Protein AF-0000000072893098 (afdb_homodimer)

Foldseek 3Di:
DVVVVVVVVVVVVVVVVVLVVVLVVLLVVQQQAEEEFEPQQWFLNVLLVQVVLQSRGEYEYEEADPVSQVVSQVVSCVPRVHHYHYHHDQQLDDPVSLVVVLVRCPPGHHAEYEADWADFDPAQAALVPPVPSVSVLSSRCSGQPVRLVSVCVSNLVSCLVVLHHEYEYEAAPLCPAPAHSGVSRNVSSVNSQVVLVVVCVVCVVSNYHGAYAHEYAAQIVRNVHPDADLNHHHSNQQSVQQSSCPPPDRYYNSHDVSLVVSVVRLQCCLQPVPVRNVVNVVVRVVRNVVVVVVVVVVVVVPPPPPDCPDPDDPPPPVVVVVVVVVVVVPPPPCVVVDRNGNNPPPPPPD/DVVVVVVVVVVVVVVVVVLVVVLVVLLVVQQQAEEEFEPQQWFLNVLLVQVVLQSRGEYEYEEADPVSQVVSQVVSCVPRVHHYHYHHDQQLDDPVSLVVVLVRCPPGHHAEYEADWADFDPAQAALVPPVPSVSVLSSRCSGQPVRLVSVCVSNLVSCLVVLHHEYEYEAAPLCPAPAHSGVSRNVSSVNSQVVLVVVCVVCVVSNYQGAYAHEYAAQIVRNVHPDADLNHHHSNQQSVQQSSCPPPDRYYNSHDVSRVVSVVRQQVCLQPVPVRNVVNVVVRVVRNVVVVVVVVVVVVVPPPPPDCPDDDDPPPPVVVVVVVVVVVVPDPPCVVVDRNGNPPPPPPPD

Secondary structure (DSSP, 8-state):
-HHHHHHHHHHHHHHHHHHHHHHHHHHHHGGGSEEEEES-SSHHHHHHHHHHHHTT-EEEEEES-HHHHHHHHHHHHHHH---EEEEE--TTS-THHHHHHHHHTTT--EEEEEE------SS---GGGSTTHHHHHHHHHIIIIIHHHHHHHHHHHHHHHHT-EEEEEE--GGGTS--TT-HHHHHHHHHHHHHHHHHHHHHGGGTEEEEEE-----SSTTTT--S--SSS--HHHHHHHHHTTTTT-SEE-SSHHHHHHHHHHHHHHHH-HHHHHHHHHHHHHHHHHHHHHHHHHHHHHHS-S-----------THHHHHHHHTTTTTS--GGGS-------------/-HHHHHHHHHHHHHHHHHHHHHHHHHHHHGGGSEEEEES-SSHHHHHHHHHHHHTT-EEEEEES-HHHHHHHHHHHHHHH---EEEEE--TTS-THHHHHHHHHTTT--EEEEEE------SS---GGGSTTHHHHHHHHHIIIIIHHHHHHHHHHHHHHHHT-EEEEEE--GGGTS--TT-HHHHHHHHHHHHHHHHHHHHHGGGTEEEEEE-----SSTTTT--S--SSS--HHHHHHHHHTTTTT-SEE-SSHHHHHHHHHHHHHHHH-HHHHHHHHHHHHHHHHHHHHHHHHHHHHHHS-S-----------THHHHHHHHTTTTTS--GGGS-------------

Solvent-accessible surface area (backbone atoms only — not comparable to full-atom values): 35957 Å² total; per-residue (Å²): 123,68,67,66,51,52,52,51,50,51,48,49,49,46,49,47,49,49,50,49,45,53,52,44,51,60,48,59,68,30,62,81,15,28,35,38,32,32,35,28,72,47,44,54,29,28,27,42,52,52,57,44,28,68,72,49,28,24,34,36,41,25,29,61,52,55,68,54,42,52,54,50,43,51,52,46,33,72,73,43,70,33,58,68,44,76,45,67,46,59,56,51,48,70,75,70,58,54,57,52,51,50,60,72,51,55,90,60,54,61,34,33,38,36,38,45,40,68,54,74,67,95,54,48,41,57,68,65,69,39,83,58,36,66,62,49,48,49,30,35,44,26,20,35,42,48,41,50,52,51,57,45,50,72,48,45,53,64,17,44,75,68,42,37,31,38,38,40,38,54,39,30,39,46,37,80,38,75,32,34,32,39,23,70,47,25,10,36,21,20,19,44,44,41,32,25,56,14,43,23,64,51,33,42,89,33,45,32,46,34,25,28,34,27,37,60,61,43,28,20,80,82,68,68,36,85,70,58,44,82,77,21,33,38,26,54,57,35,38,56,43,26,61,72,43,63,93,75,49,56,64,42,34,35,30,75,57,38,44,52,49,49,51,50,53,34,48,41,33,8,64,32,51,66,58,41,47,51,51,35,43,50,52,36,51,51,49,26,49,51,51,54,52,52,51,49,56,54,53,62,68,65,60,71,86,69,84,79,67,80,76,73,80,74,78,76,65,65,69,66,56,64,61,60,66,54,57,66,74,60,59,63,83,61,78,78,59,74,74,45,27,39,39,60,40,74,54,65,84,120,125,69,68,66,51,52,52,50,49,51,48,51,49,46,49,47,49,49,50,49,44,53,52,45,49,62,48,57,70,31,62,82,16,28,34,39,32,32,35,27,73,49,44,54,29,28,27,43,50,53,56,44,27,68,72,48,27,24,36,36,42,25,31,61,52,56,68,54,43,52,54,50,42,52,52,46,33,71,74,44,72,34,58,68,45,78,47,67,48,59,56,52,48,70,76,70,57,54,58,53,50,50,60,73,51,56,90,59,54,60,34,33,39,35,39,45,40,68,53,74,67,96,53,48,42,56,67,65,71,39,84,58,38,66,61,49,49,49,29,33,44,24,20,35,42,48,42,51,53,51,57,47,50,71,47,45,53,65,17,44,75,67,42,38,31,38,36,40,38,55,39,28,37,45,37,80,39,76,33,34,31,41,23,69,47,24,11,37,22,20,19,44,43,41,32,25,56,14,42,24,62,51,33,42,90,33,46,32,48,33,25,27,33,27,38,60,61,44,29,20,80,82,68,69,36,84,72,56,44,82,76,21,32,39,26,55,57,35,39,56,44,26,59,73,43,63,92,74,48,54,64,42,33,34,30,74,58,40,42,52,49,50,50,52,54,42,47,41,38,10,63,32,51,66,58,42,47,50,51,37,43,52,52,35,50,51,50,26,49,51,49,53,50,52,50,50,55,54,53,62,71,66,60,70,86,67,85,80,68,78,78,73,78,73,78,75,67,65,68,66,56,63,60,59,66,56,56,66,74,61,60,62,81,60,77,79,59,78,78,47,47,24,47,57,40,74,49,67,80,118

pLDDT: mean 81.62, std 25.8, range [18.22, 98.94]

InterPro domains:
  IPR002347 Short-chain dehydrogenase/reductase SDR [PF00106] (36-223)
  IPR002347 Short-chain dehydrogenase/reductase SDR [PR00080] (108-119)
  IPR002347 Short-chain dehydrogenase/reductase SDR [PR00080] (165-173)
  IPR002347 Short-chain dehydrogenase/reductase SDR [PR00080] (185-204)
  IPR002347 Short-chain dehydrogenase/reductase SDR [PR00081] (34-51)
  IPR002347 Short-chain dehydrogenase/reductase SDR [PR00081] (108-119)
  IPR002347 Short-chain dehydrogenase/reductase SDR [PR00081] (159-175)
  IPR002347 Short-chain dehydrogenase/reductase SDR [PR00081] (185-204)
  IPR002347 Short-chain dehydrogenase/reductase SDR [PR00081] (206-223)
  IPR036291 NAD(P)-binding domain superfamily [SSF51735] (36-233)
  IPR051019 VLCFA Elongation and Steroid Dehydrogenase [PTHR43899] (13-297)

Organism: NCBI:txid35525

Radius of gyration: 27.22 Å; Cα contacts (8 Å, |Δi|>4): 1171; chains: 2; bounding box: 97×86×79 Å

Sequence (700 aa):
MWRYKVLEVVGLLSLLVFWGMILKELWIILYTCYLVITGATDGIGRAYAEELASNGLNIVLISRSRDKLQALATTIECRYHVETHIIDVDFTQGAEIYERIARDISGLEIGILINNVGMSYKYPEYLNQIPDASGFAQRVVNCNVVSVTQMSIMVLGQMAERKKGFILNVASCSAVVPTPLMSLYSSTKAFVYKFSEDLALEYKPFGIQIQCVLPCFVATKMSGIKISNIMAPSPADFARGNMNSWGLEVSSAGYWFHKLQWIYYRRLNQISPSCMANVTYNIMMGLRKRAFDKRAQQNKVAVPTAVVNPPVAPVDRHSLARVDRDLNDMWPTLSQIPRYGITLHAQTGFMWRYKVLEVVGLLSLLVFWGMILKELWIILYTCYLVITGATDGIGRAYAEELASNGLNIVLISRSRDKLQALATTIECRYHVETHIIDVDFTQGAEIYERIARDISGLEIGILINNVGMSYKYPEYLNQIPDASGFAQRVVNCNVVSVTQMSIMVLGQMAERKKGFILNVASCSAVVPTPLMSLYSSTKAFVYKFSEDLALEYKPFGIQIQCVLPCFVATKMSGIKISNIMAPSPADFARGNMNSWGLEVSSAGYWFHKLQWIYYRRLNQISPSCMANVTYNIMMGLRKRAFDKRAQQNKVAVPTAVVNPPVAPVDRHSLARVDRDLNDMWPTLSQIPRYGITLHAQTGF

Nearest PDB structures (foldseek):
  4dry-assembly1_A  TM=8.650E-01  e=8.706E-15  Sinorhizobium meliloti 1021
  2cfc-assembly1_D  TM=8.633E-01  e=4.813E-14  Xanthobacter autotrophicus Py2
  3svt-assembly1_B  TM=8.453E-01  e=1.475E-13  Mycobacterium ulcerans Agy99
  3g1t-assembly1_A-2  TM=8.758E-01  e=5.399E-13  Salmonella enterica subsp. enterica serovar Typhi
  6jhb-assembly1_B-2  TM=7.416E-01  e=1.036E-13  Microcystis aeruginosa FACHB-905 = DIANCHI905

Structure (mmCIF, N/CA/C/O backbone):
data_AF-0000000072893098-model_v1
#
loop_
_entity.id
_entity.type
_entity.pdbx_description
1 polymer 'Estradiol 17-beta-dehydrogenase 12'
#
loop_
_atom_site.group_PDB
_atom_site.id
_atom_site.type_symbol
_atom_site.label_atom_id
_atom_site.label_alt_id
_atom_site.label_comp_id
_atom_site.label_asym_id
_atom_site.label_entity_id
_atom_site.label_seq_id
_atom_site.pdbx_PDB_ins_code
_atom_site.Cartn_x
_atom_site.Cartn_y
_atom_site.Cartn_z
_atom_site.occupancy
_atom_site.B_iso_or_equiv
_atom_site.auth_seq_id
_atom_site.auth_comp_id
_atom_site.auth_asym_id
_atom_site.auth_atom_id
_atom_site.pdbx_PDB_model_num
ATOM 1 N N . MET A 1 1 ? -9.391 47.125 -25.875 1 34.59 1 MET A N 1
ATOM 2 C CA . MET A 1 1 ? -8.125 46.656 -25.312 1 34.59 1 MET A CA 1
ATOM 3 C C . MET A 1 1 ? -8.109 46.812 -23.797 1 34.59 1 MET A C 1
ATOM 5 O O . MET A 1 1 ? -7.598 45.938 -23.094 1 34.59 1 MET A O 1
ATOM 9 N N . TRP A 1 2 ? -8.766 47.938 -23.266 1 44.28 2 TRP A N 1
ATOM 10 C CA . TRP A 1 2 ? -8.664 48.219 -21.828 1 44.28 2 TRP A CA 1
ATOM 11 C C . TRP A 1 2 ? -9.695 47.406 -21.047 1 44.28 2 TRP A C 1
ATOM 13 O O . TRP A 1 2 ? -9.484 47.125 -19.859 1 44.28 2 TRP A O 1
ATOM 23 N N . ARG A 1 3 ? -10.859 46.969 -21.547 1 52.28 3 ARG A N 1
ATOM 24 C CA . ARG A 1 3 ? -11.953 46.312 -20.828 1 52.28 3 ARG A CA 1
ATOM 25 C C . ARG A 1 3 ? -11.602 44.875 -20.469 1 52.28 3 ARG A C 1
ATOM 27 O O . ARG A 1 3 ? -12.008 44.375 -19.406 1 52.28 3 ARG A O 1
ATOM 34 N N . TYR A 1 4 ? -10.797 44.281 -21.391 1 50.5 4 TYR A N 1
ATOM 35 C CA . TYR A 1 4 ? -10.453 42.875 -21.094 1 50.5 4 TYR A CA 1
ATOM 36 C C . TYR A 1 4 ? -9.391 42.812 -20 1 50.5 4 TYR A C 1
ATOM 38 O O . TYR A 1 4 ? -9.352 41.844 -19.234 1 50.5 4 TYR A O 1
ATOM 46 N N . LYS A 1 5 ? -8.727 43.969 -19.766 1 55.22 5 LYS A N 1
ATOM 47 C CA . LYS A 1 5 ? -7.676 43.969 -18.75 1 55.22 5 LYS A CA 1
ATOM 48 C C . LYS A 1 5 ? -8.258 44.156 -17.359 1 55.22 5 LYS A C 1
ATOM 50 O O . LYS A 1 5 ? -7.805 43.5 -16.406 1 55.22 5 LYS A O 1
ATOM 55 N N . VAL A 1 6 ? -9.297 44.906 -17.312 1 54.81 6 VAL A N 1
ATOM 56 C CA . VAL A 1 6 ? -9.875 45.156 -15.992 1 54.81 6 VAL A CA 1
ATOM 57 C C . VAL A 1 6 ? -10.617 43.906 -15.508 1 54.81 6 VAL A C 1
ATOM 59 O O . VAL A 1 6 ? -10.492 43.531 -14.344 1 54.81 6 VAL A O 1
ATOM 62 N N . LEU A 1 7 ? -11.211 43.156 -16.391 1 53.69 7 LEU A N 1
ATOM 63 C CA . LEU A 1 7 ? -11.953 41.969 -15.977 1 53.69 7 LEU A CA 1
ATOM 64 C C . LEU A 1 7 ? -10.992 40.844 -15.602 1 53.69 7 LEU A C 1
ATOM 66 O O . LEU A 1 7 ? -11.258 40.094 -14.656 1 53.69 7 LEU A O 1
ATOM 70 N N . GLU A 1 8 ? -9.844 40.844 -16.219 1 54.09 8 GLU A N 1
ATOM 71 C CA . GLU A 1 8 ? -8.82 39.844 -15.867 1 54.09 8 GLU A CA 1
ATOM 72 C C . GLU A 1 8 ? -8.195 40.188 -14.508 1 54.09 8 GLU A C 1
ATOM 74 O O . GLU A 1 8 ? -7.953 39.281 -13.703 1 54.09 8 GLU A O 1
ATOM 79 N N . VAL A 1 9 ? -8.102 41.531 -14.297 1 53.91 9 VAL A N 1
ATOM 80 C CA . VAL A 1 9 ? -7.52 41.906 -13.016 1 53.91 9 VAL A CA 1
ATOM 81 C C . VAL A 1 9 ? -8.523 41.656 -11.898 1 53.91 9 VAL A C 1
ATOM 83 O O . VAL A 1 9 ? -8.164 41.156 -10.828 1 53.91 9 VAL A O 1
ATOM 86 N N . VAL A 1 10 ? -9.75 41.875 -12.141 1 55.53 10 VAL A N 1
ATOM 87 C CA . VAL A 1 10 ? -10.773 41.656 -11.133 1 55.53 10 VAL A CA 1
ATOM 88 C C . VAL A 1 10 ? -10.953 40.156 -10.922 1 55.53 10 VAL A C 1
ATOM 90 O O . VAL A 1 10 ? -11.117 39.688 -9.789 1 55.53 10 VAL A O 1
ATOM 93 N N . GLY A 1 11 ? -10.844 39.406 -11.906 1 55 11 GLY A N 1
ATOM 94 C CA . GLY A 1 11 ? -10.906 37.938 -11.781 1 55 11 GLY A CA 1
ATOM 95 C C . GLY A 1 11 ? -9.727 37.344 -11.023 1 55 11 GLY A C 1
ATOM 96 O O . GLY A 1 11 ? -9.906 36.5 -10.164 1 55 11 GLY A O 1
ATOM 97 N N . LEU A 1 12 ? -8.602 37.906 -11.312 1 56.72 12 LEU A N 1
ATOM 98 C CA . LEU A 1 12 ? -7.406 37.5 -10.602 1 56.72 12 LEU A CA 1
ATOM 99 C C . LEU A 1 12 ? -7.461 37.906 -9.141 1 56.72 12 LEU A C 1
ATOM 101 O O . LEU A 1 12 ? -7.082 37.156 -8.242 1 56.72 12 LEU A O 1
ATOM 105 N N . LEU A 1 13 ? -7.906 39.125 -8.938 1 54.66 13 LEU A N 1
ATOM 106 C CA . LEU A 1 13 ? -8.047 39.594 -7.562 1 54.66 13 LEU A CA 1
ATOM 107 C C . LEU A 1 13 ? -9.117 38.812 -6.82 1 54.66 13 LEU A C 1
ATOM 109 O O . LEU A 1 13 ? -8.938 38.469 -5.648 1 54.66 13 LEU A O 1
ATOM 113 N N . SER A 1 14 ? -10.141 38.438 -7.477 1 54.22 14 SER A N 1
ATOM 114 C CA . SER A 1 14 ? -11.172 37.656 -6.844 1 54.22 14 SER A CA 1
ATOM 115 C C . SER A 1 14 ? -10.68 36.219 -6.566 1 54.22 14 SER A C 1
ATOM 117 O O . SER A 1 14 ? -10.992 35.656 -5.523 1 54.22 14 SER A O 1
ATOM 119 N N . LEU A 1 15 ? -9.953 35.719 -7.43 1 54.91 15 LEU A N 1
ATOM 120 C CA . LEU A 1 15 ? -9.344 34.406 -7.199 1 54.91 15 LEU A CA 1
ATOM 121 C C . LEU A 1 15 ? -8.336 34.469 -6.055 1 54.91 15 LEU A C 1
ATOM 123 O O . LEU A 1 15 ? -8.266 33.562 -5.234 1 54.91 15 LEU A O 1
ATOM 127 N N . LEU A 1 16 ? -7.625 35.562 -5.988 1 54.41 16 LEU A N 1
ATOM 128 C CA . LEU A 1 16 ? -6.711 35.781 -4.875 1 54.41 16 LEU A CA 1
ATOM 129 C C . LEU A 1 16 ? -7.477 35.969 -3.568 1 54.41 16 LEU A C 1
ATOM 131 O O . LEU A 1 16 ? -7.082 35.438 -2.529 1 54.41 16 LEU A O 1
ATOM 135 N N . VAL A 1 17 ? -8.477 36.75 -3.588 1 51.09 17 VAL A N 1
ATOM 136 C CA . VAL A 1 17 ? -9.297 36.969 -2.4 1 51.09 17 VAL A CA 1
ATOM 137 C C . VAL A 1 17 ? -9.992 35.656 -2.021 1 51.09 17 VAL A C 1
ATOM 139 O O . VAL A 1 17 ? -10.039 35.281 -0.844 1 51.09 17 VAL A O 1
ATOM 142 N N . PHE A 1 18 ? -10.492 34.969 -2.951 1 52.03 18 PHE A N 1
ATOM 143 C CA . PHE A 1 18 ? -11.117 33.656 -2.715 1 52.03 18 PHE A CA 1
ATOM 144 C C . PHE A 1 18 ? -10.102 32.656 -2.18 1 52.03 18 PHE A C 1
ATOM 146 O O . PHE A 1 18 ? -10.383 31.922 -1.235 1 52.03 18 PHE A O 1
ATOM 153 N N . TRP A 1 19 ? -8.992 32.625 -2.766 1 52.5 19 TRP A N 1
ATOM 154 C CA . TRP A 1 19 ? -7.875 31.844 -2.248 1 52.5 19 TRP A CA 1
ATOM 155 C C . TRP A 1 19 ? -7.484 32.312 -0.85 1 52.5 19 TRP A C 1
ATOM 157 O O . TRP A 1 19 ? -7.227 31.5 0.036 1 52.5 19 TRP A O 1
ATOM 167 N N . GLY A 1 20 ? -7.375 33.625 -0.626 1 51.78 20 GLY A N 1
ATOM 168 C CA . GLY A 1 20 ? -7.152 34.188 0.698 1 51.78 20 GLY A CA 1
ATOM 169 C C . GLY A 1 20 ? -8.25 33.812 1.687 1 51.78 20 GLY A C 1
ATOM 170 O O . GLY A 1 20 ? -7.969 33.531 2.852 1 51.78 20 GLY A O 1
ATOM 171 N N . MET A 1 21 ? -9.398 33.75 1.226 1 48.72 21 MET A N 1
ATOM 172 C CA . MET A 1 21 ? -10.523 33.406 2.092 1 48.72 21 MET A CA 1
ATOM 173 C C . MET A 1 21 ? -10.539 31.938 2.426 1 48.72 21 MET A C 1
ATOM 175 O O . MET A 1 21 ? -10.828 31.547 3.562 1 48.72 21 MET A O 1
ATOM 179 N N . ILE A 1 22 ? -10.398 31.062 1.536 1 51.19 22 ILE A N 1
ATOM 180 C CA . ILE A 1 22 ? -10.32 29.625 1.801 1 51.19 22 ILE A CA 1
ATOM 181 C C . ILE A 1 22 ? -9.125 29.328 2.711 1 51.19 22 ILE A C 1
ATOM 183 O O . ILE A 1 22 ? -9.234 28.547 3.652 1 51.19 22 ILE A O 1
ATOM 187 N N . LEU A 1 23 ? -7.996 29.953 2.428 1 51 23 LEU A N 1
ATOM 188 C CA . LEU A 1 23 ? -6.859 29.828 3.336 1 51 23 LEU A CA 1
ATOM 189 C C . LEU A 1 23 ? -7.211 30.359 4.723 1 51 23 LEU A C 1
ATOM 191 O O . LEU A 1 23 ? -6.824 29.781 5.734 1 51 23 LEU A O 1
ATOM 195 N N . LYS A 1 24 ? -7.785 31.609 4.797 1 49.53 24 LYS A N 1
ATOM 196 C CA . LYS A 1 24 ? -8.18 32.156 6.086 1 49.53 24 LYS A CA 1
ATOM 197 C C . LYS A 1 24 ? -9.188 31.25 6.793 1 49.53 24 LYS A C 1
ATOM 199 O O . LYS A 1 24 ? -9.086 31.031 8 1 49.53 24 LYS A O 1
ATOM 204 N N . GLU A 1 25 ? -10.148 30.844 6.098 1 47.38 25 GLU A N 1
ATOM 205 C CA . GLU A 1 25 ? -11.148 29.984 6.738 1 47.38 25 GLU A CA 1
ATOM 206 C C . GLU A 1 25 ? -10.523 28.672 7.207 1 47.38 25 GLU A C 1
ATOM 208 O O . GLU A 1 25 ? -10.867 28.172 8.281 1 47.38 25 GLU A O 1
ATOM 213 N N . LEU A 1 26 ? -9.75 28.016 6.383 1 51.97 26 LEU A N 1
ATOM 214 C CA . LEU A 1 26 ? -9 26.875 6.895 1 51.97 26 LEU A CA 1
ATOM 215 C C . LEU A 1 26 ? -8.195 27.266 8.125 1 51.97 26 LEU A C 1
ATOM 217 O O . LEU A 1 26 ? -8.117 26.5 9.094 1 51.97 26 LEU A O 1
ATOM 221 N N . TRP A 1 27 ? -7.648 28.547 8.094 1 49.72 27 TRP A N 1
ATOM 222 C CA . TRP A 1 27 ? -6.844 29.062 9.195 1 49.72 27 TRP A CA 1
ATOM 223 C C . TRP A 1 27 ? -7.707 29.328 10.422 1 49.72 27 TRP A C 1
ATOM 225 O O . TRP A 1 27 ? -7.289 29.047 11.555 1 49.72 27 TRP A O 1
ATOM 235 N N . ILE A 1 28 ? -8.859 29.906 10.211 1 46.5 28 ILE A N 1
ATOM 236 C CA . ILE A 1 28 ? -9.703 30.266 11.344 1 46.5 28 ILE A CA 1
ATOM 237 C C . ILE A 1 28 ? -10.148 29 12.078 1 46.5 28 ILE A C 1
ATOM 239 O O . ILE A 1 28 ? -10.195 28.969 13.305 1 46.5 28 ILE A O 1
ATOM 243 N N . ILE A 1 29 ? -10.578 27.984 11.375 1 48.5 29 ILE A N 1
ATOM 244 C CA . ILE A 1 29 ? -11 26.734 12 1 48.5 29 ILE A CA 1
ATOM 245 C C . ILE A 1 29 ? -9.891 26.203 12.922 1 48.5 29 ILE A C 1
ATOM 247 O O . ILE A 1 29 ? -10.172 25.609 13.961 1 48.5 29 ILE A O 1
ATOM 251 N N . LEU A 1 30 ? -8.586 26.672 12.68 1 54.88 30 LEU A N 1
ATOM 252 C CA . LEU A 1 30 ? -7.391 26.062 13.25 1 54.88 30 LEU A CA 1
ATOM 253 C C . LEU A 1 30 ? -7.082 26.672 14.625 1 54.88 30 LEU A C 1
ATOM 255 O O . LEU A 1 30 ? -6.328 26.078 15.406 1 54.88 30 LEU A O 1
ATOM 259 N N . TYR A 1 31 ? -7.707 27.781 14.969 1 53.56 31 TYR A N 1
ATOM 260 C CA . TYR A 1 31 ? -7.109 28.438 16.125 1 53.56 31 TYR A CA 1
ATOM 261 C C . TYR A 1 31 ? -7.414 27.672 17.406 1 53.56 31 TYR A C 1
ATOM 263 O O . TYR A 1 31 ? -6.633 27.703 18.359 1 53.56 31 TYR A O 1
ATOM 271 N N . THR A 1 32 ? -8.469 26.984 17.375 1 66.06 32 THR A N 1
ATOM 272 C CA . THR A 1 32 ? -8.727 26.312 18.641 1 66.06 32 THR A CA 1
ATOM 273 C C . THR A 1 32 ? -8.438 24.828 18.547 1 66.06 32 THR A C 1
ATOM 275 O O . THR A 1 32 ? -8.508 24.094 19.547 1 66.06 32 THR A O 1
ATOM 278 N N . CYS A 1 33 ? -7.832 24.406 17.5 1 85 33 CYS A N 1
ATOM 279 C CA . CYS A 1 33 ? -7.598 22.984 17.297 1 85 33 CYS A CA 1
ATOM 280 C C . CYS A 1 33 ? -6.109 22.656 17.344 1 85 33 CYS A C 1
ATOM 282 O O . CYS A 1 33 ? -5.273 23.562 17.359 1 85 33 CYS A O 1
ATOM 284 N N . TYR A 1 34 ? -5.887 21.391 17.672 1 94.75 34 TYR A N 1
ATOM 285 C CA . TYR A 1 34 ? -4.512 20.906 17.75 1 94.75 34 TYR A CA 1
ATOM 286 C C . TYR A 1 34 ? -4.055 20.359 16.406 1 94.75 34 TYR A C 1
ATOM 288 O O . TYR A 1 34 ? -4.852 19.797 15.656 1 94.75 34 TYR A O 1
ATOM 296 N N . LEU A 1 35 ? -2.803 20.641 16.141 1 96.44 35 LEU A N 1
ATOM 297 C CA . LEU A 1 35 ? -2.061 19.906 15.133 1 96.44 35 LEU A CA 1
ATOM 298 C C . LEU A 1 35 ? -1.418 18.656 15.727 1 96.44 35 LEU A C 1
ATOM 300 O O . LEU A 1 35 ? -0.709 18.734 16.734 1 96.44 35 LEU A O 1
ATOM 304 N N . VAL A 1 36 ? -1.688 17.547 15.18 1 98.31 36 VAL A N 1
ATOM 305 C CA . VAL A 1 36 ? -0.951 16.328 15.492 1 98.31 36 VAL A CA 1
ATOM 306 C C . VAL A 1 36 ? -0.022 15.969 14.336 1 98.31 36 VAL A C 1
ATOM 308 O O . VAL A 1 36 ? -0.46 15.875 13.188 1 98.31 36 VAL A O 1
ATOM 311 N N . ILE A 1 37 ? 1.273 15.781 14.633 1 98.69 37 ILE A N 1
ATOM 312 C CA . ILE A 1 37 ? 2.227 15.484 13.57 1 98.69 37 ILE A CA 1
ATOM 313 C C . ILE A 1 37 ? 3.105 14.305 13.977 1 98.69 37 ILE A C 1
ATOM 315 O O . ILE A 1 37 ? 3.676 14.297 15.07 1 98.69 37 ILE A O 1
ATOM 319 N N . THR A 1 38 ? 3.168 13.281 13.141 1 98.88 38 THR A N 1
ATOM 320 C CA . THR A 1 38 ? 4.047 12.133 13.344 1 98.88 38 THR A CA 1
ATOM 321 C C . THR A 1 38 ? 5.391 12.352 12.656 1 98.88 38 THR A C 1
ATOM 323 O O . THR A 1 38 ? 5.453 12.969 11.594 1 98.88 38 THR A O 1
ATOM 326 N N . GLY A 1 39 ? 6.488 11.773 13.25 1 98.38 39 GLY A N 1
ATOM 327 C CA . GLY A 1 39 ? 7.812 12.039 12.711 1 98.38 39 GLY A CA 1
ATOM 328 C C . GLY A 1 39 ? 8.203 13.5 12.789 1 98.38 39 GLY A C 1
ATOM 329 O O . GLY A 1 39 ? 8.648 14.086 11.797 1 98.38 39 GLY A O 1
ATOM 330 N N . ALA A 1 40 ? 8.133 14.062 13.969 1 98.25 40 ALA A N 1
ATOM 331 C CA . ALA A 1 40 ? 8.102 15.516 14.109 1 98.25 40 ALA A CA 1
ATOM 332 C C . ALA A 1 40 ? 9.5 16.062 14.383 1 98.25 40 ALA A C 1
ATOM 334 O O . ALA A 1 40 ? 9.719 17.281 14.32 1 98.25 40 ALA A O 1
ATOM 335 N N . THR A 1 41 ? 10.531 15.289 14.602 1 96.38 41 THR A N 1
ATOM 336 C CA . THR A 1 41 ? 11.742 15.789 15.242 1 96.38 41 THR A CA 1
ATOM 337 C C . THR A 1 41 ? 12.789 16.156 14.188 1 96.38 41 THR A C 1
ATOM 339 O O . THR A 1 41 ? 13.805 16.781 14.516 1 96.38 41 THR A O 1
ATOM 342 N N . ASP A 1 42 ? 12.594 15.734 12.969 1 95.56 42 ASP A N 1
ATOM 343 C CA . ASP A 1 42 ? 13.57 16.062 11.93 1 95.56 42 ASP A CA 1
ATOM 344 C C . ASP A 1 42 ? 12.883 16.219 10.578 1 95.56 42 ASP A C 1
ATOM 346 O O . ASP A 1 42 ? 11.703 15.906 10.422 1 95.56 42 ASP A O 1
ATOM 350 N N . GLY A 1 43 ? 13.578 16.812 9.68 1 97.19 43 GLY A N 1
ATOM 351 C CA . GLY A 1 43 ? 13.188 16.812 8.281 1 97.19 43 GLY A CA 1
ATOM 352 C C . GLY A 1 43 ? 11.891 17.547 8.023 1 97.19 43 GLY A C 1
ATOM 353 O O . GLY A 1 43 ? 11.688 18.656 8.516 1 97.19 43 GLY A O 1
ATOM 354 N N . ILE A 1 44 ? 11.094 16.953 7.227 1 98 44 ILE A N 1
ATOM 355 C CA . ILE A 1 44 ? 9.852 17.547 6.742 1 98 44 ILE A CA 1
ATOM 356 C C . ILE A 1 44 ? 8.883 17.719 7.906 1 98 44 ILE A C 1
ATOM 358 O O . ILE A 1 44 ? 8.219 18.75 8.016 1 98 44 ILE A O 1
ATOM 362 N N . GLY A 1 45 ? 8.82 16.766 8.805 1 98.5 45 GLY A N 1
ATOM 363 C CA . GLY A 1 45 ? 7.941 16.844 9.961 1 98.5 45 GLY A CA 1
ATOM 364 C C . GLY A 1 45 ? 8.242 18.031 10.867 1 98.5 45 GLY A C 1
ATOM 365 O O . GLY A 1 45 ? 7.324 18.75 11.273 1 98.5 45 GLY A O 1
ATOM 366 N N . ARG A 1 46 ? 9.484 18.203 11.125 1 98.25 46 ARG A N 1
ATOM 367 C CA . ARG A 1 46 ? 9.898 19.328 11.953 1 98.25 46 ARG A CA 1
ATOM 368 C C . ARG A 1 46 ? 9.555 20.656 11.289 1 98.25 46 ARG A C 1
ATOM 370 O O . ARG A 1 46 ? 9.102 21.594 11.953 1 98.25 46 ARG A O 1
ATOM 377 N N . ALA A 1 47 ? 9.758 20.719 9.984 1 98.25 47 ALA A N 1
ATOM 378 C CA . ALA A 1 47 ? 9.477 21.938 9.234 1 98.25 47 ALA A CA 1
ATOM 379 C C . ALA A 1 47 ? 7.996 22.281 9.289 1 98.25 47 ALA A C 1
ATOM 381 O O . ALA A 1 47 ? 7.633 23.438 9.508 1 98.25 47 ALA A O 1
ATOM 382 N N . TYR A 1 48 ? 7.102 21.312 9.109 1 97.5 48 TYR A N 1
ATOM 383 C CA . TYR A 1 48 ? 5.668 21.547 9.219 1 97.5 48 TYR A CA 1
ATOM 384 C C . TYR A 1 48 ? 5.301 22.016 10.625 1 97.5 48 TYR A C 1
ATOM 386 O O . TYR A 1 48 ? 4.5 22.938 10.789 1 97.5 48 TYR A O 1
ATOM 394 N N . ALA A 1 49 ? 5.867 21.344 11.617 1 97.62 49 ALA A N 1
ATOM 395 C CA . ALA A 1 49 ? 5.574 21.688 13 1 97.62 49 ALA A CA 1
ATOM 396 C C . ALA A 1 49 ? 5.922 23.156 13.289 1 97.62 49 ALA A C 1
ATOM 398 O O . ALA A 1 49 ? 5.102 23.891 13.836 1 97.62 49 ALA A O 1
ATOM 399 N N . GLU A 1 50 ? 7.082 23.562 12.883 1 96.81 50 GLU A N 1
ATOM 400 C CA . GLU A 1 50 ? 7.539 24.922 13.125 1 96.81 50 GLU A CA 1
ATOM 401 C C . GLU A 1 50 ? 6.707 25.938 12.344 1 96.81 50 GLU A C 1
ATOM 403 O O . GLU A 1 50 ? 6.324 26.984 12.883 1 96.81 50 GLU A O 1
ATOM 408 N N . GLU A 1 51 ? 6.426 25.594 11.078 1 94.62 51 GLU A N 1
ATOM 409 C CA . GLU A 1 51 ? 5.645 26.516 10.242 1 94.62 51 GLU A CA 1
ATOM 410 C C . GLU A 1 51 ? 4.234 26.703 10.789 1 94.62 51 GLU A C 1
ATOM 412 O O . GLU A 1 51 ? 3.727 27.812 10.844 1 94.62 51 GLU A O 1
ATOM 417 N N . LEU A 1 52 ? 3.613 25.688 11.25 1 93.44 52 LEU A N 1
ATOM 418 C CA . LEU A 1 52 ? 2.234 25.766 11.727 1 93.44 52 LEU A CA 1
ATOM 419 C C . LEU A 1 52 ? 2.172 26.359 13.125 1 93.44 52 LEU A C 1
ATOM 421 O O . LEU A 1 52 ? 1.228 27.094 13.453 1 93.44 52 LEU A O 1
ATOM 425 N N . ALA A 1 53 ? 3.172 26.078 13.922 1 93.94 53 ALA A N 1
ATOM 426 C CA . ALA A 1 53 ? 3.266 26.75 15.219 1 93.94 53 ALA A CA 1
ATOM 427 C C . ALA A 1 53 ? 3.42 28.25 15.055 1 93.94 53 ALA A C 1
ATOM 429 O O . ALA A 1 53 ? 2.846 29.031 15.82 1 93.94 53 ALA A O 1
ATOM 430 N N . SER A 1 54 ? 4.215 28.609 14.078 1 93.12 54 SER A N 1
ATOM 431 C CA . SER A 1 54 ? 4.43 30.031 13.828 1 93.12 54 SER A CA 1
ATOM 432 C C . SER A 1 54 ? 3.133 30.719 13.43 1 93.12 54 SER A C 1
ATOM 434 O O . SER A 1 54 ? 3.014 31.938 13.555 1 93.12 54 SER A O 1
ATOM 436 N N . ASN A 1 55 ? 2.201 29.938 13.008 1 88.88 55 ASN A N 1
ATOM 437 C CA . ASN A 1 55 ? 0.883 30.453 12.664 1 88.88 55 ASN A CA 1
ATOM 438 C C . ASN A 1 55 ? -0.08 30.375 13.844 1 88.88 55 ASN A C 1
ATOM 440 O O . ASN A 1 55 ? -1.287 30.562 13.68 1 88.88 55 ASN A O 1
ATOM 444 N N . GLY A 1 56 ? 0.406 29.891 15.016 1 89.69 56 GLY A N 1
ATOM 445 C CA . GLY A 1 56 ? -0.354 30 16.25 1 89.69 56 GLY A CA 1
ATOM 446 C C . GLY A 1 56 ? -1.046 28.703 16.641 1 89.69 56 GLY A C 1
ATOM 447 O O . GLY A 1 56 ? -1.84 28.688 17.578 1 89.69 56 GLY A O 1
ATOM 448 N N . LEU A 1 57 ? -0.792 27.609 15.977 1 92.69 57 LEU 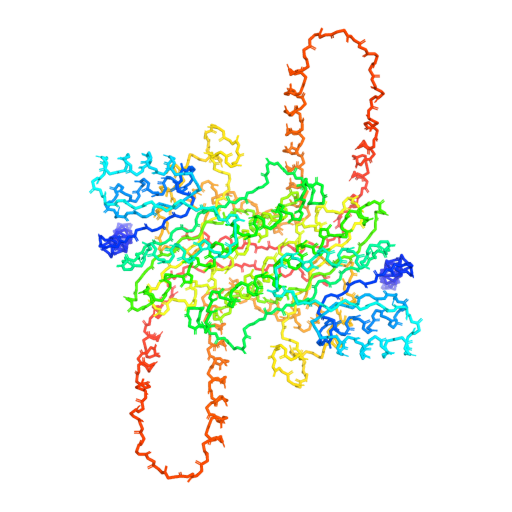A N 1
ATOM 449 C CA . LEU A 1 57 ? -1.473 26.359 16.266 1 92.69 57 LEU A CA 1
ATOM 450 C C . LEU A 1 57 ? -0.821 25.641 17.453 1 92.69 57 LEU A C 1
ATOM 452 O O . LEU A 1 57 ? 0.407 25.609 17.547 1 92.69 57 LEU A O 1
ATOM 456 N N . ASN A 1 58 ? -1.697 25.188 18.344 1 95.56 58 ASN A N 1
ATOM 457 C CA . ASN A 1 58 ? -1.217 24.234 19.344 1 95.56 58 ASN A CA 1
ATOM 458 C C . ASN A 1 58 ? -0.824 22.906 18.703 1 95.56 58 ASN A C 1
ATOM 460 O O . ASN A 1 58 ? -1.442 22.484 17.719 1 95.56 58 ASN A O 1
ATOM 464 N N . ILE A 1 59 ? 0.224 22.25 19.328 1 96.94 59 ILE A N 1
ATOM 465 C CA . ILE A 1 59 ? 0.782 21.156 18.531 1 96.94 59 ILE A CA 1
ATOM 466 C C . ILE A 1 59 ? 1.055 19.953 19.438 1 96.94 59 ILE A C 1
ATOM 468 O O . ILE A 1 59 ? 1.503 20.109 20.578 1 96.94 59 ILE A O 1
ATOM 472 N N . VAL A 1 60 ? 0.748 18.766 18.938 1 98.56 60 VAL A N 1
ATOM 473 C CA . VAL A 1 60 ? 1.181 17.484 19.5 1 98.56 60 VAL A CA 1
ATOM 474 C C . VAL A 1 60 ? 2.279 16.891 18.609 1 98.56 60 VAL A C 1
ATOM 476 O O . VAL A 1 60 ? 2.049 16.578 17.453 1 98.56 60 VAL A O 1
ATOM 479 N N . LEU A 1 61 ? 3.484 16.75 19.219 1 98.81 61 LEU A N 1
ATOM 480 C CA . LEU A 1 61 ? 4.645 16.219 18.531 1 98.81 61 LEU A CA 1
ATOM 481 C C . LEU A 1 61 ? 4.832 14.734 18.859 1 98.81 61 LEU A C 1
ATOM 483 O O . LEU A 1 61 ? 4.945 14.367 20.031 1 98.81 61 LEU A O 1
ATOM 487 N N . ILE A 1 62 ? 4.879 13.891 17.812 1 98.88 62 ILE A N 1
ATOM 488 C CA . ILE A 1 62 ? 5.047 12.453 18.047 1 98.88 62 ILE A CA 1
ATOM 489 C C . ILE A 1 62 ? 6.289 11.961 17.312 1 98.88 62 ILE A C 1
ATOM 491 O O . ILE A 1 62 ? 6.438 12.188 16.109 1 98.88 62 ILE A O 1
ATOM 495 N N . SER A 1 63 ? 7.203 11.312 17.984 1 98.44 63 SER A N 1
ATOM 496 C CA . SER A 1 63 ? 8.398 10.688 17.438 1 98.44 63 SER A CA 1
ATOM 497 C C . SER A 1 63 ? 9.023 9.711 18.438 1 98.44 63 SER A C 1
ATOM 499 O O . SER A 1 63 ? 8.492 9.516 19.531 1 98.44 63 SER A O 1
ATOM 501 N N . ARG A 1 64 ? 10.094 9.094 18.062 1 97.25 64 ARG A N 1
ATOM 502 C CA . ARG A 1 64 ? 10.648 8.023 18.875 1 97.25 64 ARG A CA 1
ATOM 503 C C . ARG A 1 64 ? 11.594 8.57 19.938 1 97.25 64 ARG A C 1
ATOM 505 O O . ARG A 1 64 ? 11.766 7.961 21 1 97.25 64 ARG A O 1
ATOM 512 N N . SER A 1 65 ? 12.25 9.742 19.75 1 97.12 65 SER A N 1
ATOM 513 C CA . SER A 1 65 ? 13.258 10.273 20.672 1 97.12 65 SER A CA 1
ATOM 514 C C . SER A 1 65 ? 12.664 11.312 21.609 1 97.12 65 SER A C 1
ATOM 516 O O . SER A 1 65 ? 12.398 12.445 21.203 1 97.12 65 SER A O 1
ATOM 518 N N . ARG A 1 66 ? 12.633 10.984 22.875 1 97.81 66 ARG A N 1
ATOM 519 C CA . ARG A 1 66 ? 12.047 11.891 23.859 1 97.81 66 ARG A CA 1
ATOM 520 C C . ARG A 1 66 ? 12.867 13.164 23.984 1 97.81 66 ARG A C 1
ATOM 522 O O . ARG A 1 66 ? 12.305 14.266 24.062 1 97.81 66 ARG A O 1
ATOM 529 N N . ASP A 1 67 ? 14.164 13.016 23.922 1 98.25 67 ASP A N 1
ATOM 530 C CA . ASP A 1 67 ? 15.047 14.172 24.094 1 98.25 67 ASP A CA 1
ATOM 531 C C . ASP A 1 67 ? 14.875 15.164 22.953 1 98.25 67 ASP A C 1
ATOM 533 O O . ASP A 1 67 ? 14.797 16.375 23.188 1 98.25 67 ASP A O 1
ATOM 537 N N . LYS A 1 68 ? 14.797 14.68 21.719 1 98 68 LYS A N 1
ATOM 538 C CA . LYS A 1 68 ? 14.602 15.547 20.562 1 98 68 LYS A CA 1
ATOM 539 C C . LYS A 1 68 ? 13.227 16.219 20.594 1 98 68 LYS A C 1
ATOM 541 O O . LYS A 1 68 ? 13.086 17.375 20.219 1 98 68 LYS A O 1
ATOM 546 N N . LEU A 1 69 ? 12.281 15.477 21.078 1 98.75 69 LEU A N 1
ATOM 547 C CA . LEU A 1 69 ? 10.922 16 21.188 1 98.75 69 LEU A CA 1
ATOM 548 C C . LEU A 1 69 ? 10.867 17.141 22.203 1 98.75 69 LEU A C 1
ATOM 550 O O . LEU A 1 69 ? 10.281 18.188 21.922 1 98.75 69 LEU A O 1
ATOM 554 N N . GLN A 1 70 ? 11.445 16.922 23.328 1 98.44 70 GLN A N 1
ATOM 555 C CA . GLN A 1 70 ? 11.453 17.938 24.391 1 98.44 70 GLN A CA 1
ATOM 556 C C . GLN A 1 70 ? 12.172 19.203 23.938 1 98.44 70 GLN A C 1
ATOM 558 O O . GLN A 1 70 ? 11.711 20.312 24.203 1 98.44 70 GLN A O 1
ATOM 563 N N . ALA A 1 71 ? 13.281 19 23.297 1 98.44 71 ALA A N 1
ATOM 564 C CA . ALA A 1 71 ? 14.039 20.141 22.781 1 98.44 71 ALA A CA 1
ATOM 565 C C . ALA A 1 71 ? 13.211 20.938 21.781 1 98.44 71 ALA A C 1
ATOM 567 O O . ALA A 1 71 ? 13.18 22.172 21.844 1 98.44 71 ALA A O 1
ATOM 568 N N . LEU A 1 72 ? 12.555 20.266 20.859 1 98.38 72 LEU A N 1
ATOM 569 C CA . LEU A 1 72 ? 11.727 20.938 19.859 1 98.38 72 LEU A CA 1
ATOM 570 C C . LEU A 1 72 ? 10.531 21.625 20.516 1 98.38 72 LEU A C 1
ATOM 572 O O . LEU A 1 72 ? 10.195 22.766 20.156 1 98.38 72 LEU A O 1
ATOM 576 N N . ALA A 1 73 ? 9.875 20.953 21.453 1 98.56 73 ALA A N 1
ATOM 577 C CA . ALA A 1 73 ? 8.734 21.531 22.156 1 98.56 73 ALA A CA 1
ATOM 578 C C . ALA A 1 73 ? 9.125 22.828 22.875 1 98.56 73 ALA A C 1
ATOM 580 O O . ALA A 1 73 ? 8.406 23.828 22.781 1 98.56 73 ALA A O 1
ATOM 581 N N . THR A 1 74 ? 10.219 22.812 23.547 1 98.38 74 THR A N 1
ATOM 582 C CA . THR A 1 74 ? 10.711 23.984 24.25 1 98.38 74 THR A CA 1
ATOM 583 C C . THR A 1 74 ? 10.961 25.141 23.281 1 98.38 74 THR A C 1
ATOM 585 O O . THR A 1 74 ? 10.57 26.266 23.547 1 98.38 74 THR A O 1
ATOM 588 N N . THR A 1 75 ? 11.609 24.781 22.188 1 98 75 THR A N 1
ATOM 589 C CA . THR A 1 75 ? 11.898 25.781 21.172 1 98 75 THR A CA 1
ATOM 590 C C . THR A 1 75 ? 10.609 26.406 20.625 1 98 75 THR A C 1
ATOM 592 O O . THR A 1 75 ? 10.5 27.625 20.5 1 98 75 THR A O 1
ATOM 595 N N . ILE A 1 76 ? 9.641 25.625 20.359 1 97.62 76 ILE A N 1
ATOM 596 C CA . ILE A 1 76 ? 8.375 26.047 19.766 1 97.62 76 ILE A CA 1
ATOM 597 C C . ILE A 1 76 ? 7.605 26.906 20.781 1 97.62 76 ILE A C 1
ATOM 599 O O . ILE A 1 76 ? 7.086 27.969 20.422 1 97.62 76 ILE A O 1
ATOM 603 N N . GLU A 1 77 ? 7.551 26.5 22 1 97.56 77 GLU A N 1
ATOM 604 C CA . GLU A 1 77 ? 6.828 27.234 23.031 1 97.56 77 GLU A CA 1
ATOM 605 C C . GLU A 1 77 ? 7.473 28.594 23.281 1 97.56 77 GLU A C 1
ATOM 607 O O . GLU A 1 77 ? 6.773 29.594 23.453 1 97.56 77 GLU A O 1
ATOM 612 N N . CYS A 1 78 ? 8.742 28.641 23.281 1 97.5 78 CYS A N 1
ATOM 613 C CA . CYS A 1 78 ? 9.469 29.875 23.547 1 97.5 78 CYS A CA 1
ATOM 614 C C . CYS A 1 78 ? 9.336 30.844 22.391 1 97.5 78 CYS A C 1
ATOM 616 O O . CYS A 1 78 ? 9.148 32.062 22.594 1 97.5 78 CYS A O 1
ATOM 618 N N . ARG A 1 79 ? 9.359 30.328 21.25 1 97.06 79 ARG A N 1
ATOM 619 C CA . ARG A 1 79 ? 9.422 31.172 20.062 1 97.06 79 ARG A CA 1
ATOM 620 C C . ARG A 1 79 ? 8.031 31.625 19.641 1 97.06 79 ARG A C 1
ATOM 622 O O . ARG A 1 79 ? 7.852 32.781 19.203 1 97.06 79 ARG A O 1
ATOM 629 N N . TYR A 1 80 ? 7.059 30.703 19.766 1 95 80 TYR A N 1
ATOM 630 C CA . TYR A 1 80 ? 5.785 31 19.125 1 95 80 TYR A CA 1
ATOM 631 C C . TYR A 1 80 ? 4.668 31.094 20.156 1 95 80 TYR A C 1
ATOM 633 O O . TYR A 1 80 ? 3.523 31.422 19.812 1 95 80 TYR A O 1
ATOM 641 N N . HIS A 1 81 ? 4.809 30.781 21.391 1 95.38 81 HIS A N 1
ATOM 642 C CA . HIS A 1 81 ? 3.881 30.938 22.516 1 95.38 81 HIS A CA 1
ATOM 643 C C . HIS A 1 81 ? 2.605 30.141 22.281 1 95.38 81 HIS A C 1
ATOM 645 O O . HIS A 1 81 ? 1.501 30.672 22.438 1 95.38 81 HIS A O 1
ATOM 651 N N . VAL A 1 82 ? 2.793 28.906 21.844 1 94.88 82 VAL A N 1
ATOM 652 C CA . VAL A 1 82 ? 1.692 27.969 21.672 1 94.88 82 VAL A CA 1
ATOM 653 C C . VAL A 1 82 ? 1.868 26.781 22.625 1 94.88 82 VAL A C 1
ATOM 655 O O . VAL A 1 82 ? 2.939 26.609 23.203 1 94.88 82 VAL A O 1
ATOM 658 N N . GLU A 1 83 ? 0.784 26.031 22.844 1 95.31 83 GLU A N 1
ATOM 659 C CA . GLU A 1 83 ? 0.835 24.828 23.672 1 95.31 83 GLU A CA 1
ATOM 660 C C . GLU A 1 83 ? 1.406 23.641 22.906 1 95.31 83 GLU A C 1
ATOM 662 O O . GLU A 1 83 ? 1.066 23.422 21.75 1 95.31 83 GLU A O 1
ATOM 667 N N . THR A 1 84 ? 2.32 22.953 23.547 1 97.44 84 THR A N 1
ATOM 668 C CA . THR A 1 84 ? 2.904 21.781 22.922 1 97.44 84 THR A CA 1
ATOM 669 C C . THR A 1 84 ? 2.721 20.547 23.797 1 97.44 84 THR A C 1
ATOM 671 O O . THR A 1 84 ? 2.791 20.641 25.031 1 97.44 84 THR A O 1
ATOM 674 N N . HIS A 1 85 ? 2.406 19.422 23.203 1 98.06 85 HIS A N 1
ATOM 675 C CA . HIS A 1 85 ? 2.398 18.094 23.812 1 98.06 85 HIS A CA 1
ATOM 676 C C . HIS A 1 85 ? 3.336 17.141 23.078 1 98.06 85 HIS A C 1
ATOM 678 O O . HIS A 1 85 ? 3.447 17.203 21.844 1 98.06 85 HIS A O 1
ATOM 684 N N . ILE A 1 86 ? 4.039 16.312 23.859 1 98.69 86 ILE A N 1
ATOM 685 C CA . ILE A 1 86 ? 4.941 15.359 23.219 1 98.69 86 ILE A CA 1
ATOM 686 C C . ILE A 1 86 ? 4.484 13.938 23.531 1 98.69 86 ILE A C 1
ATOM 688 O O . ILE A 1 86 ? 4.012 13.648 24.625 1 98.69 86 ILE A O 1
ATOM 692 N N . ILE A 1 87 ? 4.586 13.07 22.562 1 98.75 87 ILE A N 1
ATOM 693 C CA . ILE A 1 87 ? 4.348 11.641 22.688 1 98.75 87 ILE A CA 1
ATOM 694 C C . ILE A 1 87 ? 5.516 10.859 22.094 1 98.75 87 ILE A C 1
ATOM 696 O O . ILE A 1 87 ? 5.738 10.906 20.875 1 98.75 87 ILE A O 1
ATOM 700 N N . ASP A 1 88 ? 6.301 10.203 22.922 1 98.38 88 ASP A N 1
ATOM 701 C CA . ASP A 1 88 ? 7.457 9.453 22.438 1 98.38 88 ASP A CA 1
ATOM 702 C C . ASP A 1 88 ? 7.086 7.996 22.156 1 98.38 88 ASP A C 1
ATOM 704 O O . ASP A 1 88 ? 6.969 7.191 23.094 1 98.38 88 ASP A O 1
ATOM 708 N N . VAL A 1 89 ? 6.898 7.688 20.906 1 98.06 89 VAL A N 1
ATOM 709 C CA . VAL A 1 89 ? 6.59 6.324 20.484 1 98.06 89 VAL A CA 1
ATOM 710 C C . VAL A 1 89 ? 7.402 5.969 19.234 1 98.06 89 VAL A C 1
ATOM 712 O O . VAL A 1 89 ? 7.777 6.852 18.453 1 98.06 89 VAL A O 1
ATOM 715 N N . ASP A 1 90 ? 7.695 4.707 19.109 1 98.19 90 ASP A N 1
ATOM 716 C CA . ASP A 1 90 ? 8.352 4.148 17.938 1 98.19 90 ASP A CA 1
ATOM 717 C C . ASP A 1 90 ? 7.344 3.471 17 1 98.19 90 ASP A C 1
ATOM 719 O O . ASP A 1 90 ? 6.859 2.375 17.297 1 98.19 90 ASP A O 1
ATOM 723 N N . PHE A 1 91 ? 7.113 4.055 15.836 1 98.44 91 PHE A N 1
ATOM 724 C CA . PHE A 1 91 ? 6.07 3.604 14.93 1 98.44 91 PHE A CA 1
ATOM 725 C C . PHE A 1 91 ? 6.477 2.307 14.234 1 98.44 91 PHE A C 1
ATOM 727 O O . PHE A 1 91 ? 5.68 1.708 13.508 1 98.44 91 PHE A O 1
ATOM 734 N N . THR A 1 92 ? 7.727 1.885 14.422 1 97.81 92 THR A N 1
ATOM 735 C CA . THR A 1 92 ? 8.148 0.607 13.859 1 97.81 92 THR A CA 1
ATOM 736 C C . THR A 1 92 ? 7.668 -0.552 14.727 1 97.81 92 THR A C 1
ATOM 738 O O . THR A 1 92 ? 7.777 -1.716 14.336 1 97.81 92 THR A O 1
ATOM 741 N N . GLN A 1 93 ? 7.094 -0.249 15.844 1 94.81 93 GLN A N 1
ATOM 742 C CA . GLN A 1 93 ? 6.656 -1.27 16.797 1 94.81 93 GLN A CA 1
ATOM 743 C C . GLN A 1 93 ? 5.211 -1.688 16.516 1 94.81 93 GLN A C 1
ATOM 745 O O . GLN A 1 93 ? 4.633 -1.308 15.5 1 94.81 93 GLN A O 1
ATOM 750 N N . GLY A 1 94 ? 4.648 -2.498 17.438 1 89.06 94 GLY A N 1
ATOM 751 C CA . GLY A 1 94 ? 3.359 -3.131 17.203 1 89.06 94 GLY A CA 1
ATOM 752 C C . GLY A 1 94 ? 2.186 -2.248 17.594 1 89.06 94 GLY A C 1
ATOM 753 O O . GLY A 1 94 ? 2.334 -1.032 17.719 1 89.06 94 GLY A O 1
ATOM 754 N N . ALA A 1 95 ? 1.064 -2.824 17.609 1 88.75 95 ALA A N 1
ATOM 755 C CA . ALA A 1 95 ? -0.225 -2.15 17.75 1 88.75 95 ALA A CA 1
ATOM 756 C C . ALA A 1 95 ? -0.356 -1.465 19.094 1 88.75 95 ALA A C 1
ATOM 758 O O . ALA A 1 95 ? -1.18 -0.562 19.266 1 88.75 95 ALA A O 1
ATOM 759 N N . GLU A 1 96 ? 0.44 -1.782 20.062 1 93.06 96 GLU A N 1
ATOM 760 C CA . GLU A 1 96 ? 0.297 -1.294 21.422 1 93.06 96 GLU A CA 1
ATOM 761 C C . GLU A 1 96 ? 0.549 0.209 21.5 1 93.06 96 GLU A C 1
ATOM 763 O O . GLU A 1 96 ? 0.02 0.886 22.391 1 93.06 96 GLU A O 1
ATOM 768 N N . ILE A 1 97 ? 1.245 0.749 20.625 1 97.25 97 ILE A N 1
ATOM 769 C CA . ILE A 1 97 ? 1.6 2.162 20.703 1 97.25 97 ILE A CA 1
ATOM 770 C C . ILE A 1 97 ? 0.363 3.02 20.438 1 97.25 97 ILE A C 1
ATOM 772 O O . ILE A 1 97 ? 0.27 4.148 20.922 1 97.25 97 ILE A O 1
ATOM 776 N N . TYR A 1 98 ? -0.556 2.498 19.734 1 97.69 98 TYR A N 1
ATOM 777 C CA . TYR A 1 98 ? -1.695 3.307 19.328 1 97.69 98 TYR A CA 1
ATOM 778 C C . TYR A 1 98 ? -2.688 3.484 20.469 1 97.69 98 TYR A C 1
ATOM 780 O O . TYR A 1 98 ? -3.391 4.496 20.531 1 97.69 98 TYR A O 1
ATOM 788 N N . GLU A 1 99 ? -2.738 2.57 21.375 1 96 99 GLU A N 1
ATOM 789 C CA . GLU A 1 99 ? -3.531 2.764 22.578 1 96 99 GLU A CA 1
ATOM 790 C C . GLU A 1 99 ? -2.994 3.926 23.406 1 96 99 GLU A C 1
ATOM 792 O O . GLU A 1 99 ? -3.768 4.73 23.938 1 96 99 GLU A O 1
ATOM 797 N N . ARG A 1 100 ? -1.725 3.951 23.469 1 97.06 100 ARG A N 1
ATOM 798 C CA . ARG A 1 100 ? -1.083 5.039 24.203 1 97.06 100 ARG A CA 1
ATOM 799 C C . ARG A 1 100 ? -1.338 6.383 23.531 1 97.06 100 ARG A C 1
ATOM 801 O O . ARG A 1 100 ? -1.673 7.363 24.188 1 97.06 100 ARG A O 1
ATOM 808 N N . ILE A 1 101 ? -1.199 6.434 22.234 1 98.44 101 ILE A N 1
ATOM 809 C CA . ILE A 1 101 ? -1.43 7.672 21.484 1 98.44 101 ILE A CA 1
ATOM 810 C C . ILE A 1 101 ? -2.875 8.125 21.688 1 98.44 101 ILE A C 1
ATOM 812 O O . ILE A 1 101 ? -3.133 9.297 21.953 1 98.44 101 ILE A O 1
ATOM 816 N N . ALA A 1 102 ? -3.779 7.172 21.562 1 97.06 102 ALA A N 1
ATOM 817 C CA . ALA A 1 102 ? -5.199 7.477 21.719 1 97.06 102 ALA A CA 1
ATOM 818 C C . ALA A 1 102 ? -5.492 8.078 23.078 1 97.06 102 ALA A C 1
ATOM 820 O O . ALA A 1 102 ? -6.25 9.047 23.188 1 97.06 102 ALA A O 1
ATOM 821 N N . ARG A 1 103 ? -4.906 7.516 24.047 1 96.5 103 ARG A N 1
ATOM 822 C CA . ARG A 1 103 ? -5.094 8.016 25.406 1 96.5 103 ARG A CA 1
ATOM 823 C C . ARG A 1 103 ? -4.535 9.43 25.547 1 96.5 103 ARG A C 1
ATOM 825 O O . ARG A 1 103 ? -5.172 10.297 26.156 1 96.5 103 ARG A O 1
ATOM 832 N N . ASP A 1 104 ? -3.424 9.68 24.984 1 97.25 104 ASP A N 1
ATOM 833 C CA . ASP A 1 104 ? -2.719 10.945 25.156 1 97.25 104 ASP A CA 1
ATOM 834 C C . ASP A 1 104 ? -3.41 12.078 24.406 1 97.25 104 ASP A C 1
ATOM 836 O O . ASP A 1 104 ? -3.322 13.242 24.797 1 97.25 104 ASP A O 1
ATOM 840 N N . ILE A 1 105 ? -4.09 11.727 23.328 1 97.06 105 ILE A N 1
ATOM 841 C CA . ILE A 1 105 ? -4.703 12.805 22.562 1 97.06 105 ILE A CA 1
ATOM 842 C C . ILE A 1 105 ? -6.199 12.859 22.859 1 97.06 105 ILE A C 1
ATOM 844 O O . ILE A 1 105 ? -6.93 13.641 22.234 1 97.06 105 ILE A O 1
ATOM 848 N N . SER A 1 106 ? -6.574 12.008 23.797 1 93.94 106 SER A N 1
ATOM 849 C CA . SER A 1 106 ? -7.98 11.992 24.172 1 93.94 106 SER A CA 1
ATOM 850 C C . SER A 1 106 ? -8.422 13.352 24.719 1 93.94 106 SER A C 1
ATOM 852 O O . SER A 1 106 ? -7.703 13.969 25.5 1 93.94 106 SER A O 1
ATOM 854 N N . GLY A 1 107 ? -9.492 13.898 24.266 1 92.12 107 GLY A N 1
ATOM 855 C CA . GLY A 1 107 ? -10.039 15.156 24.75 1 92.12 107 GLY A CA 1
ATOM 856 C C . GLY A 1 107 ? -9.578 16.359 23.938 1 92.12 107 GLY A C 1
ATOM 857 O O . GLY A 1 107 ? -10.117 17.453 24.094 1 92.12 107 GLY A O 1
ATOM 858 N N . LEU A 1 108 ? -8.531 16.188 23.172 1 95.56 108 LEU A N 1
ATOM 859 C CA . LEU A 1 108 ? -8.07 17.281 22.328 1 95.56 108 LEU A CA 1
ATOM 860 C C . LEU A 1 108 ? -8.906 17.359 21.047 1 95.56 108 LEU A C 1
ATOM 862 O O . LEU A 1 108 ? -9.273 16.344 20.469 1 95.56 108 LEU A O 1
ATOM 866 N N . GLU A 1 109 ? -9.273 18.516 20.703 1 95.19 109 GLU A N 1
ATOM 867 C CA . GLU A 1 109 ? -9.875 18.734 19.391 1 95.19 109 GLU A CA 1
ATOM 868 C C . GLU A 1 109 ? -8.812 18.844 18.297 1 95.19 109 GLU A C 1
ATOM 870 O O . GLU A 1 109 ? -8.102 19.844 18.219 1 95.19 109 GLU A O 1
ATOM 875 N N . ILE A 1 110 ? -8.766 17.859 17.453 1 96.5 110 ILE A N 1
ATOM 876 C CA . ILE A 1 110 ? -7.719 17.797 16.438 1 96.5 110 ILE A CA 1
ATOM 877 C C . ILE A 1 110 ? -8.242 18.359 15.125 1 96.5 110 ILE A C 1
ATOM 879 O O . ILE A 1 110 ? -9.117 17.766 14.492 1 96.5 110 ILE A O 1
ATOM 883 N N . GLY A 1 111 ? -7.656 19.453 14.742 1 94.81 111 GLY A N 1
ATOM 884 C CA . GLY A 1 111 ? -8.062 20.078 13.492 1 94.81 111 GLY A CA 1
ATOM 885 C C . GLY A 1 111 ? -7.223 19.641 12.305 1 94.81 111 GLY A C 1
ATOM 886 O O . GLY A 1 111 ? -7.703 19.609 11.172 1 94.81 111 GLY A O 1
ATOM 887 N N . ILE A 1 112 ? -5.922 19.359 12.578 1 96.19 112 ILE A N 1
ATOM 888 C CA . ILE A 1 112 ? -4.996 18.984 11.516 1 96.19 112 ILE A CA 1
ATOM 889 C C . ILE A 1 112 ? -4.203 17.75 11.945 1 96.19 112 ILE A C 1
ATOM 891 O O . ILE A 1 112 ? -3.684 17.703 13.062 1 96.19 112 ILE A O 1
ATOM 895 N N . LEU A 1 113 ? -4.184 16.781 11.117 1 97.94 113 LEU A N 1
ATOM 896 C CA . LEU A 1 113 ? -3.307 15.633 11.266 1 97.94 113 LEU A CA 1
ATOM 897 C C . LEU A 1 113 ? -2.318 15.539 10.109 1 97.94 113 LEU A C 1
ATOM 899 O O . LEU A 1 113 ? -2.723 15.531 8.945 1 97.94 113 LEU A O 1
ATOM 903 N N . ILE A 1 114 ? -1.044 15.539 10.445 1 98.5 114 ILE A N 1
ATOM 904 C CA . ILE A 1 114 ? -0.016 15.328 9.43 1 98.5 114 ILE A CA 1
ATOM 905 C C . ILE A 1 114 ? 0.669 13.984 9.664 1 98.5 114 ILE A C 1
ATOM 907 O O . ILE A 1 114 ? 1.43 13.82 10.625 1 98.5 114 ILE A O 1
ATOM 911 N N . ASN A 1 115 ? 0.335 13.055 8.828 1 98.88 115 ASN A N 1
ATOM 912 C CA . ASN A 1 115 ? 1.03 11.773 8.797 1 98.88 115 ASN A CA 1
ATOM 913 C C . ASN A 1 115 ? 2.33 11.859 8 1 98.88 115 ASN A C 1
ATOM 915 O O . ASN A 1 115 ? 2.322 11.711 6.777 1 98.88 115 ASN A O 1
ATOM 919 N N . ASN A 1 116 ? 3.42 11.984 8.734 1 98.75 116 ASN A N 1
ATOM 920 C CA . ASN A 1 116 ? 4.699 12.266 8.086 1 98.75 116 ASN A CA 1
ATOM 921 C C . ASN A 1 116 ? 5.723 11.172 8.383 1 98.75 116 ASN A C 1
ATOM 923 O O . ASN A 1 116 ? 6.699 11.016 7.648 1 98.75 116 ASN A O 1
ATOM 927 N N . VAL A 1 117 ? 5.488 10.414 9.453 1 98.56 117 VAL A N 1
ATOM 928 C CA . VAL A 1 117 ? 6.496 9.438 9.844 1 98.56 117 VAL A CA 1
ATOM 929 C C . VAL A 1 117 ? 6.715 8.43 8.719 1 98.56 117 VAL A C 1
ATOM 931 O O . VAL A 1 117 ? 5.77 8.055 8.023 1 98.56 117 VAL A O 1
ATOM 934 N N . GLY A 1 118 ? 7.934 8.023 8.555 1 97.88 118 GLY A N 1
ATOM 935 C CA . GLY A 1 118 ? 8.281 7.055 7.523 1 97.88 118 GLY A CA 1
ATOM 936 C C . GLY A 1 118 ? 9.664 6.457 7.707 1 97.88 118 GLY A C 1
ATOM 937 O O . GLY A 1 118 ? 10.523 7.062 8.352 1 97.88 118 GLY A O 1
ATOM 938 N N . MET A 1 119 ? 9.82 5.32 7.172 1 97.81 119 MET A N 1
ATOM 939 C CA . MET A 1 119 ? 11.086 4.594 7.148 1 97.81 119 MET A CA 1
ATOM 940 C C . MET A 1 119 ? 11.414 4.113 5.738 1 97.81 119 MET A C 1
ATOM 942 O O . MET A 1 119 ? 10.531 3.658 5.016 1 97.81 119 MET A O 1
ATOM 946 N N . SER A 1 120 ? 12.617 4.359 5.336 1 97.44 120 SER A N 1
ATOM 947 C CA . SER A 1 120 ? 13.086 3.938 4.02 1 97.44 120 SER A CA 1
ATOM 948 C C . SER A 1 120 ? 14.297 3.014 4.133 1 97.44 120 SER A C 1
ATOM 950 O O . SER A 1 120 ? 14.617 2.531 5.219 1 97.44 120 SER A O 1
ATOM 952 N N . TYR A 1 121 ? 14.867 2.631 2.928 1 96.88 121 TYR A N 1
ATOM 953 C CA . TYR A 1 121 ? 16.125 1.886 2.836 1 96.88 121 TYR A CA 1
ATOM 954 C C . TYR A 1 121 ? 17.312 2.766 3.207 1 96.88 121 TYR A C 1
ATOM 956 O O . TYR A 1 121 ? 17.281 3.98 2.996 1 96.88 121 TYR A O 1
ATOM 964 N N . LYS A 1 122 ? 18.281 2.182 3.812 1 93.81 122 LYS A N 1
ATOM 965 C CA . LYS A 1 122 ? 19.531 2.912 4.023 1 93.81 122 LYS A CA 1
ATOM 966 C C . LYS A 1 122 ? 20.203 3.242 2.695 1 93.81 122 LYS A C 1
ATOM 968 O O . LYS A 1 122 ? 20.797 4.316 2.539 1 93.81 122 LYS A O 1
ATOM 973 N N . TYR A 1 123 ? 20.188 2.43 1.772 1 94.5 123 TYR A N 1
ATOM 974 C CA . TYR A 1 123 ? 20.625 2.521 0.386 1 94.5 123 TYR A CA 1
ATOM 975 C C . TYR A 1 123 ? 19.891 1.524 -0.492 1 94.5 123 TYR A C 1
ATOM 977 O O . TYR A 1 123 ? 19.344 0.536 0.005 1 94.5 123 TYR A O 1
ATOM 985 N N . PRO A 1 124 ? 19.766 1.806 -1.778 1 97 124 PRO A N 1
ATOM 986 C CA . PRO A 1 124 ? 19.078 0.851 -2.648 1 97 124 PRO A CA 1
ATOM 987 C C . PRO A 1 124 ? 19.688 -0.548 -2.588 1 97 124 PRO A C 1
ATOM 989 O O . PRO A 1 124 ? 20.906 -0.694 -2.613 1 97 124 PRO A O 1
ATOM 992 N N . GLU A 1 125 ? 18.875 -1.516 -2.426 1 97.81 125 GLU A N 1
ATOM 993 C CA . GLU A 1 125 ? 19.328 -2.896 -2.289 1 97.81 125 GLU A CA 1
ATOM 994 C C . GLU A 1 125 ? 18.234 -3.879 -2.703 1 97.81 125 GLU A C 1
ATOM 996 O O . GLU A 1 125 ? 17.047 -3.613 -2.508 1 97.81 125 GLU A O 1
ATOM 1001 N N . TYR A 1 126 ? 18.688 -4.996 -3.342 1 97.94 126 TYR A N 1
ATOM 1002 C CA . TYR A 1 126 ? 17.734 -6.059 -3.631 1 97.94 126 TYR A CA 1
ATOM 1003 C C . TYR A 1 126 ? 17.016 -6.504 -2.361 1 97.94 126 TYR A C 1
ATOM 1005 O O . TYR A 1 126 ? 17.641 -6.656 -1.309 1 97.94 126 TYR A O 1
ATOM 1013 N N . LEU A 1 127 ? 15.719 -6.73 -2.43 1 98.44 127 LEU A N 1
ATOM 1014 C CA . LEU A 1 127 ? 14.875 -6.965 -1.262 1 98.44 127 LEU A CA 1
ATOM 1015 C C . LEU A 1 127 ? 15.383 -8.156 -0.456 1 98.44 127 LEU A C 1
ATOM 1017 O O . LEU A 1 127 ? 15.469 -8.086 0.772 1 98.44 127 LEU A O 1
ATOM 1021 N N . ASN A 1 128 ? 15.766 -9.234 -1.145 1 95.88 128 ASN A N 1
ATOM 1022 C CA . ASN A 1 128 ? 16.188 -10.445 -0.452 1 95.88 128 ASN A CA 1
ATOM 1023 C C . ASN A 1 128 ? 17.594 -10.328 0.096 1 95.88 128 ASN A C 1
ATOM 1025 O O . ASN A 1 128 ? 18.062 -11.195 0.845 1 95.88 128 ASN A O 1
ATOM 1029 N N . GLN A 1 129 ? 18.297 -9.297 -0.224 1 96.31 129 GLN A N 1
ATOM 1030 C CA . GLN A 1 129 ? 19.672 -9.141 0.205 1 96.31 129 GLN A CA 1
ATOM 1031 C C . GLN A 1 129 ? 19.781 -8.156 1.365 1 96.31 129 GLN A C 1
ATOM 1033 O O . GLN A 1 129 ? 20.875 -7.953 1.918 1 96.31 129 GLN A O 1
ATOM 1038 N N . ILE A 1 130 ? 18.734 -7.57 1.708 1 97.19 130 ILE A N 1
ATOM 1039 C CA . ILE A 1 130 ? 18.703 -6.723 2.896 1 97.19 130 ILE A CA 1
ATOM 1040 C C . ILE A 1 130 ? 18.906 -7.578 4.145 1 97.19 130 ILE A C 1
ATOM 1042 O O . ILE A 1 130 ? 18.234 -8.602 4.324 1 97.19 130 ILE A O 1
ATOM 1046 N N . PRO A 1 131 ? 19.859 -7.145 5 1 95.12 131 PRO A N 1
ATOM 1047 C CA . PRO A 1 131 ? 20 -7.879 6.258 1 95.12 131 PRO A CA 1
ATOM 1048 C C . PRO A 1 131 ? 18.719 -7.914 7.074 1 95.12 131 PRO A C 1
ATOM 1050 O O . PRO A 1 131 ? 18.094 -6.875 7.289 1 95.12 131 PRO A O 1
ATOM 1053 N N . ASP A 1 132 ? 18.25 -9.117 7.488 1 96.19 132 ASP A N 1
ATOM 1054 C CA . ASP A 1 132 ? 17 -9.281 8.211 1 96.19 132 ASP A CA 1
ATOM 1055 C C . ASP A 1 132 ? 15.82 -8.727 7.406 1 96.19 132 ASP A C 1
ATOM 1057 O O . ASP A 1 132 ? 15.062 -7.891 7.902 1 96.19 132 ASP A O 1
ATOM 1061 N N . ALA A 1 133 ? 15.766 -9.172 6.195 1 97.06 133 ALA A N 1
ATOM 1062 C CA . ALA A 1 133 ? 14.773 -8.664 5.25 1 97.06 133 ALA A CA 1
ATOM 1063 C C . ALA A 1 133 ? 13.367 -8.75 5.832 1 97.06 133 ALA A C 1
ATOM 1065 O O . ALA A 1 133 ? 12.57 -7.816 5.684 1 97.06 133 ALA A O 1
ATOM 1066 N N . SER A 1 134 ? 13.047 -9.844 6.508 1 96.75 134 SER A N 1
ATOM 1067 C CA . SER A 1 134 ? 11.719 -10.031 7.086 1 96.75 134 SER A CA 1
ATOM 1068 C C . SER A 1 134 ? 11.445 -9 8.172 1 96.75 134 SER A C 1
ATOM 1070 O O . SER A 1 134 ? 10.383 -8.375 8.188 1 96.75 134 SER A O 1
ATOM 1072 N N . GLY A 1 135 ? 12.398 -8.867 9.117 1 96.88 135 GLY A N 1
ATOM 1073 C CA . GLY A 1 135 ? 12.258 -7.859 10.156 1 96.88 135 GLY A CA 1
ATOM 1074 C C . GLY A 1 135 ? 12.219 -6.441 9.617 1 96.88 135 GLY A C 1
ATOM 1075 O O . GLY A 1 135 ? 11.43 -5.617 10.078 1 96.88 135 GLY A O 1
ATOM 1076 N N . PHE A 1 136 ? 13.094 -6.219 8.641 1 98.19 136 PHE A N 1
ATOM 1077 C CA . PHE A 1 136 ? 13.109 -4.922 7.973 1 98.19 136 PHE A CA 1
ATOM 1078 C C . PHE A 1 136 ? 11.75 -4.617 7.355 1 98.19 136 PHE A C 1
ATOM 1080 O O . PHE A 1 136 ? 11.211 -3.52 7.527 1 98.19 136 PHE A O 1
ATOM 1087 N N . ALA A 1 137 ? 11.18 -5.574 6.711 1 98.25 137 ALA A N 1
ATOM 1088 C CA . ALA A 1 137 ? 9.891 -5.402 6.051 1 98.25 137 ALA A CA 1
ATOM 1089 C C . ALA A 1 137 ? 8.789 -5.094 7.066 1 98.25 137 ALA A C 1
ATOM 1091 O O . ALA A 1 137 ? 7.945 -4.23 6.828 1 98.25 137 ALA A O 1
ATOM 1092 N N . GLN A 1 138 ? 8.828 -5.789 8.164 1 97.38 138 GLN A N 1
ATOM 1093 C CA . GLN A 1 138 ? 7.844 -5.547 9.219 1 97.38 138 GLN A CA 1
ATOM 1094 C C . GLN A 1 138 ? 7.949 -4.121 9.75 1 97.38 138 GLN A C 1
ATOM 1096 O O . GLN A 1 138 ? 6.938 -3.443 9.938 1 97.38 138 GLN A O 1
ATOM 1101 N N . ARG A 1 139 ? 9.125 -3.66 9.961 1 98.12 139 ARG A N 1
ATOM 1102 C CA . ARG A 1 139 ? 9.344 -2.316 10.484 1 98.12 139 ARG A CA 1
ATOM 1103 C C . ARG A 1 139 ? 8.883 -1.258 9.492 1 98.12 139 ARG A C 1
ATOM 1105 O O . ARG A 1 139 ? 8.234 -0.281 9.875 1 98.12 139 ARG A O 1
ATOM 1112 N N . VAL A 1 140 ? 9.18 -1.469 8.227 1 98.69 140 VAL A N 1
ATOM 1113 C CA . VAL A 1 140 ? 8.828 -0.509 7.184 1 98.69 140 VAL A CA 1
ATOM 1114 C C . VAL A 1 140 ? 7.305 -0.45 7.035 1 98.69 140 VAL A C 1
ATOM 1116 O O . VAL A 1 140 ? 6.727 0.635 6.945 1 98.69 140 VAL A O 1
ATOM 1119 N N . VAL A 1 141 ? 6.621 -1.604 7.055 1 98.69 141 VAL A N 1
ATOM 1120 C CA . VAL A 1 141 ? 5.172 -1.647 6.902 1 98.69 141 VAL A CA 1
ATOM 1121 C C . VAL A 1 141 ? 4.508 -0.998 8.117 1 98.69 141 VAL A C 1
ATOM 1123 O O . VAL A 1 141 ? 3.555 -0.226 7.969 1 98.69 141 VAL A O 1
ATOM 1126 N N . ASN A 1 142 ? 5 -1.275 9.273 1 98.31 142 ASN A N 1
ATOM 1127 C CA . ASN A 1 142 ? 4.461 -0.647 10.477 1 98.31 142 ASN A CA 1
ATOM 1128 C C . ASN A 1 142 ? 4.605 0.871 10.43 1 98.31 142 ASN A C 1
ATOM 1130 O O . ASN A 1 142 ? 3.639 1.598 10.672 1 98.31 142 ASN A O 1
ATOM 1134 N N . CYS A 1 143 ? 5.727 1.255 10.031 1 98.69 143 CYS A N 1
ATOM 1135 C CA . CYS A 1 143 ? 6.074 2.67 10.102 1 98.69 143 CYS A CA 1
ATOM 1136 C C . CYS A 1 143 ? 5.355 3.463 9.023 1 98.69 143 CYS A C 1
ATOM 1138 O O . CYS A 1 143 ? 4.941 4.602 9.25 1 98.69 143 CYS A O 1
ATOM 1140 N N . ASN A 1 144 ? 5.188 2.842 7.863 1 98.88 144 ASN A N 1
ATOM 1141 C CA . ASN A 1 144 ? 4.711 3.615 6.723 1 98.88 144 ASN A CA 1
ATOM 1142 C C . ASN A 1 144 ? 3.227 3.369 6.457 1 98.88 144 ASN A C 1
ATOM 1144 O O . ASN A 1 144 ? 2.533 4.242 5.934 1 98.88 144 ASN A O 1
ATOM 1148 N N . VAL A 1 145 ? 2.729 2.186 6.754 1 98.88 145 VAL A N 1
ATOM 1149 C CA . VAL A 1 145 ? 1.377 1.807 6.355 1 98.88 145 VAL A CA 1
ATOM 1150 C C . VAL A 1 145 ? 0.455 1.821 7.574 1 98.88 145 VAL A C 1
ATOM 1152 O O . VAL A 1 145 ? -0.557 2.527 7.582 1 98.88 145 VAL A O 1
ATOM 1155 N N . VAL A 1 146 ? 0.882 1.105 8.586 1 98.69 146 VAL A N 1
ATOM 1156 C CA . VAL A 1 146 ? 0.03 0.985 9.766 1 98.69 146 VAL A CA 1
ATOM 1157 C C . VAL A 1 146 ? -0.13 2.352 10.43 1 98.69 146 VAL A C 1
ATOM 1159 O O . VAL A 1 146 ? -1.228 2.713 10.859 1 98.69 146 VAL A O 1
ATOM 1162 N N . SER A 1 147 ? 0.901 3.111 10.445 1 98.81 147 SER A N 1
ATOM 1163 C CA . SER A 1 147 ? 0.897 4.406 11.117 1 98.81 147 SER A CA 1
ATOM 1164 C C . SER A 1 147 ? -0.152 5.336 10.516 1 98.81 147 SER A C 1
ATOM 1166 O O . SER A 1 147 ? -1.022 5.84 11.234 1 98.81 147 SER A O 1
ATOM 1168 N N . VAL A 1 148 ? -0.123 5.523 9.203 1 98.88 148 VAL A N 1
ATOM 1169 C CA . VAL A 1 148 ? -1.043 6.449 8.555 1 98.88 148 VAL A CA 1
ATOM 1170 C C . VAL A 1 148 ? -2.479 5.961 8.727 1 98.88 148 VAL A C 1
ATOM 1172 O O . VAL A 1 148 ? -3.396 6.766 8.914 1 98.88 148 VAL A O 1
ATOM 1175 N N . THR A 1 149 ? -2.689 4.664 8.695 1 98.81 149 THR A N 1
ATOM 1176 C CA . THR A 1 149 ? -4.016 4.07 8.812 1 98.81 149 THR A CA 1
ATOM 1177 C C . THR A 1 149 ? -4.59 4.293 10.211 1 98.81 149 THR A C 1
ATOM 1179 O O . THR A 1 149 ? -5.691 4.836 10.352 1 98.81 149 THR A O 1
ATOM 1182 N N . GLN A 1 150 ? -3.82 3.941 11.203 1 98.69 150 GLN A N 1
ATOM 1183 C CA . GLN A 1 150 ? -4.289 4.008 12.586 1 98.69 150 GLN A CA 1
ATOM 1184 C C . GLN A 1 150 ? -4.473 5.453 13.039 1 98.69 150 GLN A C 1
ATOM 1186 O O . GLN A 1 150 ? -5.457 5.781 13.703 1 98.69 150 GLN A O 1
ATOM 1191 N N . MET A 1 151 ? -3.543 6.32 12.648 1 98.81 151 MET A N 1
ATOM 1192 C CA . MET A 1 151 ? -3.641 7.727 13.031 1 98.81 151 MET A CA 1
ATOM 1193 C C . MET A 1 151 ? -4.867 8.375 12.406 1 98.81 151 MET A C 1
ATOM 1195 O O . MET A 1 151 ? -5.551 9.172 13.055 1 98.81 151 MET A O 1
ATOM 1199 N N . SER A 1 152 ? -5.121 8.039 11.172 1 98.81 152 SER A N 1
ATOM 1200 C CA . SER A 1 152 ? -6.289 8.594 10.492 1 98.81 152 SER A CA 1
ATOM 1201 C C . SER A 1 152 ? -7.582 8.117 11.148 1 98.81 152 SER A C 1
ATOM 1203 O O . SER A 1 152 ? -8.484 8.922 11.398 1 98.81 152 SER A O 1
ATOM 1205 N N . ILE A 1 153 ? -7.656 6.828 11.461 1 98.5 153 ILE A N 1
ATOM 1206 C CA . ILE A 1 153 ? -8.844 6.262 12.094 1 98.5 153 ILE A CA 1
ATOM 1207 C C . ILE A 1 153 ? -9.125 6.988 13.406 1 98.5 153 ILE A C 1
ATOM 1209 O O . ILE A 1 153 ? -10.281 7.258 13.742 1 98.5 153 ILE A O 1
ATOM 1213 N N . MET A 1 154 ? -8.117 7.395 14.078 1 97.56 154 MET A N 1
ATOM 1214 C CA . MET A 1 154 ? -8.211 7.973 15.414 1 97.56 154 MET A CA 1
ATOM 1215 C C . MET A 1 154 ? -8.875 9.344 15.367 1 97.56 154 MET A C 1
ATOM 1217 O O . MET A 1 154 ? -9.508 9.766 16.328 1 97.56 154 MET A O 1
ATOM 1221 N N . VAL A 1 155 ? -8.781 10.016 14.203 1 97.69 155 VAL A N 1
ATOM 1222 C CA . VAL A 1 155 ? -9.211 11.414 14.227 1 97.69 155 VAL A CA 1
ATOM 1223 C C . VAL A 1 155 ? -10.445 11.594 13.359 1 97.69 155 VAL A C 1
ATOM 1225 O O . VAL A 1 155 ? -11.156 12.594 13.469 1 97.69 155 VAL A O 1
ATOM 1228 N N . LEU A 1 156 ? -10.758 10.664 12.492 1 98.25 156 LEU A N 1
ATOM 1229 C CA . LEU A 1 156 ? -11.82 10.812 11.508 1 98.25 156 LEU A CA 1
ATOM 1230 C C . LEU A 1 156 ? -13.172 10.984 12.188 1 98.25 156 LEU A C 1
ATOM 1232 O O . LEU A 1 156 ? -14 11.781 11.734 1 98.25 156 LEU A O 1
ATOM 1236 N N . GLY A 1 157 ? -13.414 10.234 13.258 1 96.81 157 GLY A N 1
ATOM 1237 C CA . GLY A 1 157 ? -14.695 10.305 13.945 1 96.81 157 GLY A CA 1
ATOM 1238 C C . GLY A 1 157 ? -15.016 11.695 14.461 1 96.81 157 GLY A C 1
ATOM 1239 O O . GLY A 1 157 ? -16.078 12.25 14.156 1 96.81 157 GLY A O 1
ATOM 1240 N N . GLN A 1 158 ? -14.109 12.258 15.195 1 96.31 158 GLN A N 1
ATOM 1241 C CA . GLN A 1 158 ? -14.352 13.578 15.773 1 96.31 158 GLN A CA 1
ATOM 1242 C C . GLN A 1 158 ? -14.375 14.656 14.695 1 96.31 158 GLN A C 1
ATOM 1244 O O . GLN A 1 158 ? -15.117 15.633 14.805 1 96.31 158 GLN A O 1
ATOM 1249 N N . MET A 1 159 ? -13.562 14.492 13.656 1 95.94 159 MET A N 1
ATOM 1250 C CA . MET A 1 159 ? -13.578 15.445 12.547 1 95.94 159 MET A CA 1
ATOM 1251 C C . MET A 1 159 ? -14.914 15.398 11.82 1 95.94 159 MET A C 1
ATOM 1253 O O . MET A 1 159 ? -15.453 16.438 11.445 1 95.94 159 MET A O 1
ATOM 1257 N N . ALA A 1 160 ? -15.391 14.211 11.656 1 96.62 160 ALA A N 1
ATOM 1258 C CA . ALA A 1 160 ? -16.672 14.047 10.961 1 96.62 160 ALA A CA 1
ATOM 1259 C C . ALA A 1 160 ? -17.812 14.664 11.75 1 96.62 160 ALA A C 1
ATOM 1261 O O . ALA A 1 160 ? -18.703 15.289 11.18 1 96.62 160 ALA A O 1
ATOM 1262 N N . GLU A 1 161 ? -17.812 14.484 13 1 95.31 161 GLU A N 1
ATOM 1263 C CA . GLU A 1 161 ? -18.828 15.055 13.867 1 95.31 161 GLU A CA 1
ATOM 1264 C C . GLU A 1 161 ? -18.828 16.578 13.781 1 95.31 161 GLU A C 1
ATOM 1266 O O . GLU A 1 161 ? -19.891 17.203 13.75 1 95.31 161 GLU A O 1
ATOM 1271 N N . ARG A 1 162 ? -17.703 17.172 13.68 1 92.94 162 ARG A N 1
ATOM 1272 C CA . ARG A 1 162 ? -17.562 18.625 13.625 1 92.94 162 ARG A CA 1
ATOM 1273 C C . ARG A 1 162 ? -17.703 19.125 12.195 1 92.94 162 ARG A C 1
ATOM 1275 O O . ARG A 1 162 ? -17.766 20.344 11.961 1 92.94 162 ARG A O 1
ATOM 1282 N N . LYS A 1 163 ? -17.625 18.234 11.211 1 93.25 163 LYS A N 1
ATOM 1283 C CA . LYS A 1 163 ? -17.703 18.531 9.781 1 93.25 163 LYS A CA 1
ATOM 1284 C C . LYS A 1 163 ? -16.562 19.438 9.344 1 93.25 163 LYS A C 1
ATOM 1286 O O . LYS A 1 163 ? -16.766 20.359 8.547 1 93.25 163 LYS A O 1
ATOM 1291 N N . LYS A 1 164 ? -15.5 19.234 9.984 1 92 164 LYS A N 1
ATOM 1292 C CA . LYS A 1 164 ? -14.289 19.984 9.664 1 92 164 LYS A CA 1
ATOM 1293 C C . LYS A 1 164 ? -13.039 19.219 10.055 1 92 164 LYS A C 1
ATOM 1295 O O . LYS A 1 164 ? -13.008 18.562 11.102 1 92 164 LYS A O 1
ATOM 1300 N N . GLY A 1 165 ? -12.016 19.297 9.273 1 93.88 165 GLY A N 1
ATOM 1301 C CA . GLY A 1 165 ? -10.742 18.641 9.531 1 93.88 165 GLY A CA 1
ATOM 1302 C C . GLY A 1 165 ? -9.852 18.562 8.305 1 93.88 165 GLY A C 1
ATOM 1303 O O . GLY A 1 165 ? -10.344 18.578 7.172 1 93.88 165 GLY A O 1
ATOM 1304 N N . PHE A 1 166 ? -8.555 18.594 8.594 1 95.75 166 PHE A N 1
ATOM 1305 C CA . PHE A 1 166 ? -7.566 18.484 7.531 1 95.75 166 PHE A CA 1
ATOM 1306 C C . PHE A 1 166 ? -6.547 17.406 7.84 1 95.75 166 PHE A C 1
ATOM 1308 O O . PHE A 1 166 ? -5.965 17.375 8.922 1 95.75 166 PHE A O 1
ATOM 1315 N N . ILE A 1 167 ? -6.371 16.469 6.93 1 97.25 167 ILE A N 1
ATOM 1316 C CA . ILE A 1 167 ? -5.363 15.422 7.055 1 97.25 167 ILE A CA 1
ATOM 1317 C C . ILE A 1 167 ? -4.387 15.5 5.883 1 97.25 167 ILE A C 1
ATOM 1319 O O . ILE A 1 167 ? -4.801 15.508 4.723 1 97.25 167 ILE A O 1
ATOM 1323 N N . LEU A 1 168 ? -3.129 15.641 6.203 1 98.19 168 LEU A N 1
ATOM 1324 C CA . LEU A 1 168 ? -2.076 15.578 5.195 1 98.19 168 LEU A CA 1
ATOM 1325 C C . LEU A 1 168 ? -1.26 14.297 5.344 1 98.19 168 LEU A C 1
ATOM 1327 O O . LEU A 1 168 ? -0.696 14.039 6.406 1 98.19 168 LEU A O 1
ATOM 1331 N N . ASN A 1 169 ? -1.263 13.5 4.336 1 98.88 169 ASN A N 1
ATOM 1332 C CA . ASN A 1 169 ? -0.429 12.305 4.281 1 98.88 169 ASN A CA 1
ATOM 1333 C C . ASN A 1 169 ? 0.802 12.523 3.406 1 98.88 169 ASN A C 1
ATOM 1335 O O . ASN A 1 169 ? 0.682 12.938 2.252 1 98.88 169 ASN A O 1
ATOM 1339 N N . VAL A 1 170 ? 1.957 12.25 3.977 1 98.81 170 VAL A N 1
ATOM 1340 C CA . VAL A 1 170 ? 3.201 12.438 3.236 1 98.81 170 VAL A CA 1
ATOM 1341 C C . VAL A 1 170 ? 3.607 11.133 2.566 1 98.81 170 VAL A C 1
ATOM 1343 O O . VAL A 1 170 ? 4.008 10.18 3.24 1 98.81 170 VAL A O 1
ATOM 1346 N N . ALA A 1 171 ? 3.482 11.102 1.308 1 98.69 171 ALA A N 1
ATOM 1347 C CA . ALA A 1 171 ? 3.928 9.969 0.5 1 98.69 171 ALA A CA 1
ATOM 1348 C C . ALA A 1 171 ? 5.301 10.234 -0.11 1 98.69 171 ALA A C 1
ATOM 1350 O O . ALA A 1 171 ? 6.242 10.602 0.598 1 98.69 171 ALA A O 1
ATOM 1351 N N . SER A 1 172 ? 5.484 9.883 -1.347 1 98.31 172 SER A N 1
ATOM 1352 C CA . SER A 1 172 ? 6.734 10.055 -2.08 1 98.31 172 SER A CA 1
ATOM 1353 C C . SER A 1 172 ? 6.508 9.969 -3.586 1 98.31 172 SER A C 1
ATOM 1355 O O . SER A 1 172 ? 5.551 9.336 -4.039 1 98.31 172 SER A O 1
ATOM 1357 N N . CYS A 1 173 ? 7.402 10.633 -4.293 1 96.75 173 CYS A N 1
ATOM 1358 C CA . CYS A 1 173 ? 7.344 10.5 -5.742 1 96.75 173 CYS A CA 1
ATOM 1359 C C . CYS A 1 173 ? 7.547 9.055 -6.172 1 96.75 173 CYS A C 1
ATOM 1361 O O . CYS A 1 173 ? 7.062 8.641 -7.223 1 96.75 173 CYS A O 1
ATOM 1363 N N . SER A 1 174 ? 8.188 8.281 -5.336 1 96.94 174 SER A N 1
ATOM 1364 C CA . SER A 1 174 ? 8.445 6.875 -5.641 1 96.94 174 SER A CA 1
ATOM 1365 C C . SER A 1 174 ? 7.145 6.082 -5.727 1 96.94 174 SER A C 1
ATOM 1367 O O . SER A 1 174 ? 7.129 4.961 -6.234 1 96.94 174 SER A O 1
ATOM 1369 N N . ALA A 1 175 ? 6.059 6.637 -5.215 1 98 175 ALA A N 1
ATOM 1370 C CA . ALA A 1 175 ? 4.758 5.973 -5.281 1 98 175 ALA A CA 1
ATOM 1371 C C . ALA A 1 175 ? 4.273 5.855 -6.723 1 98 175 ALA A C 1
ATOM 1373 O O . ALA A 1 175 ? 3.475 4.973 -7.043 1 98 175 ALA A O 1
ATOM 1374 N N . VAL A 1 176 ? 4.816 6.758 -7.551 1 94.81 176 VAL A N 1
ATOM 1375 C CA . VAL A 1 176 ? 4.211 6.84 -8.875 1 94.81 176 VAL A CA 1
ATOM 1376 C C . VAL A 1 176 ? 5.293 6.711 -9.945 1 94.81 176 VAL A C 1
ATOM 1378 O O . VAL A 1 176 ? 5.02 6.871 -11.141 1 94.81 176 VAL A O 1
ATOM 1381 N N . VAL A 1 177 ? 6.5 6.477 -9.578 1 94.31 177 VAL A N 1
ATOM 1382 C CA . VAL A 1 177 ? 7.617 6.258 -10.484 1 94.31 177 VAL A CA 1
ATOM 1383 C C . VAL A 1 177 ? 8.227 4.879 -10.242 1 94.31 177 VAL A C 1
ATOM 1385 O O . VAL A 1 177 ? 8.344 4.445 -9.094 1 94.31 177 VAL A O 1
ATOM 1388 N N . PRO A 1 178 ? 8.625 4.191 -11.375 1 95.56 178 PRO A N 1
ATOM 1389 C CA . PRO A 1 178 ? 9.312 2.922 -11.133 1 95.56 178 PRO A CA 1
ATOM 1390 C C . PRO A 1 178 ? 10.516 3.072 -10.195 1 95.56 178 PRO A C 1
ATOM 1392 O O . PRO A 1 178 ? 11.344 3.963 -10.391 1 95.56 178 PRO A O 1
ATOM 1395 N N . THR A 1 179 ? 10.531 2.213 -9.148 1 97 179 THR A N 1
ATOM 1396 C CA . THR A 1 179 ? 11.562 2.359 -8.125 1 97 179 THR A CA 1
ATOM 1397 C C . THR A 1 179 ? 12.125 0.999 -7.727 1 97 179 THR A C 1
ATOM 1399 O O . THR A 1 179 ? 11.961 0.569 -6.582 1 97 179 THR A O 1
ATOM 1402 N N . PRO A 1 180 ? 12.883 0.35 -8.656 1 97.75 180 PRO A N 1
ATOM 1403 C CA . PRO A 1 180 ? 13.562 -0.885 -8.266 1 97.75 180 PRO A CA 1
ATOM 1404 C C . PRO A 1 180 ? 14.609 -0.662 -7.172 1 97.75 180 PRO A C 1
ATOM 1406 O O . PRO A 1 180 ? 15.109 0.452 -7.012 1 97.75 180 PRO A O 1
ATOM 1409 N N . LEU A 1 181 ? 14.898 -1.709 -6.359 1 98.19 181 LEU A N 1
ATOM 1410 C CA . LEU A 1 181 ? 15.898 -1.723 -5.301 1 98.19 181 LEU A CA 1
ATOM 1411 C C . LEU A 1 181 ? 15.414 -0.941 -4.082 1 98.19 181 LEU A C 1
ATOM 1413 O O . LEU A 1 181 ? 16.109 -0.858 -3.072 1 98.19 181 LEU A O 1
ATOM 1417 N N . MET A 1 182 ? 14.258 -0.365 -4.16 1 98.38 182 MET A N 1
ATOM 1418 C CA . MET A 1 182 ? 13.516 0.212 -3.049 1 98.38 182 MET A CA 1
ATOM 1419 C C . MET A 1 182 ? 12.031 -0.139 -3.146 1 98.38 182 MET A C 1
ATOM 1421 O O . MET A 1 182 ? 11.172 0.697 -2.867 1 98.38 182 MET A O 1
ATOM 1425 N N . SER A 1 183 ? 11.781 -1.32 -3.617 1 98.69 183 SER A N 1
ATOM 1426 C CA . SER A 1 183 ? 10.445 -1.755 -3.998 1 98.69 183 SER A CA 1
ATOM 1427 C C . SER A 1 183 ? 9.5 -1.734 -2.803 1 98.69 183 SER A C 1
ATOM 1429 O O . SER A 1 183 ? 8.336 -1.335 -2.93 1 98.69 183 SER A O 1
ATOM 1431 N N . LEU A 1 184 ? 10 -2.186 -1.619 1 98.88 184 LEU A N 1
ATOM 1432 C CA . LEU A 1 184 ? 9.148 -2.207 -0.438 1 98.88 184 LEU A CA 1
ATOM 1433 C C . LEU A 1 184 ? 8.75 -0.792 -0.03 1 98.88 184 LEU A C 1
ATOM 1435 O O . LEU A 1 184 ? 7.566 -0.518 0.202 1 98.88 184 LEU A O 1
ATOM 1439 N N . TYR A 1 185 ? 9.711 0.13 0 1 98.81 185 TYR A N 1
ATOM 1440 C CA . TYR A 1 185 ? 9.445 1.515 0.374 1 98.81 185 TYR A CA 1
ATOM 1441 C C . TYR A 1 185 ? 8.453 2.158 -0.583 1 98.81 185 TYR A C 1
ATOM 1443 O O . TYR A 1 185 ? 7.441 2.721 -0.151 1 98.81 185 TYR A O 1
ATOM 1451 N N . SER A 1 186 ? 8.727 2.084 -1.873 1 98.75 186 SER A N 1
ATOM 1452 C CA . SER A 1 186 ? 7.867 2.715 -2.871 1 98.75 186 SER A CA 1
ATOM 1453 C C . SER A 1 186 ? 6.453 2.154 -2.818 1 98.75 186 SER A C 1
ATOM 1455 O O . SER A 1 186 ? 5.48 2.881 -3.039 1 98.75 186 SER A O 1
ATOM 1457 N N . SER A 1 187 ? 6.34 0.885 -2.51 1 98.94 187 SER A N 1
ATOM 1458 C CA . SER A 1 187 ? 5.02 0.265 -2.41 1 98.94 187 SER A CA 1
ATOM 1459 C C . SER A 1 187 ? 4.242 0.812 -1.22 1 98.94 187 SER A C 1
ATOM 1461 O O . SER A 1 187 ? 3.029 1.021 -1.308 1 98.94 187 SER A O 1
ATOM 1463 N N . THR A 1 188 ? 4.891 1.027 -0.094 1 98.94 188 THR A N 1
ATOM 1464 C CA . THR A 1 188 ? 4.211 1.622 1.053 1 98.94 188 THR A CA 1
ATOM 1465 C C . THR A 1 188 ? 3.732 3.033 0.727 1 98.94 188 THR A C 1
ATOM 1467 O O . THR A 1 188 ? 2.664 3.451 1.178 1 98.94 188 THR A O 1
ATOM 1470 N N . LYS A 1 189 ? 4.527 3.73 -0.021 1 98.88 189 LYS A N 1
ATOM 1471 C CA . LYS A 1 189 ? 4.145 5.098 -0.362 1 98.88 189 LYS A CA 1
ATOM 1472 C C . LYS A 1 189 ? 3.031 5.109 -1.405 1 98.88 189 LYS A C 1
ATOM 1474 O O . LYS A 1 189 ? 2.189 6.012 -1.412 1 98.88 189 LYS A O 1
ATOM 1479 N N . ALA A 1 190 ? 2.971 4.074 -2.223 1 98.94 190 ALA A N 1
ATOM 1480 C CA . ALA A 1 190 ? 1.815 3.906 -3.102 1 98.94 190 ALA A CA 1
ATOM 1481 C C . ALA A 1 190 ? 0.543 3.662 -2.297 1 98.94 190 ALA A C 1
ATOM 1483 O O . ALA A 1 190 ? -0.532 4.145 -2.662 1 98.94 190 ALA A O 1
ATOM 1484 N N . PHE A 1 191 ? 0.674 2.91 -1.257 1 98.94 191 PHE A N 1
ATOM 1485 C CA . PHE A 1 191 ? -0.436 2.732 -0.328 1 98.94 191 PHE A CA 1
ATOM 1486 C C . PHE A 1 191 ? -0.914 4.074 0.21 1 98.94 191 PHE A C 1
ATOM 1488 O O . PHE A 1 191 ? -2.109 4.371 0.184 1 98.94 191 PHE A O 1
ATOM 1495 N N . VAL A 1 192 ? 0.007 4.859 0.677 1 98.94 192 VAL A N 1
ATOM 1496 C CA . VAL A 1 192 ? -0.307 6.148 1.287 1 98.94 192 VAL A CA 1
ATOM 1497 C C . VAL A 1 192 ? -1.012 7.043 0.271 1 98.94 192 VAL A C 1
ATOM 1499 O O . VAL A 1 192 ? -1.994 7.715 0.6 1 98.94 192 VAL A O 1
ATOM 1502 N N . TYR A 1 193 ? -0.505 7 -0.899 1 98.81 193 TYR A N 1
ATOM 1503 C CA . TYR A 1 193 ? -1.076 7.805 -1.974 1 98.81 193 TYR A CA 1
ATOM 1504 C C . TYR A 1 193 ? -2.52 7.402 -2.25 1 98.81 193 TYR A C 1
ATOM 1506 O O . TYR A 1 193 ? -3.422 8.242 -2.221 1 98.81 193 TYR A O 1
ATOM 1514 N N . LYS A 1 194 ? -2.752 6.125 -2.443 1 98.81 194 LYS A N 1
ATOM 1515 C CA . LYS A 1 194 ? -4.082 5.605 -2.74 1 98.81 194 LYS A CA 1
ATOM 1516 C C . LYS A 1 194 ? -5.039 5.836 -1.574 1 98.81 194 LYS A C 1
ATOM 1518 O O . LYS A 1 194 ? -6.191 6.227 -1.775 1 98.81 194 LYS A O 1
ATOM 1523 N N . PHE A 1 195 ? -4.551 5.621 -0.39 1 98.94 195 PHE A N 1
ATOM 1524 C CA . PHE A 1 195 ? -5.312 5.812 0.839 1 98.94 195 PHE A CA 1
ATOM 1525 C C . PHE A 1 195 ? -5.809 7.246 0.953 1 98.94 195 PHE A C 1
ATOM 1527 O O . PHE A 1 195 ? -6.969 7.484 1.286 1 98.94 195 PHE A O 1
ATOM 1534 N N . SER A 1 196 ? -4.949 8.172 0.577 1 98.81 196 SER A N 1
ATOM 1535 C CA . SER A 1 196 ? -5.277 9.594 0.64 1 98.81 196 SER A CA 1
ATOM 1536 C C . SER A 1 196 ? -6.352 9.953 -0.378 1 98.81 196 SER A C 1
ATOM 1538 O O . SER A 1 196 ? -7.332 10.617 -0.04 1 98.81 196 SER A O 1
ATOM 1540 N N . GLU A 1 197 ? -6.176 9.453 -1.548 1 97.75 197 GLU A N 1
ATOM 1541 C CA . GLU A 1 197 ? -7.109 9.781 -2.623 1 97.75 197 GLU A CA 1
ATOM 1542 C C . GLU A 1 197 ? -8.5 9.234 -2.332 1 97.75 197 GLU A C 1
ATOM 1544 O O . GLU A 1 197 ? -9.5 9.938 -2.486 1 97.75 197 GLU A O 1
ATOM 1549 N N . ASP A 1 198 ? -8.562 8.016 -1.921 1 98.38 198 ASP A N 1
ATOM 1550 C CA . ASP A 1 198 ? -9.852 7.375 -1.69 1 98.38 198 ASP A CA 1
ATOM 1551 C C . ASP A 1 198 ? -10.531 7.945 -0.448 1 98.38 198 ASP A C 1
ATOM 1553 O O . ASP A 1 198 ? -11.75 8.141 -0.436 1 98.38 198 ASP A O 1
ATOM 1557 N N . LEU A 1 199 ? -9.781 8.234 0.565 1 98.62 199 LEU A N 1
ATOM 1558 C CA . LEU A 1 199 ? -10.352 8.82 1.774 1 98.62 199 LEU A CA 1
ATOM 1559 C C . LEU A 1 199 ? -10.875 10.227 1.505 1 98.62 199 LEU A C 1
ATOM 1561 O O . LEU A 1 199 ? -11.875 10.641 2.094 1 98.62 199 LEU A O 1
ATOM 1565 N N . ALA A 1 200 ? -10.117 10.977 0.679 1 97.38 200 ALA A N 1
ATOM 1566 C CA . ALA A 1 200 ? -10.555 12.328 0.337 1 97.38 200 ALA A CA 1
ATOM 1567 C C . ALA A 1 200 ? -11.953 12.305 -0.279 1 97.38 200 ALA A C 1
ATOM 1569 O O . ALA A 1 200 ? -12.805 13.125 0.067 1 97.38 200 ALA A O 1
ATOM 1570 N N . LEU A 1 201 ? -12.156 11.367 -1.153 1 96.56 201 LEU A N 1
ATOM 1571 C CA . LEU A 1 201 ? -13.461 11.203 -1.777 1 96.56 201 LEU A CA 1
ATOM 1572 C C . LEU A 1 201 ? -14.492 10.711 -0.764 1 96.56 201 LEU A C 1
ATOM 1574 O O . LEU A 1 201 ? -15.625 11.195 -0.735 1 96.56 201 LEU A O 1
ATOM 1578 N N . GLU A 1 202 ? -14.117 9.812 0.083 1 97.75 202 GLU A N 1
ATOM 1579 C CA . GLU A 1 202 ? -14.969 9.133 1.053 1 97.75 202 GLU A CA 1
ATOM 1580 C C . GLU A 1 202 ? -15.508 10.109 2.096 1 97.75 202 GLU A C 1
ATOM 1582 O O . GLU A 1 202 ? -16.672 10.023 2.492 1 97.75 202 GLU A O 1
ATOM 1587 N N . TYR 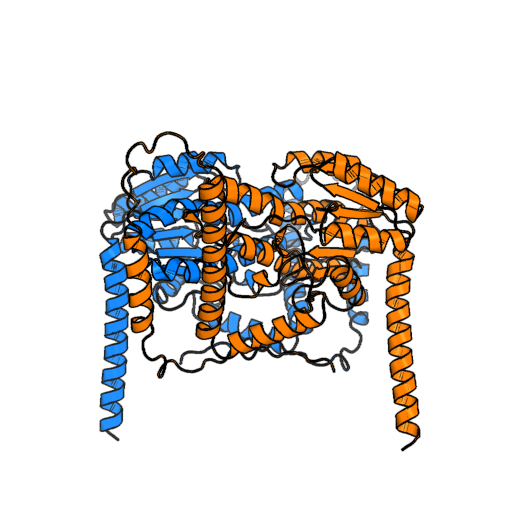A 1 203 ? -14.727 11.094 2.465 1 97.44 203 TYR A N 1
ATOM 1588 C CA . TYR A 1 203 ? -15.102 11.945 3.594 1 97.44 203 TYR A CA 1
ATOM 1589 C C . TYR A 1 203 ? -15.406 13.359 3.133 1 97.44 203 TYR A C 1
ATOM 1591 O O . TYR A 1 203 ? -15.641 14.25 3.955 1 97.44 203 TYR A O 1
ATOM 1599 N N . LYS A 1 204 ? -15.414 13.539 1.869 1 93.94 204 LYS A N 1
ATOM 1600 C CA . LYS A 1 204 ? -15.773 14.844 1.317 1 93.94 204 LYS A CA 1
ATOM 1601 C C . LYS A 1 204 ? -17.125 15.32 1.854 1 93.94 204 LYS A C 1
ATOM 1603 O O . LYS A 1 204 ? -17.266 16.469 2.26 1 93.94 204 LYS A O 1
ATOM 1608 N N . PRO A 1 205 ? -18.109 14.453 1.979 1 94 205 PRO A N 1
ATOM 1609 C CA . PRO A 1 205 ? -19.422 14.883 2.461 1 94 205 PRO A CA 1
ATOM 1610 C C . PRO A 1 205 ? -19.406 15.344 3.918 1 94 205 PRO A C 1
ATOM 1612 O O . PRO A 1 205 ? -20.328 16 4.379 1 94 205 PRO A O 1
ATOM 1615 N N . PHE A 1 206 ? -18.406 15.008 4.629 1 95.94 206 PHE A N 1
ATOM 1616 C CA . PHE A 1 206 ? -18.328 15.336 6.047 1 95.94 206 PHE A CA 1
ATOM 1617 C C . PHE A 1 206 ? -17.5 16.594 6.266 1 95.94 206 PHE A C 1
ATOM 1619 O O . PHE A 1 206 ? -17.141 16.922 7.398 1 95.94 206 PHE A O 1
ATOM 1626 N N . GLY A 1 207 ? -17.047 17.203 5.137 1 93.06 207 GLY A N 1
ATOM 1627 C CA . GLY A 1 207 ? -16.297 18.453 5.25 1 93.06 207 GLY A CA 1
ATOM 1628 C C . GLY A 1 207 ? -14.844 18.234 5.641 1 93.06 207 GLY A C 1
ATOM 1629 O O . GLY A 1 207 ? -14.164 19.188 6.051 1 93.06 207 GLY A O 1
ATOM 1630 N N . ILE A 1 208 ? -14.359 17.031 5.621 1 95.06 208 ILE A N 1
ATOM 1631 C CA . ILE A 1 208 ? -12.969 16.719 5.945 1 95.06 208 ILE A CA 1
ATOM 1632 C C . ILE A 1 208 ? -12.117 16.797 4.68 1 95.06 208 ILE A C 1
ATOM 1634 O O . ILE A 1 208 ? -12.461 16.203 3.656 1 95.06 208 ILE A O 1
ATOM 1638 N N . GLN A 1 209 ? -11.031 17.547 4.695 1 95.06 209 GLN A N 1
ATOM 1639 C CA . GLN A 1 209 ? -10.086 17.609 3.586 1 95.06 209 GLN A CA 1
ATOM 1640 C C . GLN A 1 209 ? -8.906 16.672 3.818 1 95.06 209 GLN A C 1
ATOM 1642 O O . GLN A 1 209 ? -8.219 16.766 4.84 1 95.06 209 GLN A O 1
ATOM 1647 N N . ILE A 1 210 ? -8.719 15.766 2.945 1 97.25 210 ILE A N 1
ATOM 1648 C CA . ILE A 1 210 ? -7.594 14.836 3 1 97.25 210 ILE A CA 1
ATOM 1649 C C . ILE A 1 210 ? -6.719 15.016 1.761 1 97.25 210 ILE A C 1
ATOM 1651 O O . ILE A 1 210 ? -7.211 14.938 0.632 1 97.25 210 ILE A O 1
ATOM 1655 N N . GLN A 1 211 ? -5.449 15.32 2.008 1 97.44 211 GLN A N 1
ATOM 1656 C CA . GLN A 1 211 ? -4.527 15.586 0.908 1 97.44 211 GLN A CA 1
ATOM 1657 C C . GLN A 1 211 ? -3.27 14.734 1.03 1 97.44 211 GLN A C 1
ATOM 1659 O O . GLN A 1 211 ? -2.957 14.227 2.111 1 97.44 211 GLN A O 1
ATOM 1664 N N . CYS A 1 212 ? -2.645 14.547 -0.098 1 98.31 212 CYS A N 1
ATOM 1665 C CA . CYS A 1 212 ? -1.406 13.781 -0.192 1 98.31 212 CYS A CA 1
ATOM 1666 C C . CYS A 1 212 ? -0.305 14.609 -0.848 1 98.31 212 CYS A C 1
ATOM 1668 O O . CYS A 1 212 ? -0.537 15.266 -1.865 1 98.31 212 CYS A O 1
ATOM 1670 N N . VAL A 1 213 ? 0.822 14.641 -0.223 1 98.19 213 VAL A N 1
ATOM 1671 C CA . VAL A 1 213 ? 1.981 15.258 -0.863 1 98.19 213 VAL A CA 1
ATOM 1672 C C . VAL A 1 213 ? 3.006 14.18 -1.215 1 98.19 213 VAL A C 1
ATOM 1674 O O . VAL A 1 213 ? 3.225 13.242 -0.44 1 98.19 213 VAL A O 1
ATOM 1677 N N . LEU A 1 214 ? 3.531 14.25 -2.422 1 98.12 214 LEU A N 1
ATOM 1678 C CA . LEU A 1 214 ? 4.484 13.273 -2.936 1 98.12 214 LEU A CA 1
ATOM 1679 C C . LEU A 1 214 ? 5.809 13.945 -3.291 1 98.12 214 LEU A C 1
ATOM 1681 O O . LEU A 1 214 ? 6.117 14.133 -4.469 1 98.12 214 LEU A O 1
ATOM 1685 N N . PRO A 1 215 ? 6.586 14.203 -2.289 1 97.75 215 PRO A N 1
ATOM 1686 C CA . PRO A 1 215 ? 7.875 14.828 -2.586 1 97.75 215 PRO A CA 1
ATOM 1687 C C . PRO A 1 215 ? 8.82 13.906 -3.344 1 97.75 215 PRO A C 1
ATOM 1689 O O . PRO A 1 215 ? 8.727 12.68 -3.223 1 97.75 215 PRO A O 1
ATOM 1692 N N . CYS A 1 216 ? 9.656 14.547 -4.148 1 96.25 216 CYS A N 1
ATOM 1693 C CA . CYS A 1 216 ? 10.867 13.852 -4.566 1 96.25 216 CYS A CA 1
ATOM 1694 C C . CYS A 1 216 ? 11.969 14 -3.52 1 96.25 216 CYS A C 1
ATOM 1696 O O . CYS A 1 216 ? 11.719 13.859 -2.322 1 96.25 216 CYS A O 1
ATOM 1698 N N . PHE A 1 217 ? 13.148 14.234 -3.893 1 95.06 217 PHE A N 1
ATOM 1699 C CA . PHE A 1 217 ? 14.211 14.336 -2.906 1 95.06 217 PHE A CA 1
ATOM 1700 C C . PHE A 1 217 ? 14.109 15.648 -2.129 1 95.06 217 PHE A C 1
ATOM 1702 O O . PHE A 1 217 ? 13.859 16.703 -2.713 1 95.06 217 PHE A O 1
ATOM 1709 N N . VAL A 1 218 ? 14.133 15.562 -0.863 1 97.44 218 VAL A N 1
ATOM 1710 C CA . VAL A 1 218 ? 14.266 16.703 0.049 1 97.44 218 VAL A CA 1
ATOM 1711 C C . VAL A 1 218 ? 15.516 16.531 0.903 1 97.44 218 VAL A C 1
ATOM 1713 O O . VAL A 1 218 ? 15.875 15.414 1.286 1 97.44 218 VAL A O 1
ATOM 1716 N N . ALA A 1 219 ? 16.203 17.641 1.17 1 97.5 219 ALA A N 1
ATOM 1717 C CA . ALA A 1 219 ? 17.453 17.562 1.924 1 97.5 219 ALA A CA 1
ATOM 1718 C C . ALA A 1 219 ? 17.188 17.219 3.389 1 97.5 219 ALA A C 1
ATOM 1720 O O . ALA A 1 219 ? 17.016 18.125 4.219 1 97.5 219 ALA A O 1
ATOM 1721 N N . THR A 1 220 ? 17.125 15.992 3.664 1 96.56 220 THR A N 1
ATOM 1722 C CA . THR A 1 220 ? 16.891 15.469 5.004 1 96.56 220 THR A CA 1
ATOM 1723 C C . THR A 1 220 ? 17.859 14.344 5.328 1 96.56 220 THR A C 1
ATOM 1725 O O . THR A 1 220 ? 18.594 13.875 4.453 1 96.56 220 THR A O 1
ATOM 1728 N N . LYS A 1 221 ? 17.859 13.984 6.617 1 92.81 221 LYS A N 1
ATOM 1729 C CA . LYS A 1 221 ? 18.672 12.852 7.035 1 92.81 221 LYS A CA 1
ATOM 1730 C C . LYS A 1 221 ? 18.266 11.578 6.297 1 92.81 221 LYS A C 1
ATOM 1732 O O . LYS A 1 221 ? 19.125 10.766 5.926 1 92.81 221 LYS A O 1
ATOM 1737 N N . MET A 1 222 ? 17.031 11.383 5.996 1 91.69 222 MET A N 1
ATOM 1738 C CA . MET A 1 222 ? 16.5 10.195 5.328 1 91.69 222 MET A CA 1
ATOM 1739 C C . MET A 1 222 ? 17.062 10.078 3.912 1 91.69 222 MET A C 1
ATOM 1741 O O . MET A 1 222 ? 17.406 8.984 3.469 1 91.69 222 MET A O 1
ATOM 1745 N N . SER A 1 223 ? 17.125 11.18 3.23 1 92.31 223 SER A N 1
ATOM 1746 C CA . SER A 1 223 ? 17.578 11.148 1.848 1 92.31 223 SER A CA 1
ATOM 1747 C C . SER A 1 223 ? 19.109 11.078 1.778 1 92.31 223 SER A C 1
ATOM 1749 O O . SER A 1 223 ? 19.672 10.781 0.726 1 92.31 223 SER A O 1
ATOM 1751 N N . GLY A 1 224 ? 19.812 11.453 2.859 1 89.75 224 GLY A N 1
ATOM 1752 C CA . GLY A 1 224 ? 21.266 11.5 2.887 1 89.75 224 GLY A CA 1
ATOM 1753 C C . GLY A 1 224 ? 21.844 12.734 2.211 1 89.75 224 GLY A C 1
ATOM 1754 O O . GLY A 1 224 ? 23.062 12.867 2.068 1 89.75 224 GLY A O 1
ATOM 1755 N N . ILE A 1 225 ? 20.938 13.625 1.808 1 90.88 225 ILE A N 1
ATOM 1756 C CA . ILE A 1 225 ? 21.375 14.859 1.153 1 90.88 225 ILE A CA 1
ATOM 1757 C C . ILE A 1 225 ? 21.594 15.945 2.197 1 90.88 225 ILE A C 1
ATOM 1759 O O . ILE A 1 225 ? 20.641 16.359 2.883 1 90.88 225 ILE A O 1
ATOM 1763 N N . LYS A 1 226 ? 22.766 16.5 2.234 1 92 226 LYS A N 1
ATOM 1764 C CA . LYS A 1 226 ? 23.125 17.438 3.301 1 92 226 LYS A CA 1
ATOM 1765 C C . LYS A 1 226 ? 22.922 18.875 2.867 1 92 226 LYS A C 1
ATOM 1767 O O . LYS A 1 226 ? 22.531 19.719 3.68 1 92 226 LYS A O 1
ATOM 1772 N N . ILE A 1 227 ? 23.172 19.078 1.592 1 95 227 ILE A N 1
ATOM 1773 C CA . ILE A 1 227 ? 23.078 20.438 1.089 1 95 227 ILE A CA 1
ATOM 1774 C C . ILE A 1 227 ? 21.891 20.578 0.144 1 95 227 ILE A C 1
ATOM 1776 O O . ILE A 1 227 ? 21.781 19.828 -0.834 1 95 227 ILE A O 1
ATOM 1780 N N . SER A 1 228 ? 21.031 21.516 0.482 1 96.44 228 SER A N 1
ATOM 1781 C CA . SER A 1 228 ? 19.828 21.703 -0.332 1 96.44 228 SER A CA 1
ATOM 1782 C C . SER A 1 228 ? 20.172 22.328 -1.683 1 96.44 228 SER A C 1
ATOM 1784 O O . SER A 1 228 ? 21.188 23.031 -1.81 1 96.44 228 SER A O 1
ATOM 1786 N N . ASN A 1 229 ? 19.438 22.047 -2.664 1 94.69 229 ASN A N 1
ATOM 1787 C CA . ASN A 1 229 ? 19.484 22.609 -4.008 1 94.69 229 ASN A CA 1
ATOM 1788 C C . ASN A 1 229 ? 18.094 22.656 -4.648 1 94.69 229 ASN A C 1
ATOM 1790 O O . ASN A 1 229 ? 17.094 22.391 -3.984 1 94.69 229 ASN A O 1
ATOM 1794 N N . ILE A 1 230 ? 18 23.047 -5.82 1 94.25 230 ILE A N 1
ATOM 1795 C CA . ILE A 1 230 ? 16.719 23.25 -6.484 1 94.25 230 ILE A CA 1
ATOM 1796 C C . ILE A 1 230 ? 16 21.906 -6.637 1 94.25 230 ILE A C 1
ATOM 1798 O O . ILE A 1 230 ? 14.773 21.828 -6.566 1 94.25 230 ILE A O 1
ATOM 1802 N N . MET A 1 231 ? 16.734 20.828 -6.777 1 93.38 231 MET A N 1
ATOM 1803 C CA . MET A 1 231 ? 16.156 19.5 -6.961 1 93.38 231 MET A CA 1
ATOM 1804 C C . MET A 1 231 ? 15.812 18.859 -5.621 1 93.38 231 MET A C 1
ATOM 1806 O O . MET A 1 231 ? 14.93 18 -5.543 1 93.38 231 MET A O 1
ATOM 1810 N N . ALA A 1 232 ? 16.547 19.328 -4.582 1 96.94 232 ALA A N 1
ATOM 1811 C CA . ALA A 1 232 ? 16.344 18.844 -3.217 1 96.94 232 ALA A CA 1
ATOM 1812 C C . ALA A 1 232 ? 16.234 20.016 -2.238 1 96.94 232 ALA A C 1
ATOM 1814 O O . ALA A 1 232 ? 17.203 20.328 -1.535 1 96.94 232 ALA A O 1
ATOM 1815 N N . PRO A 1 233 ? 15.07 20.594 -2.146 1 97.88 233 PRO A N 1
ATOM 1816 C CA . PRO A 1 233 ? 14.906 21.766 -1.277 1 97.88 233 PRO A CA 1
ATOM 1817 C C . PRO A 1 233 ? 15.102 21.438 0.199 1 97.88 233 PRO A C 1
ATOM 1819 O O . PRO A 1 233 ? 15.094 20.266 0.579 1 97.88 233 PRO A O 1
ATOM 1822 N N . SER A 1 234 ? 15.359 22.516 0.919 1 97.88 234 SER A N 1
ATOM 1823 C CA . SER A 1 234 ? 15.359 22.328 2.367 1 97.88 234 SER A CA 1
ATOM 1824 C C . SER A 1 234 ? 13.977 21.922 2.871 1 97.88 234 SER A C 1
ATOM 1826 O O . SER A 1 234 ? 12.961 22.234 2.234 1 97.88 234 SER A O 1
ATOM 1828 N N . PRO A 1 235 ? 13.945 21.234 3.994 1 98.12 235 PRO A N 1
ATOM 1829 C CA . PRO A 1 235 ? 12.641 20.875 4.551 1 98.12 235 PRO A CA 1
ATOM 1830 C C . PRO A 1 235 ? 11.742 22.094 4.762 1 98.12 235 PRO A C 1
ATOM 1832 O O . PRO A 1 235 ? 10.539 22.031 4.484 1 98.12 235 PRO A O 1
ATOM 1835 N N . ALA A 1 236 ? 12.297 23.219 5.188 1 97.06 236 ALA A N 1
ATOM 1836 C CA . ALA A 1 236 ? 11.523 24.438 5.43 1 97.06 236 ALA A CA 1
ATOM 1837 C C . ALA A 1 236 ? 10.922 24.969 4.133 1 97.06 236 ALA A C 1
ATOM 1839 O O . ALA A 1 236 ? 9.734 25.297 4.082 1 97.06 236 ALA A O 1
ATOM 1840 N N . ASP A 1 237 ? 11.75 24.984 3.09 1 96.75 237 ASP A N 1
ATOM 1841 C CA . ASP A 1 237 ? 11.273 25.453 1.794 1 96.75 237 ASP A CA 1
ATOM 1842 C C . ASP A 1 237 ? 10.195 24.531 1.231 1 96.75 237 ASP A C 1
ATOM 1844 O O . ASP A 1 237 ? 9.219 25 0.646 1 96.75 237 ASP A O 1
ATOM 1848 N N . PHE A 1 238 ? 10.383 23.312 1.442 1 97.81 238 PHE A N 1
ATOM 1849 C CA . PHE A 1 238 ? 9.414 22.328 0.958 1 97.81 238 PHE A CA 1
ATOM 1850 C C . PHE A 1 238 ? 8.078 22.5 1.675 1 97.81 238 PHE A C 1
ATOM 1852 O O . PHE A 1 238 ? 7.027 22.562 1.034 1 97.81 238 PHE A O 1
ATOM 1859 N N . ALA A 1 239 ? 8.125 22.578 3.002 1 96.56 239 ALA A N 1
ATOM 1860 C CA . ALA A 1 239 ? 6.91 22.688 3.799 1 96.56 239 ALA A CA 1
ATOM 1861 C C . ALA A 1 239 ? 6.141 23.969 3.432 1 96.56 239 ALA A C 1
ATOM 1863 O O . ALA A 1 239 ? 4.926 23.922 3.221 1 96.56 239 ALA A O 1
ATOM 1864 N N . ARG A 1 240 ? 6.832 25.078 3.287 1 93 240 ARG A N 1
ATOM 1865 C CA . ARG A 1 240 ? 6.195 26.344 2.928 1 93 240 ARG A CA 1
ATOM 1866 C C . ARG A 1 240 ? 5.574 26.266 1.536 1 93 240 ARG A C 1
ATOM 1868 O O . ARG A 1 240 ? 4.453 26.734 1.325 1 93 240 ARG A O 1
ATOM 1875 N N . GLY A 1 241 ? 6.395 25.656 0.646 1 91.56 241 GLY A N 1
ATOM 1876 C CA . GLY A 1 241 ? 5.879 25.484 -0.702 1 91.56 241 GLY A CA 1
ATOM 1877 C C . GLY A 1 241 ? 4.617 24.641 -0.754 1 91.56 241 GLY A C 1
ATOM 1878 O O . GLY A 1 241 ? 3.658 24.984 -1.443 1 91.56 241 GLY A O 1
ATOM 1879 N N . ASN A 1 242 ? 4.625 23.578 -0.038 1 94.31 242 ASN A N 1
ATOM 1880 C CA . ASN A 1 242 ? 3.477 22.688 -0.026 1 94.31 242 ASN A CA 1
ATOM 1881 C C . ASN A 1 242 ? 2.26 23.344 0.618 1 94.31 242 ASN A C 1
ATOM 1883 O O . ASN A 1 242 ? 1.131 23.156 0.158 1 94.31 242 ASN A O 1
ATOM 1887 N N . MET A 1 243 ? 2.43 24.078 1.688 1 91.56 243 MET A N 1
ATOM 1888 C CA . MET A 1 243 ? 1.326 24.688 2.422 1 91.56 243 MET A CA 1
ATOM 1889 C C . MET A 1 243 ? 0.576 25.672 1.545 1 91.56 243 MET A C 1
ATOM 1891 O O . MET A 1 243 ? -0.623 25.891 1.73 1 91.56 243 MET A O 1
ATOM 1895 N N . ASN A 1 244 ? 1.282 26.188 0.498 1 85.31 244 ASN A N 1
ATOM 1896 C CA . ASN A 1 244 ? 0.643 27.094 -0.438 1 85.31 244 ASN A CA 1
ATOM 1897 C C . ASN A 1 244 ? -0.395 26.391 -1.302 1 85.31 244 ASN A C 1
ATOM 1899 O O . ASN A 1 244 ? -1.261 27.031 -1.896 1 85.31 244 ASN A O 1
ATOM 1903 N N . SER A 1 245 ? -0.287 25.047 -1.304 1 84.81 245 SER A N 1
ATOM 1904 C CA . SER A 1 245 ? -1.188 24.281 -2.166 1 84.81 245 SER A CA 1
ATOM 1905 C C . SER A 1 245 ? -2.291 23.609 -1.355 1 84.81 245 SER A C 1
ATOM 1907 O O . SER A 1 245 ? -3.143 22.922 -1.914 1 84.81 245 SER A O 1
ATOM 1909 N N . TRP A 1 246 ? -2.291 23.828 -0.077 1 88.56 246 TRP A N 1
ATOM 1910 C CA . TRP A 1 246 ? -3.289 23.188 0.77 1 88.56 246 TRP A CA 1
ATOM 1911 C C . TRP A 1 246 ? -4.695 23.609 0.376 1 88.56 246 TRP A C 1
ATOM 1913 O O . TRP A 1 246 ? -4.941 24.797 0.124 1 88.56 246 TRP A O 1
ATOM 1923 N N . GLY A 1 247 ? -5.609 22.672 0.238 1 84.69 247 GLY A N 1
ATOM 1924 C CA . GLY A 1 247 ? -6.992 22.984 -0.085 1 84.69 247 GLY A CA 1
ATOM 1925 C C . GLY A 1 247 ? -7.25 23.062 -1.577 1 84.69 247 GLY A C 1
ATOM 1926 O O . GLY A 1 247 ? -8.406 23.109 -2.012 1 84.69 247 GLY A O 1
ATOM 1927 N N . LEU A 1 248 ? -6.184 23.047 -2.367 1 82.94 248 LEU A N 1
ATOM 1928 C CA . LEU A 1 248 ? -6.34 23.266 -3.801 1 82.94 248 LEU A CA 1
ATOM 1929 C C . LEU A 1 248 ? -6.32 21.938 -4.555 1 82.94 248 LEU A C 1
ATOM 1931 O O . LEU A 1 248 ? -7.062 21.75 -5.523 1 82.94 248 LEU A O 1
ATOM 1935 N N . GLU A 1 249 ? -5.492 21.047 -4.078 1 87.56 249 GLU A N 1
ATOM 1936 C CA . GLU A 1 249 ? -5.336 19.766 -4.754 1 87.56 249 GLU A CA 1
ATOM 1937 C C . GLU A 1 249 ? -5.332 18.609 -3.752 1 87.56 249 GLU A C 1
ATOM 1939 O O . GLU A 1 249 ? -4.77 18.734 -2.662 1 87.56 249 GLU A O 1
ATOM 1944 N N . VAL A 1 250 ? -5.914 17.516 -4.199 1 91.19 250 VAL A N 1
ATOM 1945 C CA . VAL A 1 250 ? -5.941 16.344 -3.334 1 91.19 250 VAL A CA 1
ATOM 1946 C C . VAL A 1 250 ? -4.539 15.75 -3.229 1 91.19 250 VAL A C 1
ATOM 1948 O O . VAL A 1 250 ? -4.109 15.344 -2.145 1 91.19 250 VAL A O 1
ATOM 1951 N N . SER A 1 251 ? -3.842 15.719 -4.371 1 94.62 251 SER A N 1
ATOM 1952 C CA . SER A 1 251 ? -2.467 15.234 -4.398 1 94.62 251 SER A CA 1
ATOM 1953 C C . SER A 1 251 ? -1.547 16.219 -5.109 1 94.62 251 SER A C 1
ATOM 1955 O O . SER A 1 251 ? -1.915 16.797 -6.137 1 94.62 251 SER A O 1
ATOM 1957 N N . SER A 1 252 ? -0.34 16.438 -4.5 1 93.5 252 SER A N 1
ATOM 1958 C CA . SER A 1 252 ? 0.594 17.406 -5.082 1 93.5 252 SER A CA 1
ATOM 1959 C C . SER A 1 252 ? 2.039 16.984 -4.848 1 93.5 252 SER A C 1
ATOM 1961 O O . SER A 1 252 ? 2.316 16.172 -3.959 1 93.5 252 SER A O 1
ATOM 1963 N N . ALA A 1 253 ? 2.916 17.594 -5.633 1 94.5 253 ALA A N 1
ATOM 1964 C CA . ALA A 1 253 ? 4.344 17.359 -5.438 1 94.5 253 ALA A CA 1
ATOM 1965 C C . ALA A 1 253 ? 4.891 18.219 -4.301 1 94.5 253 ALA A C 1
ATOM 1967 O O . ALA A 1 253 ? 6.004 17.984 -3.824 1 94.5 253 ALA A O 1
ATOM 1968 N N . GLY A 1 254 ? 4.168 19.172 -3.865 1 92.12 254 GLY A N 1
ATOM 1969 C CA . GLY A 1 254 ? 4.5 20 -2.715 1 92.12 254 GLY A CA 1
ATOM 1970 C C . GLY A 1 254 ? 5.43 21.156 -3.055 1 92.12 254 GLY A C 1
ATOM 1971 O O . GLY A 1 254 ? 5.336 22.234 -2.467 1 92.12 254 GLY A O 1
ATOM 1972 N N . TYR A 1 255 ? 6.32 20.984 -3.967 1 94.81 255 TYR A N 1
ATOM 1973 C CA . TYR A 1 255 ? 7.363 21.938 -4.367 1 94.81 255 TYR A CA 1
ATOM 1974 C C . TYR A 1 255 ? 7.391 22.109 -5.879 1 94.81 255 TYR A C 1
ATOM 1976 O O . TYR A 1 255 ? 7.227 21.141 -6.625 1 94.81 255 TYR A O 1
ATOM 1984 N N . TRP A 1 256 ? 7.594 23.344 -6.32 1 93.5 256 TRP A N 1
ATOM 1985 C CA . TRP A 1 256 ? 7.387 23.672 -7.727 1 93.5 256 TRP A CA 1
ATOM 1986 C C . TRP A 1 256 ? 8.305 22.844 -8.617 1 93.5 256 TRP A C 1
ATOM 1988 O O . TRP 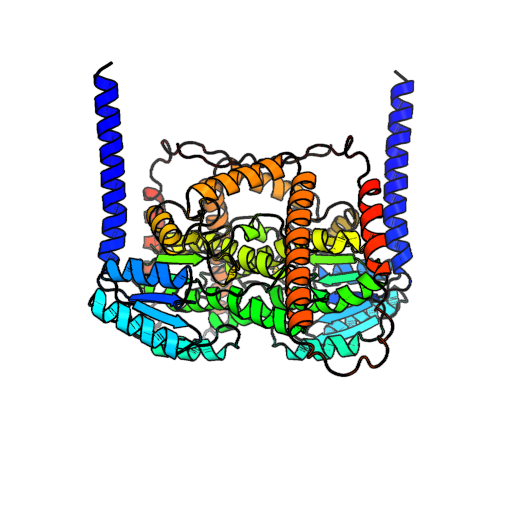A 1 256 ? 7.902 22.391 -9.688 1 93.5 256 TRP A O 1
ATOM 1998 N N . PHE A 1 257 ? 9.578 22.719 -8.227 1 94.94 257 PHE A N 1
ATOM 1999 C CA . PHE A 1 257 ? 10.5 21.969 -9.086 1 94.94 257 PHE A CA 1
ATOM 2000 C C . PHE A 1 257 ? 10.148 20.5 -9.086 1 94.94 257 PHE A C 1
ATOM 2002 O O . PHE A 1 257 ? 10.383 19.797 -10.086 1 94.94 257 PHE A O 1
ATOM 2009 N N . HIS A 1 258 ? 9.625 19.969 -7.93 1 96 258 HIS A N 1
ATOM 2010 C CA . HIS A 1 258 ? 9.156 18.578 -7.887 1 96 258 HIS A CA 1
ATOM 2011 C C . HIS A 1 258 ? 7.992 18.359 -8.844 1 96 258 HIS A C 1
ATOM 2013 O O . HIS A 1 258 ? 7.84 17.281 -9.406 1 96 258 HIS A O 1
ATOM 2019 N N . LYS A 1 259 ? 7.215 19.422 -9.039 1 93.88 259 LYS A N 1
ATOM 2020 C CA . LYS A 1 259 ? 6.133 19.344 -10.016 1 93.88 259 LYS A CA 1
ATOM 2021 C C . LYS A 1 259 ? 6.688 19.141 -11.43 1 93.88 259 LYS A C 1
ATOM 2023 O O . LYS A 1 259 ? 6.152 18.344 -12.195 1 93.88 259 LYS A O 1
ATOM 2028 N N . LEU A 1 260 ? 7.758 19.844 -11.711 1 94.88 260 LEU A N 1
ATOM 2029 C CA . LEU A 1 260 ? 8.406 19.688 -13.008 1 94.88 260 LEU A CA 1
ATOM 2030 C C . LEU A 1 260 ? 8.969 18.281 -13.164 1 94.88 260 LEU A C 1
ATOM 2032 O O . LEU A 1 260 ? 8.891 17.688 -14.242 1 94.88 260 LEU A O 1
ATOM 2036 N N . GLN A 1 261 ? 9.562 17.781 -12.117 1 93.25 261 GLN A N 1
ATOM 2037 C CA . GLN A 1 261 ? 10.094 16.422 -12.148 1 93.25 261 GLN A CA 1
ATOM 2038 C C . GLN A 1 261 ? 8.984 15.406 -12.391 1 93.25 261 GLN A C 1
ATOM 2040 O O . GLN A 1 261 ? 9.164 14.453 -13.148 1 93.25 261 GLN A O 1
ATOM 2045 N N . TRP A 1 262 ? 7.895 15.633 -11.75 1 93.12 262 TRP A N 1
ATOM 2046 C CA . TRP A 1 262 ? 6.738 14.758 -11.945 1 93.12 262 TRP A CA 1
ATOM 2047 C C . TRP A 1 262 ? 6.324 14.719 -13.406 1 93.12 262 TRP A C 1
ATOM 2049 O O . TRP A 1 262 ? 6.066 13.648 -13.961 1 93.12 262 TRP A O 1
ATOM 2059 N N . ILE A 1 263 ? 6.273 15.93 -13.984 1 91.75 263 ILE A N 1
ATOM 2060 C CA . ILE A 1 263 ? 5.887 16.047 -15.383 1 91.75 263 ILE A CA 1
ATOM 2061 C C . ILE A 1 263 ? 6.887 15.297 -16.266 1 91.75 263 ILE A C 1
ATOM 2063 O O . ILE A 1 263 ? 6.492 14.547 -17.156 1 91.75 263 ILE A O 1
ATOM 2067 N N . TYR A 1 264 ? 8.125 15.453 -15.945 1 90.62 264 TYR A N 1
ATOM 2068 C CA . TYR A 1 264 ? 9.188 14.789 -16.703 1 90.62 264 TYR A CA 1
ATOM 2069 C C . TYR A 1 264 ? 9.047 13.273 -16.625 1 90.62 264 TYR A C 1
ATOM 2071 O O . TYR A 1 264 ? 9.062 12.594 -17.656 1 90.62 264 TYR A O 1
ATOM 2079 N N . TYR A 1 265 ? 8.883 12.727 -15.43 1 89.12 265 TYR A N 1
ATOM 2080 C CA . TYR A 1 265 ? 8.781 11.281 -15.234 1 89.12 265 TYR A CA 1
ATOM 2081 C C . TYR A 1 265 ? 7.523 10.734 -15.883 1 89.12 265 TYR A C 1
ATOM 2083 O O . TYR A 1 265 ? 7.555 9.664 -16.5 1 89.12 265 TYR A O 1
ATOM 2091 N N . ARG A 1 266 ? 6.535 11.484 -15.742 1 87.44 266 ARG A N 1
ATOM 2092 C CA . ARG A 1 266 ? 5.27 11.055 -16.328 1 87.44 266 ARG A CA 1
ATOM 2093 C C . ARG A 1 266 ? 5.352 11.008 -17.844 1 87.44 266 ARG A C 1
ATOM 2095 O O . ARG A 1 266 ? 4.918 10.031 -18.469 1 87.44 266 ARG A O 1
ATOM 2102 N N . ARG A 1 267 ? 5.906 11.977 -18.453 1 89.5 267 ARG A N 1
ATOM 2103 C CA . ARG A 1 267 ? 6.031 12.055 -19.906 1 89.5 267 ARG A CA 1
ATOM 2104 C C . ARG A 1 267 ? 6.969 10.969 -20.422 1 89.5 267 ARG A C 1
ATOM 2106 O O . ARG A 1 267 ? 6.684 10.328 -21.438 1 89.5 267 ARG A O 1
ATOM 2113 N N . LEU A 1 268 ? 8.008 10.812 -19.734 1 90.31 268 LEU A N 1
ATOM 2114 C CA . LEU A 1 268 ? 8.953 9.781 -20.141 1 90.31 268 LEU A CA 1
ATOM 2115 C C . LEU A 1 268 ? 8.312 8.398 -20.078 1 90.31 268 LEU A C 1
ATOM 2117 O O . LEU A 1 268 ? 8.523 7.57 -20.969 1 90.31 268 LEU A O 1
ATOM 2121 N N . ASN A 1 269 ? 7.57 8.141 -19.062 1 87.75 269 ASN A N 1
ATOM 2122 C CA . ASN A 1 269 ? 6.895 6.852 -18.906 1 87.75 269 ASN A CA 1
ATOM 2123 C C . ASN A 1 269 ? 5.84 6.645 -19.984 1 87.75 269 ASN A C 1
ATOM 2125 O O . ASN A 1 269 ? 5.617 5.516 -20.438 1 87.75 269 ASN A O 1
ATOM 2129 N N . GLN A 1 270 ? 5.211 7.742 -20.391 1 85.88 270 GLN A N 1
ATOM 2130 C CA . GLN A 1 270 ? 4.199 7.676 -21.438 1 85.88 270 GLN A CA 1
ATOM 2131 C C . GLN A 1 270 ? 4.836 7.367 -22.797 1 85.88 270 GLN A C 1
ATOM 2133 O O . GLN A 1 270 ? 4.277 6.605 -23.578 1 85.88 270 GLN A O 1
ATOM 2138 N N . ILE A 1 271 ? 5.977 7.902 -23 1 90.06 271 ILE A N 1
ATOM 2139 C CA . ILE A 1 271 ? 6.66 7.766 -24.281 1 90.06 271 ILE A CA 1
ATOM 2140 C C . ILE A 1 271 ? 7.336 6.398 -24.359 1 90.06 271 ILE A C 1
ATOM 2142 O O . ILE A 1 271 ? 7.211 5.695 -25.359 1 90.06 271 ILE A O 1
ATOM 2146 N N . SER A 1 272 ? 7.992 6.035 -23.328 1 92.88 272 SER A N 1
ATOM 2147 C CA . SER A 1 272 ? 8.719 4.77 -23.328 1 92.88 272 SER A CA 1
ATOM 2148 C C . SER A 1 272 ? 8.859 4.211 -21.906 1 92.88 272 SER A C 1
ATOM 2150 O O . SER A 1 272 ? 9.844 4.488 -21.219 1 92.88 272 SER A O 1
ATOM 2152 N N . PRO A 1 273 ? 7.926 3.375 -21.562 1 87.88 273 PRO A N 1
ATOM 2153 C CA . PRO A 1 273 ? 8.031 2.744 -20.234 1 87.88 273 PRO A CA 1
ATOM 2154 C C . PRO A 1 273 ? 9.359 2.018 -20.031 1 87.88 273 PRO A C 1
ATOM 2156 O O . PRO A 1 273 ? 9.898 2.006 -18.922 1 87.88 273 PRO A O 1
ATOM 2159 N N . SER A 1 274 ? 9.883 1.474 -21.078 1 89 274 SER A N 1
ATOM 2160 C CA . SER A 1 274 ? 11.156 0.764 -20.984 1 89 274 SER A CA 1
ATOM 2161 C C . SER A 1 274 ? 12.305 1.725 -20.688 1 89 274 SER A C 1
ATOM 2163 O O . SER A 1 274 ? 13.195 1.405 -19.906 1 89 274 SER A O 1
ATOM 2165 N N . CYS A 1 275 ? 12.281 2.867 -21.328 1 90.81 275 CYS A N 1
ATOM 2166 C CA . CYS A 1 275 ? 13.305 3.871 -21.062 1 90.81 275 CYS A CA 1
ATOM 2167 C C . CYS A 1 275 ? 13.234 4.355 -19.609 1 90.81 275 CYS A C 1
ATOM 2169 O O . CYS A 1 275 ? 14.266 4.496 -18.953 1 90.81 275 CYS A O 1
ATOM 2171 N N . MET A 1 276 ? 12.023 4.551 -19.203 1 91.69 276 MET A N 1
ATOM 2172 C CA . MET A 1 276 ? 11.836 4.988 -17.812 1 91.69 276 MET A CA 1
ATOM 2173 C C . MET A 1 276 ? 12.375 3.945 -16.844 1 91.69 276 MET A C 1
ATOM 2175 O O . MET A 1 276 ? 13.062 4.285 -15.883 1 91.69 276 MET A O 1
ATOM 2179 N N . ALA A 1 277 ? 12.062 2.744 -17.125 1 90.44 277 ALA A N 1
ATOM 2180 C CA . ALA A 1 277 ? 12.523 1.649 -16.281 1 90.44 277 ALA A CA 1
ATOM 2181 C C . ALA A 1 277 ? 14.055 1.595 -16.25 1 90.44 277 ALA A C 1
ATOM 2183 O O . ALA A 1 277 ? 14.648 1.434 -15.188 1 90.44 277 ALA A O 1
ATOM 2184 N N . ASN A 1 278 ? 14.688 1.737 -17.344 1 90.75 278 ASN A N 1
ATOM 2185 C CA . ASN A 1 278 ? 16.141 1.695 -17.438 1 90.75 278 ASN A CA 1
ATOM 2186 C C . ASN A 1 278 ? 16.781 2.867 -16.703 1 90.75 278 ASN A C 1
ATOM 2188 O O . ASN A 1 278 ? 17.781 2.695 -16 1 90.75 278 ASN A O 1
ATOM 2192 N N . VAL A 1 279 ? 16.188 3.945 -16.906 1 90.56 279 VAL A N 1
ATOM 2193 C CA . VAL A 1 279 ? 16.703 5.148 -16.266 1 90.56 279 VAL A CA 1
ATOM 2194 C C . VAL A 1 279 ? 16.656 4.996 -14.75 1 90.56 279 VAL A C 1
ATOM 2196 O O . VAL A 1 279 ? 17.656 5.238 -14.062 1 90.56 279 VAL A O 1
ATOM 2199 N N . THR A 1 280 ? 15.539 4.625 -14.242 1 93.06 280 THR A N 1
ATOM 2200 C CA . THR A 1 280 ? 15.383 4.504 -12.797 1 93.06 280 THR A CA 1
ATOM 2201 C C . THR A 1 280 ? 16.266 3.387 -12.25 1 93.06 280 THR A C 1
ATOM 2203 O O . THR A 1 280 ? 16.875 3.531 -11.188 1 93.06 280 THR A O 1
ATOM 2206 N N . TYR A 1 281 ? 16.344 2.324 -12.953 1 93.88 281 TYR A N 1
ATOM 2207 C CA . TYR A 1 281 ? 17.203 1.222 -12.539 1 93.88 281 TYR A CA 1
ATOM 2208 C C . TYR A 1 281 ? 18.656 1.671 -12.445 1 93.88 281 TYR A C 1
ATOM 2210 O O . TYR A 1 281 ? 19.344 1.376 -11.461 1 93.88 281 TYR A O 1
ATOM 2218 N N . ASN A 1 282 ? 19.125 2.422 -13.414 1 92.75 282 ASN A N 1
ATOM 2219 C CA . ASN A 1 282 ? 20.5 2.883 -13.438 1 92.75 282 ASN A CA 1
ATOM 2220 C C . ASN A 1 282 ? 20.781 3.885 -12.32 1 92.75 282 ASN A C 1
ATOM 2222 O O . ASN A 1 282 ? 21.859 3.867 -11.719 1 92.75 282 ASN A O 1
ATOM 2226 N N . ILE A 1 283 ? 19.812 4.699 -12.109 1 90.81 283 ILE A N 1
ATOM 2227 C CA . ILE A 1 283 ? 19.953 5.664 -11.023 1 90.81 283 ILE A CA 1
ATOM 2228 C C . ILE A 1 283 ? 20.094 4.926 -9.695 1 90.81 283 ILE A C 1
ATOM 2230 O O . ILE A 1 283 ? 20.984 5.223 -8.898 1 90.81 283 ILE A O 1
ATOM 2234 N N . MET A 1 284 ? 19.266 3.961 -9.477 1 95.12 284 MET A N 1
ATOM 2235 C CA . MET A 1 284 ? 19.266 3.217 -8.219 1 95.12 284 MET A CA 1
ATOM 2236 C C . MET A 1 284 ? 20.547 2.408 -8.078 1 95.12 284 MET A C 1
ATOM 2238 O O . MET A 1 284 ? 21.125 2.332 -6.984 1 95.12 284 MET A O 1
ATOM 2242 N N . MET A 1 285 ? 21.016 1.87 -9.18 1 94.56 285 MET A N 1
ATOM 2243 C CA . MET A 1 285 ? 22.266 1.107 -9.164 1 94.56 285 MET A CA 1
ATOM 2244 C C . MET A 1 285 ? 23.453 2.012 -8.852 1 94.56 285 MET A C 1
ATOM 2246 O O . MET A 1 285 ? 24.375 1.604 -8.148 1 94.56 285 MET A O 1
ATOM 2250 N N . GLY A 1 286 ? 23.406 3.18 -9.398 1 93.38 286 GLY A N 1
ATOM 2251 C CA . GLY A 1 286 ? 24.438 4.152 -9.086 1 93.38 286 GLY A CA 1
ATOM 2252 C C . GLY A 1 286 ? 24.484 4.523 -7.613 1 93.38 286 GLY A C 1
ATOM 2253 O O . GLY A 1 286 ? 25.562 4.609 -7.02 1 93.38 286 GLY A O 1
ATOM 2254 N N . LEU A 1 287 ? 23.328 4.73 -7.051 1 92 287 LEU A N 1
ATOM 2255 C CA . LEU A 1 287 ? 23.25 5.055 -5.633 1 92 287 LEU A CA 1
ATOM 2256 C C . LEU A 1 287 ? 23.719 3.887 -4.777 1 92 287 LEU A C 1
ATOM 2258 O O . LEU A 1 287 ? 24.375 4.09 -3.754 1 92 287 LEU A O 1
ATOM 2262 N N . ARG A 1 288 ? 23.344 2.738 -5.176 1 94.25 288 ARG A N 1
ATOM 2263 C CA . ARG A 1 288 ? 23.797 1.528 -4.488 1 94.25 288 ARG A CA 1
ATOM 2264 C C . ARG A 1 288 ? 25.312 1.423 -4.492 1 94.25 288 ARG A C 1
ATOM 2266 O O . ARG A 1 288 ? 25.922 1.171 -3.455 1 94.25 288 ARG A O 1
ATOM 2273 N N . LYS A 1 289 ? 25.906 1.664 -5.633 1 94.12 289 LYS A N 1
ATOM 2274 C CA . LYS A 1 289 ? 27.359 1.609 -5.773 1 94.12 289 LYS A CA 1
ATOM 2275 C C . LYS A 1 289 ? 28.031 2.648 -4.887 1 94.12 289 LYS A C 1
ATOM 2277 O O . LYS A 1 289 ? 29.047 2.357 -4.242 1 94.12 289 LYS A O 1
ATOM 2282 N N . ARG A 1 290 ? 27.516 3.795 -4.891 1 90.94 290 ARG A N 1
ATOM 2283 C CA . ARG A 1 290 ? 28.062 4.859 -4.062 1 90.94 290 ARG A CA 1
ATOM 2284 C C . ARG A 1 290 ? 28.047 4.477 -2.586 1 90.94 290 ARG A C 1
ATOM 2286 O O . ARG A 1 290 ? 29 4.766 -1.852 1 90.94 290 ARG A O 1
ATOM 2293 N N . ALA A 1 291 ? 27 3.881 -2.199 1 90.38 291 ALA A N 1
ATOM 2294 C CA . ALA A 1 291 ? 26.891 3.453 -0.808 1 90.38 291 ALA A CA 1
ATOM 2295 C C . ALA A 1 291 ? 27.938 2.4 -0.462 1 90.38 291 ALA A C 1
ATOM 2297 O O . ALA A 1 291 ? 28.516 2.424 0.629 1 90.38 291 ALA A O 1
ATOM 2298 N N . PHE A 1 292 ? 28.172 1.514 -1.338 1 91.06 292 PHE A N 1
ATOM 2299 C CA . PHE A 1 292 ? 29.172 0.475 -1.118 1 91.06 292 PHE A CA 1
ATOM 2300 C C . PHE A 1 292 ? 30.562 1.072 -1.076 1 91.06 292 PHE A C 1
ATOM 2302 O O . PHE A 1 292 ? 31.406 0.659 -0.266 1 91.06 292 PHE A O 1
ATOM 2309 N N . ASP A 1 293 ? 30.766 2.018 -1.97 1 90.56 293 ASP A N 1
ATOM 2310 C CA . ASP A 1 293 ? 32.062 2.686 -1.993 1 90.56 293 ASP A CA 1
ATOM 2311 C C . ASP A 1 293 ? 32.312 3.434 -0.687 1 90.56 293 ASP A C 1
ATOM 2313 O O . ASP A 1 293 ? 33.438 3.4 -0.154 1 90.56 293 ASP A O 1
ATOM 2317 N N . LYS A 1 294 ? 31.359 4.062 -0.203 1 87.88 294 LYS A N 1
ATOM 2318 C CA . LYS A 1 294 ? 31.484 4.793 1.056 1 87.88 294 LYS A CA 1
ATOM 2319 C C . LYS A 1 294 ? 31.766 3.846 2.217 1 87.88 294 LYS A C 1
ATOM 2321 O O . LYS A 1 294 ? 32.594 4.148 3.088 1 87.88 294 LYS A O 1
ATOM 2326 N N . ARG A 1 295 ? 31.141 2.795 2.264 1 86.44 295 ARG A N 1
ATOM 2327 C CA . ARG A 1 295 ? 31.344 1.806 3.316 1 86.44 295 ARG A CA 1
ATOM 2328 C C . ARG A 1 295 ? 32.75 1.216 3.25 1 86.44 295 ARG A C 1
ATOM 2330 O O . ARG A 1 295 ? 33.375 0.965 4.285 1 86.44 295 ARG A O 1
ATOM 2337 N N . ALA A 1 296 ? 33.188 1.002 2.061 1 87.25 296 ALA A N 1
ATOM 2338 C CA . ALA A 1 296 ? 34.531 0.464 1.871 1 87.25 296 ALA A CA 1
ATOM 2339 C C . ALA A 1 296 ? 35.594 1.444 2.369 1 87.25 296 ALA A C 1
ATOM 2341 O O . ALA A 1 296 ? 36.562 1.038 2.973 1 87.25 296 ALA A O 1
ATOM 2342 N N . GLN A 1 297 ? 35.375 2.637 2.086 1 87 297 GLN A N 1
ATOM 2343 C CA . GLN A 1 297 ? 36.281 3.674 2.531 1 87 297 GLN A CA 1
ATOM 2344 C C . GLN A 1 297 ? 36.312 3.785 4.055 1 87 297 GLN A C 1
ATOM 2346 O O . GLN A 1 297 ? 37.344 3.986 4.66 1 87 297 GLN A O 1
ATOM 2351 N N . GLN A 1 298 ? 35.156 3.586 4.672 1 80.94 298 GLN A N 1
ATOM 2352 C CA . GLN A 1 298 ? 35.062 3.654 6.125 1 80.94 298 GLN A CA 1
ATOM 2353 C C . GLN A 1 298 ? 35.719 2.455 6.785 1 80.94 298 GLN A C 1
ATOM 2355 O O . GLN A 1 298 ? 36.312 2.58 7.855 1 80.94 298 GLN A O 1
ATOM 2360 N N . ASN A 1 299 ? 35.594 1.322 6.16 1 74.5 299 ASN A N 1
ATOM 2361 C CA . ASN A 1 299 ? 36.219 0.113 6.672 1 74.5 299 ASN A CA 1
ATOM 2362 C C . ASN A 1 299 ? 37.75 0.167 6.512 1 74.5 299 ASN A C 1
ATOM 2364 O O . ASN A 1 299 ? 38.5 -0.4 7.32 1 74.5 299 ASN A O 1
ATOM 2368 N N . LYS A 1 300 ? 38.344 0.671 5.512 1 69.12 300 LYS A N 1
ATOM 2369 C CA . LYS A 1 300 ? 39.781 0.832 5.332 1 69.12 300 LYS A CA 1
ATOM 2370 C C . LYS A 1 300 ? 40.375 1.776 6.383 1 69.12 300 LYS A C 1
ATOM 2372 O O . LYS A 1 300 ? 41.469 1.543 6.895 1 69.12 300 LYS A O 1
ATOM 2377 N N . VAL A 1 301 ? 39.625 2.748 6.781 1 63.25 301 VAL A N 1
ATOM 2378 C CA . VAL A 1 301 ? 40.125 3.725 7.75 1 63.25 301 VAL A CA 1
ATOM 2379 C C . VAL A 1 301 ? 40.062 3.139 9.156 1 63.25 301 VAL A C 1
ATOM 2381 O O . VAL A 1 301 ? 40.812 3.525 10.039 1 63.25 301 VAL A O 1
ATOM 2384 N N . ALA A 1 302 ? 39.25 2.199 9.57 1 56.81 302 ALA A N 1
ATOM 2385 C CA . ALA A 1 302 ? 39.156 1.576 10.891 1 56.81 302 ALA A CA 1
ATOM 2386 C C . ALA A 1 302 ? 40.219 0.499 11.062 1 56.81 302 ALA A C 1
ATOM 2388 O O . ALA A 1 302 ? 40.406 -0.044 12.156 1 56.81 302 ALA A O 1
ATOM 2389 N N . VAL A 1 303 ? 40.844 -0.285 10.141 1 47.16 303 VAL A N 1
ATOM 2390 C CA . VAL A 1 303 ? 41.906 -1.286 10.32 1 47.16 303 VAL A CA 1
ATOM 2391 C C . VAL A 1 303 ? 43.188 -0.613 10.805 1 47.16 303 VAL A C 1
ATOM 2393 O O . VAL A 1 303 ? 43.75 0.247 10.117 1 47.16 303 VAL A O 1
ATOM 2396 N N . PRO A 1 304 ? 43.438 -0.609 12.172 1 42.41 304 PRO A N 1
ATOM 2397 C CA . PRO A 1 304 ? 44.75 -0.182 12.648 1 42.41 304 PRO A CA 1
ATOM 2398 C C . PRO A 1 304 ? 45.906 -0.821 11.867 1 42.41 304 PRO A C 1
ATOM 2400 O O . PRO A 1 304 ? 45.75 -1.898 11.289 1 42.41 304 PRO A O 1
ATOM 2403 N N . THR A 1 305 ? 47.125 -0.156 11.695 1 39.19 305 THR A N 1
ATOM 2404 C CA . THR A 1 305 ? 48.406 -0.601 11.125 1 39.19 305 THR A CA 1
ATOM 2405 C C . THR A 1 305 ? 48.875 -1.9 11.781 1 39.19 305 THR A C 1
ATOM 2407 O O . THR A 1 305 ? 50.062 -2.09 12.031 1 39.19 305 THR A O 1
ATOM 2410 N N . ALA A 1 306 ? 48.219 -2.65 12.68 1 35.25 306 ALA A N 1
ATOM 2411 C CA . ALA A 1 306 ? 49 -3.791 13.133 1 35.25 306 ALA A CA 1
ATOM 2412 C C . ALA A 1 306 ? 49.562 -4.582 11.961 1 35.25 306 ALA A C 1
ATOM 2414 O O . ALA A 1 306 ? 49.062 -4.465 10.836 1 35.25 306 ALA A O 1
ATOM 2415 N N . VAL A 1 307 ? 50.406 -5.715 12.344 1 32.62 307 VAL A N 1
ATOM 2416 C CA . VAL A 1 307 ? 51.188 -6.754 11.703 1 32.62 307 VAL A CA 1
ATOM 2417 C C . VAL A 1 307 ? 50.344 -7.516 10.695 1 32.62 307 VAL A C 1
ATOM 2419 O O . VAL A 1 307 ? 49.25 -7.953 11.008 1 32.62 307 VAL A O 1
ATOM 2422 N N . VAL A 1 308 ? 50.625 -7.473 9.336 1 30.56 308 VAL A N 1
ATOM 2423 C CA . VAL A 1 308 ? 50.125 -7.984 8.062 1 30.56 308 VAL A CA 1
ATOM 2424 C C . VAL A 1 308 ? 49.875 -9.484 8.18 1 30.56 308 VAL A C 1
ATOM 2426 O O . VAL A 1 308 ? 50.781 -10.289 8.242 1 30.56 308 VAL A O 1
ATOM 2429 N N . ASN A 1 309 ? 49.156 -10.055 9.266 1 30.47 309 ASN A N 1
ATOM 2430 C CA . ASN A 1 309 ? 49.062 -11.445 8.852 1 30.47 309 ASN A CA 1
ATOM 2431 C C . ASN A 1 309 ? 48.469 -11.57 7.449 1 30.47 309 ASN A C 1
ATOM 2433 O O . ASN A 1 309 ? 47.688 -10.711 7.023 1 30.47 309 ASN A O 1
ATOM 2437 N N . PRO A 1 310 ? 48.969 -12.648 6.594 1 29.94 310 PRO A N 1
ATOM 2438 C CA . PRO A 1 310 ? 48.781 -12.727 5.145 1 29.94 310 PRO A CA 1
ATOM 2439 C C . PRO A 1 310 ? 47.281 -12.633 4.754 1 29.94 310 PRO A C 1
ATOM 2441 O O . PRO A 1 310 ? 46.406 -12.992 5.539 1 29.94 310 PRO A O 1
ATOM 2444 N N . PRO A 1 311 ? 47 -11.797 3.75 1 27.27 311 PRO A N 1
ATOM 2445 C CA . PRO A 1 311 ? 45.688 -11.359 3.236 1 27.27 311 PRO A CA 1
ATOM 2446 C C . PRO A 1 311 ? 44.75 -12.523 2.943 1 27.27 311 PRO A C 1
ATOM 2448 O O . PRO A 1 311 ? 45.188 -13.523 2.355 1 27.27 311 PRO A O 1
ATOM 2451 N N . VAL A 1 312 ? 43.969 -12.922 3.996 1 26.64 312 VAL A N 1
ATOM 2452 C CA . VAL A 1 312 ? 42.969 -13.914 3.584 1 26.64 312 VAL A CA 1
ATOM 2453 C C . VAL A 1 312 ? 42.5 -13.602 2.168 1 26.64 312 VAL A C 1
ATOM 2455 O O . VAL A 1 312 ? 42.5 -12.445 1.743 1 26.64 312 VAL A O 1
ATOM 2458 N N . ALA A 1 313 ? 42.375 -14.672 1.311 1 23.5 313 ALA A N 1
ATOM 2459 C CA . ALA A 1 313 ? 42.125 -14.688 -0.124 1 23.5 313 ALA A CA 1
ATOM 2460 C C . ALA A 1 313 ? 40.906 -13.812 -0.461 1 23.5 313 ALA A C 1
ATOM 2462 O O . ALA A 1 313 ? 39.906 -13.805 0.272 1 23.5 313 ALA A O 1
ATOM 2463 N N . PRO A 1 314 ? 41.031 -12.773 -1.31 1 25.45 314 PRO A N 1
ATOM 2464 C CA . PRO A 1 314 ? 40.062 -11.789 -1.793 1 25.45 314 PRO A CA 1
ATOM 2465 C C . PRO A 1 314 ? 38.75 -12.438 -2.252 1 25.45 314 PRO A C 1
ATOM 2467 O O . PRO A 1 314 ? 38.781 -13.539 -2.801 1 25.45 314 PRO A O 1
ATOM 2470 N N . VAL A 1 315 ? 37.75 -12.344 -1.423 1 25.5 315 VAL A N 1
ATOM 2471 C CA . VAL A 1 315 ? 36.406 -12.719 -1.865 1 25.5 315 VAL A CA 1
ATOM 2472 C C . VAL A 1 315 ? 36.219 -12.375 -3.344 1 25.5 315 VAL A C 1
ATOM 2474 O O . VAL A 1 315 ? 36.688 -11.328 -3.801 1 25.5 315 VAL A O 1
ATOM 2477 N N 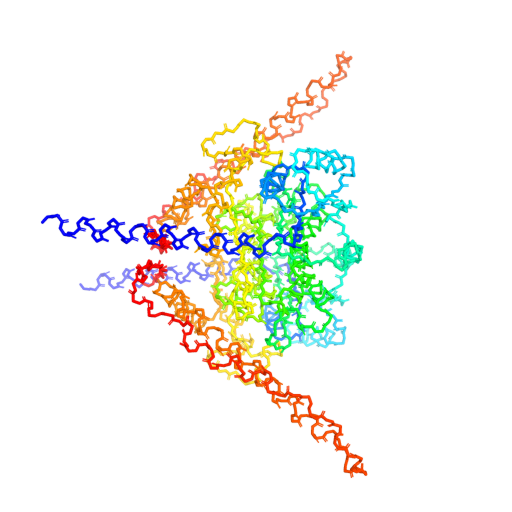. ASP A 1 316 ? 36.062 -13.375 -4.242 1 23.72 316 ASP A N 1
ATOM 2478 C CA . ASP A 1 316 ? 36 -13.438 -5.699 1 23.72 316 ASP A CA 1
ATOM 2479 C C . ASP A 1 316 ? 35.031 -12.383 -6.246 1 23.72 316 ASP A C 1
ATOM 2481 O O . ASP A 1 316 ? 33.844 -12.406 -5.953 1 23.72 316 ASP A O 1
ATOM 2485 N N . ARG A 1 317 ? 35.469 -11.211 -6.473 1 27.5 317 ARG A N 1
ATOM 2486 C CA . ARG A 1 317 ? 34.906 -10.094 -7.227 1 27.5 317 ARG A CA 1
ATOM 2487 C C . ARG A 1 317 ? 34.312 -10.578 -8.555 1 27.5 317 ARG A C 1
ATOM 2489 O O . ARG A 1 317 ? 33.844 -9.773 -9.352 1 27.5 317 ARG A O 1
ATOM 2496 N N . HIS A 1 318 ? 34.812 -11.711 -9.031 1 26.33 318 HIS A N 1
ATOM 2497 C CA . HIS A 1 318 ? 34.469 -12.039 -10.414 1 26.33 318 HIS A CA 1
ATOM 2498 C C . HIS A 1 318 ? 32.969 -12.195 -10.578 1 26.33 318 HIS A C 1
ATOM 2500 O O . HIS A 1 318 ? 32.469 -12.281 -11.703 1 26.33 318 HIS A O 1
ATOM 2506 N N . SER A 1 319 ? 32.281 -12.453 -9.477 1 26.11 319 SER A N 1
ATOM 2507 C CA . SER A 1 319 ? 30.938 -12.859 -9.836 1 26.11 319 SER A CA 1
ATOM 2508 C C . SER A 1 319 ? 30.094 -11.664 -10.273 1 26.11 319 SER A C 1
ATOM 2510 O O . SER A 1 319 ? 29.062 -11.828 -10.914 1 26.11 319 SER A O 1
ATOM 2512 N N . LEU A 1 320 ? 30.484 -10.445 -9.844 1 26.67 320 LEU A N 1
ATOM 2513 C CA . LEU A 1 320 ? 29.594 -9.344 -10.188 1 26.67 320 LEU A CA 1
ATOM 2514 C C . LEU A 1 320 ? 29.812 -8.891 -11.625 1 26.67 320 LEU A C 1
ATOM 2516 O O . LEU A 1 320 ? 29.047 -8.07 -12.148 1 26.67 320 LEU A O 1
ATOM 2520 N N . ALA A 1 321 ? 30.984 -9.078 -12.25 1 28.61 321 ALA A N 1
ATOM 2521 C CA . ALA A 1 321 ? 31.281 -8.578 -13.586 1 28.61 321 ALA A CA 1
ATOM 2522 C C . ALA A 1 321 ? 30.391 -9.258 -14.633 1 28.61 321 ALA A C 1
ATOM 2524 O O . ALA A 1 321 ? 30.188 -8.719 -15.719 1 28.61 321 ALA A O 1
ATOM 2525 N N . ARG A 1 322 ? 30.125 -10.523 -14.477 1 30.23 322 ARG A N 1
ATOM 2526 C CA . ARG A 1 322 ? 29.391 -11.195 -15.539 1 30.23 322 ARG A CA 1
ATOM 2527 C C . ARG A 1 322 ? 28 -10.578 -15.719 1 30.23 322 ARG A C 1
ATOM 2529 O O . ARG A 1 322 ? 27.406 -10.68 -16.797 1 30.23 322 ARG A O 1
ATOM 2536 N N . VAL A 1 323 ? 27.516 -9.867 -14.68 1 28.2 323 VAL A N 1
ATOM 2537 C CA . VAL A 1 323 ? 26.141 -9.383 -14.859 1 28.2 323 VAL A CA 1
ATOM 2538 C C . VAL A 1 323 ? 26.156 -8.109 -15.711 1 28.2 323 VAL A C 1
ATOM 2540 O O . VAL A 1 323 ? 25.172 -7.809 -16.391 1 28.2 323 VAL A O 1
ATOM 2543 N N . ASP A 1 324 ? 27.297 -7.391 -15.883 1 28.55 324 ASP A N 1
ATOM 2544 C CA . ASP A 1 324 ? 27.281 -6.137 -16.625 1 28.55 324 ASP A CA 1
ATOM 2545 C C . ASP A 1 324 ? 27.203 -6.391 -18.125 1 28.55 324 ASP A C 1
ATOM 2547 O O . ASP A 1 324 ? 26.594 -5.613 -18.859 1 28.55 324 ASP A O 1
ATOM 2551 N N . ARG A 1 325 ? 28.125 -7.301 -18.688 1 29.55 325 ARG A N 1
ATOM 2552 C CA . ARG A 1 325 ? 28.156 -7.453 -20.141 1 29.55 325 ARG A CA 1
ATOM 2553 C C . ARG A 1 325 ? 26.812 -7.922 -20.688 1 29.55 325 ARG A C 1
ATOM 2555 O O . ARG A 1 325 ? 26.438 -7.586 -21.812 1 29.55 325 ARG A O 1
ATOM 2562 N N . ASP A 1 326 ? 26.125 -8.734 -19.953 1 28.92 326 ASP A N 1
ATOM 2563 C CA . ASP A 1 326 ? 24.922 -9.352 -20.5 1 28.92 326 ASP A CA 1
ATOM 2564 C C . ASP A 1 326 ? 23.766 -8.359 -20.562 1 28.92 326 ASP A C 1
ATOM 2566 O O . ASP A 1 326 ? 22.703 -8.656 -21.125 1 28.92 326 ASP A O 1
ATOM 2570 N N . LEU A 1 327 ? 23.875 -7.262 -19.922 1 27.31 327 LEU A N 1
ATOM 2571 C CA . LEU A 1 327 ? 22.781 -6.312 -20.031 1 27.31 327 LEU A CA 1
ATOM 2572 C C . LEU A 1 327 ? 22.719 -5.695 -21.422 1 27.31 327 LEU A C 1
ATOM 2574 O O . LEU A 1 327 ? 21.688 -5.18 -21.844 1 27.31 327 LEU A O 1
ATOM 2578 N N . ASN A 1 328 ? 23.891 -5.531 -22.094 1 28.64 328 ASN A N 1
ATOM 2579 C CA . ASN A 1 328 ? 23.812 -4.887 -23.391 1 28.64 328 ASN A CA 1
ATOM 2580 C C . ASN A 1 328 ? 22.984 -5.715 -24.375 1 28.64 328 ASN A C 1
ATOM 2582 O O . ASN A 1 328 ? 22.328 -5.16 -25.266 1 28.64 328 ASN A O 1
ATOM 2586 N N . ASP A 1 329 ? 23.375 -6.957 -24.547 1 29.31 329 ASP A N 1
ATOM 2587 C CA . ASP A 1 329 ? 22.766 -7.777 -25.578 1 29.31 329 ASP A CA 1
ATOM 2588 C C . ASP A 1 329 ? 21.281 -8.039 -25.281 1 29.31 329 ASP A C 1
ATOM 2590 O O . ASP A 1 329 ? 20.609 -8.75 -26.016 1 29.31 329 ASP A O 1
ATOM 2594 N N . MET A 1 330 ? 21.016 -7.863 -24.031 1 26.38 330 MET A N 1
ATOM 2595 C CA . MET A 1 330 ? 19.719 -8.367 -23.625 1 26.38 330 MET A CA 1
ATOM 2596 C C . MET A 1 330 ? 18.594 -7.566 -24.266 1 26.38 330 MET A C 1
ATOM 2598 O O . MET A 1 330 ? 17.422 -7.918 -24.141 1 26.38 330 MET A O 1
ATOM 2602 N N . TRP A 1 331 ? 18.844 -6.207 -24.5 1 26.34 331 TRP A N 1
ATOM 2603 C CA . TRP A 1 331 ? 17.672 -5.484 -24.984 1 26.34 331 TRP A CA 1
ATOM 2604 C C . TRP A 1 331 ? 17.438 -5.746 -26.469 1 26.34 331 TRP A C 1
ATOM 2606 O O . TRP A 1 331 ? 18.266 -5.383 -27.297 1 26.34 331 TRP A O 1
ATOM 2616 N N . PRO A 1 332 ? 17 -6.801 -26.828 1 25.2 332 PRO A N 1
ATOM 2617 C CA . PRO A 1 332 ? 16.672 -6.824 -28.266 1 25.2 332 PRO A CA 1
ATOM 2618 C C . PRO A 1 332 ? 16.016 -5.527 -28.734 1 25.2 332 PRO A C 1
ATOM 2620 O O . PRO A 1 332 ? 15.508 -4.754 -27.922 1 25.2 332 PRO A O 1
ATOM 2623 N N . THR A 1 333 ? 16.438 -5.133 -30.016 1 23.08 333 THR A N 1
ATOM 2624 C CA . THR A 1 333 ? 15.922 -3.982 -30.75 1 23.08 333 THR A CA 1
ATOM 2625 C C . THR A 1 333 ? 14.406 -3.861 -30.578 1 23.08 333 THR A C 1
ATOM 2627 O O . THR A 1 333 ? 13.664 -4.781 -30.922 1 23.08 333 THR A O 1
ATOM 2630 N N . LEU A 1 334 ? 14.094 -3.205 -29.578 1 23.45 334 LEU A N 1
ATOM 2631 C CA . LEU A 1 334 ? 12.742 -2.783 -29.219 1 23.45 334 LEU A CA 1
ATOM 2632 C C . LEU A 1 334 ? 12.023 -2.184 -30.422 1 23.45 334 LEU A C 1
ATOM 2634 O O . LEU A 1 334 ? 10.992 -1.529 -30.266 1 23.45 334 LEU A O 1
ATOM 2638 N N . SER A 1 335 ? 12.68 -2.25 -31.656 1 22.66 335 SER A N 1
ATOM 2639 C CA . SER A 1 335 ? 11.922 -1.564 -32.688 1 22.66 335 SER A CA 1
ATOM 2640 C C . SER A 1 335 ? 10.461 -2.002 -32.688 1 22.66 335 SER A C 1
ATOM 2642 O O . SER A 1 335 ? 9.586 -1.268 -33.156 1 22.66 335 SER A O 1
ATOM 2644 N N . GLN A 1 336 ? 10.25 -3.316 -32.562 1 20.67 336 GLN A N 1
ATOM 2645 C CA . GLN A 1 336 ? 8.93 -3.713 -33.031 1 20.67 336 GLN A CA 1
ATOM 2646 C C . GLN A 1 336 ? 7.879 -3.535 -31.938 1 20.67 336 GLN A C 1
ATOM 2648 O O . GLN A 1 336 ? 6.746 -4.004 -32.062 1 20.67 336 GLN A O 1
ATOM 2653 N N . ILE A 1 337 ? 8.375 -3.244 -30.641 1 20.88 337 ILE A N 1
ATOM 2654 C CA . ILE A 1 337 ? 7.305 -3.316 -29.656 1 20.88 337 ILE A CA 1
ATOM 2655 C C . ILE A 1 337 ? 6.469 -2.039 -29.719 1 20.88 337 ILE A C 1
ATOM 2657 O O . ILE A 1 337 ? 7.012 -0.933 -29.656 1 20.88 337 ILE A O 1
ATOM 2661 N N . PRO A 1 338 ? 5.242 -2.201 -30.062 1 21.03 338 PRO A N 1
ATOM 2662 C CA . PRO A 1 338 ? 4.359 -1.058 -30.297 1 21.03 338 PRO A CA 1
ATOM 2663 C C . PRO A 1 338 ? 4.176 -0.189 -29.047 1 21.03 338 PRO A C 1
ATOM 2665 O O . PRO A 1 338 ? 4.293 -0.683 -27.922 1 21.03 338 PRO A O 1
ATOM 2668 N N . ARG A 1 339 ? 4.422 1.122 -29.125 1 21.22 339 ARG A N 1
ATOM 2669 C CA . ARG A 1 339 ? 4.504 2.322 -28.297 1 21.22 339 ARG A CA 1
ATOM 2670 C C . ARG A 1 339 ? 3.234 2.508 -27.469 1 21.22 339 ARG A C 1
ATOM 2672 O O . ARG A 1 339 ? 2.197 2.912 -28 1 21.22 339 ARG A O 1
ATOM 2679 N N . TYR A 1 340 ? 2.848 1.521 -26.625 1 21.48 340 TYR A N 1
ATOM 2680 C CA . TYR A 1 340 ? 1.614 1.817 -25.906 1 21.48 340 TYR A CA 1
ATOM 2681 C C . TYR A 1 340 ? 1.848 2.879 -24.844 1 21.48 340 TYR A C 1
ATOM 2683 O O . TYR A 1 340 ? 2.611 2.662 -23.906 1 21.48 340 TYR A O 1
ATOM 2691 N N . GLY A 1 341 ? 2.225 4.07 -25.125 1 19.88 341 GLY A N 1
ATOM 2692 C CA . GLY A 1 341 ? 2.549 5.254 -24.344 1 19.88 341 GLY A CA 1
ATOM 2693 C C . GLY A 1 341 ? 1.466 5.629 -23.344 1 19.88 341 GLY A C 1
ATOM 2694 O O . GLY A 1 341 ? 0.281 5.645 -23.688 1 19.88 341 GLY A O 1
ATOM 2695 N N . ILE A 1 342 ? 1.587 5.438 -22.062 1 20.56 342 ILE A N 1
ATOM 2696 C CA . ILE A 1 342 ? 0.865 5.863 -20.875 1 20.56 342 ILE A CA 1
ATOM 2697 C C . ILE A 1 342 ? 0.856 7.387 -20.781 1 20.56 342 ILE A C 1
ATOM 2699 O O . ILE A 1 342 ? 1.915 8.016 -20.734 1 20.56 342 ILE A O 1
ATOM 2703 N N . THR A 1 343 ? -0.007 8.016 -21.469 1 21.27 343 THR A N 1
ATOM 2704 C CA . THR A 1 343 ? -0.04 9.477 -21.453 1 21.27 343 THR A CA 1
ATOM 2705 C C . THR A 1 343 ? -0.539 9.992 -20.109 1 21.27 343 THR A C 1
ATOM 2707 O O . THR A 1 343 ? -1.655 9.672 -19.688 1 21.27 343 THR A O 1
ATOM 2710 N N . LEU A 1 344 ? 0.211 10.156 -19.125 1 21.39 344 LEU A N 1
ATOM 2711 C CA . LEU A 1 344 ? 0.013 10.867 -17.859 1 21.39 344 LEU A CA 1
ATOM 2712 C C . LEU A 1 344 ? -0.41 12.312 -18.125 1 21.39 344 LEU A C 1
ATOM 2714 O O . LEU A 1 344 ? 0.296 13.055 -18.797 1 21.39 344 LEU A O 1
ATOM 2718 N N . HIS A 1 345 ? -1.678 12.578 -18.25 1 21.64 345 HIS A N 1
ATOM 2719 C CA . HIS A 1 345 ? -2.141 13.938 -18.484 1 21.64 345 HIS A CA 1
ATOM 2720 C C . HIS A 1 345 ? -1.923 14.812 -17.266 1 21.64 345 HIS A C 1
ATOM 2722 O O . HIS A 1 345 ? -2.367 14.477 -16.156 1 21.64 345 HIS A O 1
ATOM 2728 N N . ALA A 1 346 ? -0.803 15.414 -17.125 1 19.92 346 ALA A N 1
ATOM 2729 C CA . ALA A 1 346 ? -0.506 16.578 -16.281 1 19.92 346 ALA A CA 1
ATOM 2730 C C . ALA A 1 346 ? -1.542 17.672 -16.484 1 19.92 346 ALA A C 1
ATOM 2732 O O . ALA A 1 346 ? -1.719 18.172 -17.609 1 19.92 346 ALA A O 1
ATOM 2733 N N . GLN A 1 347 ? -2.68 17.641 -15.766 1 19.67 347 GLN A N 1
ATOM 2734 C CA . GLN A 1 347 ? -3.588 18.781 -15.805 1 19.67 347 GLN A CA 1
ATOM 2735 C C . GLN A 1 347 ? -2.902 20.047 -15.305 1 19.67 347 GLN A C 1
ATOM 2737 O O . GLN A 1 347 ? -2.498 20.125 -14.141 1 19.67 347 GLN A O 1
ATOM 2742 N N . THR A 1 348 ? -2.031 20.625 -16.109 1 20.52 348 THR A N 1
ATOM 2743 C CA . THR A 1 348 ? -1.577 22 -15.898 1 20.52 348 THR A CA 1
ATOM 2744 C C . THR A 1 348 ? -2.762 22.953 -15.852 1 20.52 348 THR A C 1
ATOM 2746 O O . THR A 1 348 ? -3.611 22.953 -16.75 1 20.52 348 THR A O 1
ATOM 2749 N N . GLY A 1 349 ? -3.352 23.328 -14.75 1 18.41 349 GLY A N 1
ATOM 2750 C CA . GLY A 1 349 ? -4.285 24.422 -14.539 1 18.41 349 GLY A CA 1
ATOM 2751 C C . GLY A 1 349 ? -3.795 25.734 -15.094 1 18.41 349 GLY A C 1
ATOM 2752 O O . GLY A 1 349 ? -4.523 26.734 -15.086 1 18.41 349 GLY A O 1
ATOM 2753 N N . PHE A 1 350 ? -2.59 26.031 -15.453 1 18.48 350 PHE A N 1
ATOM 2754 C CA . PHE A 1 350 ? -2.551 27.344 -16.078 1 18.48 350 PHE A CA 1
ATOM 2755 C C . PHE A 1 350 ? -3.068 27.281 -17.516 1 18.48 350 PHE A C 1
ATOM 2757 O O . PHE A 1 350 ? -2.859 26.281 -18.203 1 18.48 350 PHE A O 1
ATOM 2764 N N . MET B 1 1 ? -0.324 -9.789 -54.281 1 34.59 1 MET B N 1
ATOM 2765 C CA . MET B 1 1 ? -1.391 -9.953 -53.281 1 34.59 1 MET B CA 1
ATOM 2766 C C . MET B 1 1 ? -1.159 -11.195 -52.438 1 34.59 1 MET B C 1
ATOM 2768 O O . MET B 1 1 ? -1.421 -11.188 -51.25 1 34.59 1 MET B O 1
ATOM 2772 N N . TRP B 1 2 ? -0.566 -12.305 -53.062 1 44.44 2 TRP B N 1
ATOM 2773 C CA . TRP B 1 2 ? -0.441 -13.586 -52.375 1 44.44 2 TRP B CA 1
ATOM 2774 C C . TRP B 1 2 ? 0.807 -13.609 -51.5 1 44.44 2 TRP B C 1
ATOM 2776 O O . TRP B 1 2 ? 0.858 -14.336 -50.5 1 44.44 2 TRP B O 1
ATOM 2786 N N . ARG B 1 3 ? 1.899 -12.852 -51.719 1 53.22 3 ARG B N 1
ATOM 2787 C CA . ARG B 1 3 ? 3.18 -12.93 -51.031 1 53.22 3 ARG B CA 1
ATOM 2788 C C . ARG B 1 3 ? 3.088 -12.305 -49.625 1 53.22 3 ARG B C 1
ATOM 2790 O O . ARG B 1 3 ? 3.73 -12.773 -48.688 1 53.22 3 ARG B O 1
ATOM 2797 N N . TYR B 1 4 ? 2.217 -11.234 -49.594 1 51.22 4 TYR B N 1
ATOM 2798 C CA . TYR B 1 4 ? 2.127 -10.602 -48.281 1 51.22 4 TYR B CA 1
ATOM 2799 C C . TYR B 1 4 ? 1.29 -11.438 -47.312 1 51.22 4 TYR B C 1
ATOM 2801 O O . TYR B 1 4 ? 1.513 -11.414 -46.094 1 51.22 4 TYR B O 1
ATOM 2809 N N . LYS B 1 5 ? 0.52 -12.398 -47.906 1 55.41 5 LYS B N 1
ATOM 2810 C CA . LYS B 1 5 ? -0.329 -13.227 -47.031 1 55.41 5 LYS B CA 1
ATOM 2811 C C . LYS B 1 5 ? 0.461 -14.375 -46.438 1 55.41 5 LYS B C 1
ATOM 2813 O O . LYS B 1 5 ? 0.268 -14.719 -45.25 1 55.41 5 LYS B O 1
ATOM 2818 N N . VAL B 1 6 ? 1.4 -14.844 -47.188 1 55.03 6 VAL B N 1
ATOM 2819 C CA . VAL B 1 6 ? 2.162 -15.977 -46.688 1 55.03 6 VAL B CA 1
ATOM 2820 C C . VAL B 1 6 ? 3.131 -15.508 -45.594 1 55.03 6 VAL B C 1
ATOM 2822 O O . VAL B 1 6 ? 3.27 -16.156 -44.562 1 55.03 6 VAL B O 1
ATOM 2825 N N . LEU B 1 7 ? 3.648 -14.312 -45.688 1 54.5 7 LEU B N 1
ATOM 2826 C CA . LEU B 1 7 ? 4.594 -13.828 -44.688 1 54.5 7 LEU B CA 1
ATOM 2827 C C . LEU B 1 7 ? 3.877 -13.43 -43.406 1 54.5 7 LEU B C 1
ATOM 2829 O O . LEU B 1 7 ? 4.398 -13.648 -42.312 1 54.5 7 LEU B O 1
ATOM 2833 N N . GLU B 1 8 ? 2.627 -13.031 -43.562 1 54.53 8 GLU B N 1
ATOM 2834 C CA . GLU B 1 8 ? 1.822 -12.719 -42.375 1 54.53 8 GLU B CA 1
ATOM 2835 C C . GLU B 1 8 ? 1.405 -13.984 -41.625 1 54.53 8 GLU B C 1
ATOM 2837 O O . GLU B 1 8 ? 1.431 -14.023 -40.406 1 54.53 8 GLU B O 1
ATOM 2842 N N . VAL B 1 9 ? 1.173 -15.023 -42.469 1 54 9 VAL B N 1
ATOM 2843 C CA . VAL B 1 9 ? 0.778 -16.281 -41.844 1 54 9 VAL B CA 1
ATOM 2844 C C . VAL B 1 9 ? 1.99 -16.922 -41.188 1 54 9 VAL B C 1
ATOM 2846 O O . VAL B 1 9 ? 1.892 -17.438 -40.062 1 54 9 VAL B O 1
ATOM 2849 N N . VAL B 1 10 ? 3.111 -16.812 -41.75 1 56 10 VAL B N 1
ATOM 2850 C CA . VAL B 1 10 ? 4.32 -17.375 -41.188 1 56 10 VAL B CA 1
ATOM 2851 C C . VAL B 1 10 ? 4.738 -16.562 -39.969 1 56 10 VAL B C 1
ATOM 2853 O O . VAL B 1 10 ? 5.168 -17.125 -38.938 1 56 10 VAL B O 1
ATOM 2856 N N . GLY B 1 11 ? 4.543 -15.328 -39.969 1 55 11 GLY B N 1
ATOM 2857 C CA . GLY B 1 11 ? 4.82 -14.484 -38.812 1 55 11 GLY B CA 1
ATOM 2858 C C . GLY B 1 11 ? 3.883 -14.734 -37.656 1 55 11 GLY B C 1
ATOM 2859 O O . GLY B 1 11 ? 4.324 -14.828 -36.5 1 55 11 GLY B O 1
ATOM 2860 N N . LEU B 1 12 ? 2.65 -14.93 -38 1 56.91 12 LEU B N 1
ATOM 2861 C CA . LEU B 1 12 ? 1.669 -15.25 -36.969 1 56.91 12 LEU B CA 1
ATOM 2862 C C . LEU B 1 12 ? 1.917 -16.641 -36.406 1 56.91 12 LEU B C 1
ATOM 2864 O O . LEU B 1 12 ? 1.812 -16.859 -35.188 1 56.91 12 LEU B O 1
ATOM 2868 N N . LEU B 1 13 ? 2.236 -17.562 -37.281 1 54.84 13 LEU B N 1
ATOM 2869 C CA . LEU B 1 13 ? 2.549 -18.906 -36.812 1 54.84 13 LEU B CA 1
ATOM 2870 C C . LEU B 1 13 ? 3.834 -18.922 -35.969 1 54.84 13 LEU B C 1
ATOM 2872 O O . LEU B 1 13 ? 3.92 -19.594 -34.969 1 54.84 13 LEU B O 1
ATOM 2876 N N . SER B 1 14 ? 4.766 -18.141 -36.344 1 54.34 14 SER B N 1
ATOM 2877 C CA . SER B 1 14 ? 6 -18.047 -35.562 1 54.34 14 SER B CA 1
ATOM 2878 C C . SER B 1 14 ? 5.766 -17.375 -34.219 1 54.34 14 SER B C 1
ATOM 2880 O O . SER B 1 14 ? 6.336 -17.781 -33.219 1 54.34 14 SER B O 1
ATOM 2882 N N . LEU B 1 15 ? 4.973 -16.422 -34.219 1 54.69 15 LEU B N 1
ATOM 2883 C CA . LEU B 1 15 ? 4.605 -15.789 -32.969 1 54.69 15 LEU B CA 1
ATOM 2884 C C . LEU B 1 15 ? 3.816 -16.75 -32.094 1 54.69 15 LEU B C 1
ATOM 2886 O O . LEU B 1 15 ? 4.02 -16.781 -30.859 1 54.69 15 LEU B O 1
ATOM 2890 N N . LEU B 1 16 ? 2.984 -17.516 -32.688 1 54.34 16 LEU B N 1
ATOM 2891 C CA . LEU B 1 16 ? 2.264 -18.547 -31.953 1 54.34 16 LEU B CA 1
ATOM 2892 C C . LEU B 1 16 ? 3.221 -19.641 -31.453 1 54.34 16 LEU B C 1
ATOM 2894 O O . LEU B 1 16 ? 3.102 -20.094 -30.312 1 54.34 16 LEU B O 1
ATOM 2898 N N . VAL B 1 17 ? 4.078 -20.094 -32.281 1 51.09 17 VAL B N 1
ATOM 2899 C CA . VAL B 1 17 ? 5.066 -21.094 -31.891 1 51.09 17 VAL B CA 1
ATOM 2900 C C . VAL B 1 17 ? 6 -20.516 -30.828 1 51.09 17 VAL B C 1
ATOM 2902 O O . VAL B 1 17 ? 6.32 -21.172 -29.844 1 51.09 17 VAL B O 1
ATOM 2905 N N . PHE B 1 18 ? 6.414 -19.328 -31 1 51.53 18 PHE B N 1
ATOM 2906 C CA . PHE B 1 18 ? 7.258 -18.641 -30.031 1 51.53 18 PHE B CA 1
ATOM 2907 C C . PHE B 1 18 ? 6.516 -18.453 -28.719 1 51.53 18 PHE B C 1
ATOM 2909 O O . PHE B 1 18 ? 7.074 -18.688 -27.641 1 51.53 18 PHE B O 1
ATOM 2916 N N . TRP B 1 19 ? 5.328 -18.031 -28.797 1 52.38 19 TRP B N 1
ATOM 2917 C CA . TRP B 1 19 ? 4.457 -17.969 -27.625 1 52.38 19 TRP B CA 1
ATOM 2918 C C . TRP B 1 19 ? 4.242 -19.344 -27.016 1 52.38 19 TRP B C 1
ATOM 2920 O O . TRP B 1 19 ? 4.27 -19.516 -25.797 1 52.38 19 TRP B O 1
ATOM 2930 N N . GLY B 1 20 ? 3.998 -20.359 -27.828 1 51.25 20 GLY B N 1
ATOM 2931 C CA . GLY B 1 20 ? 3.936 -21.734 -27.375 1 51.25 20 GLY B CA 1
ATOM 2932 C C . GLY B 1 20 ? 5.23 -22.219 -26.75 1 51.25 20 GLY B C 1
ATOM 2933 O O . GLY B 1 20 ? 5.207 -22.938 -25.75 1 51.25 20 GLY B O 1
ATOM 2934 N N . MET B 1 21 ? 6.273 -21.781 -27.25 1 48.53 21 MET B N 1
ATOM 2935 C CA . MET B 1 21 ? 7.578 -22.188 -26.734 1 48.53 21 MET B CA 1
ATOM 2936 C C . MET B 1 21 ? 7.883 -21.484 -25.422 1 48.53 21 MET B C 1
ATOM 2938 O O . MET B 1 21 ? 8.43 -22.094 -24.5 1 48.53 21 MET B O 1
ATOM 2942 N N . ILE B 1 22 ? 7.719 -20.25 -25.281 1 50.44 22 ILE B N 1
ATOM 2943 C CA . ILE B 1 22 ? 7.906 -19.531 -24.031 1 50.44 22 ILE B CA 1
ATOM 2944 C C . ILE B 1 22 ? 6.969 -20.094 -22.969 1 50.44 22 ILE B C 1
ATOM 2946 O O . ILE B 1 22 ? 7.375 -20.312 -21.828 1 50.44 22 ILE B O 1
ATOM 2950 N N . LEU B 1 23 ? 5.723 -20.328 -23.328 1 50.75 23 LEU B N 1
ATOM 2951 C CA . LEU B 1 23 ? 4.805 -21 -22.406 1 50.75 23 LEU B CA 1
ATOM 2952 C C . LEU B 1 23 ? 5.316 -22.375 -22.047 1 50.75 23 LEU B C 1
ATOM 2954 O O . LEU B 1 23 ? 5.227 -22.797 -20.875 1 50.75 23 LEU B O 1
ATOM 2958 N N . LYS B 1 24 ? 5.695 -23.203 -23.062 1 49.25 24 LYS B N 1
ATOM 2959 C CA . LYS B 1 24 ? 6.227 -24.531 -22.781 1 49.25 24 LYS B CA 1
ATOM 2960 C C . LYS B 1 24 ? 7.48 -24.453 -21.906 1 49.25 24 LYS B C 1
ATOM 2962 O O . LYS B 1 24 ? 7.648 -25.234 -20.969 1 49.25 24 LYS B O 1
ATOM 2967 N N . GLU B 1 25 ? 8.344 -23.609 -22.281 1 46.53 25 GLU B N 1
ATOM 2968 C CA . GLU B 1 25 ? 9.57 -23.516 -21.5 1 46.53 25 GLU B CA 1
ATOM 2969 C C . GLU B 1 25 ? 9.281 -23.047 -20.062 1 46.53 25 GLU B C 1
ATOM 2971 O O . GLU B 1 25 ? 9.898 -23.516 -19.109 1 46.53 25 GLU B O 1
ATOM 2976 N N . LEU B 1 26 ? 8.508 -22.016 -19.859 1 51.44 26 LEU B N 1
ATOM 2977 C CA . LEU B 1 26 ? 8.062 -21.688 -18.516 1 51.44 26 LEU B CA 1
ATOM 2978 C C . LEU B 1 26 ? 7.453 -22.906 -17.844 1 51.44 26 LEU B C 1
ATOM 2980 O O . LEU B 1 26 ? 7.691 -23.156 -16.656 1 51.44 26 LEU B O 1
ATOM 2984 N N . TRP B 1 27 ? 6.715 -23.734 -18.656 1 49.34 27 TRP B N 1
ATOM 2985 C CA . TRP B 1 27 ? 6.074 -24.953 -18.188 1 49.34 27 TRP B CA 1
ATOM 2986 C C . TRP B 1 27 ? 7.113 -26 -17.828 1 49.34 27 TRP B C 1
ATOM 2988 O O . TRP B 1 27 ? 6.973 -26.719 -16.828 1 49.34 27 TRP B O 1
ATOM 2998 N N . ILE B 1 28 ? 8.102 -26.188 -18.688 1 46.16 28 ILE B N 1
ATOM 2999 C CA . ILE B 1 28 ? 9.078 -27.25 -18.469 1 46.16 28 ILE B CA 1
ATOM 3000 C C . ILE B 1 28 ? 9.859 -26.969 -17.188 1 46.16 28 ILE B C 1
ATOM 3002 O O . ILE B 1 28 ? 10.156 -27.891 -16.422 1 46.16 28 ILE B O 1
ATOM 3006 N N . ILE B 1 29 ? 10.305 -25.797 -16.953 1 48.12 29 ILE B N 1
ATOM 3007 C CA . ILE B 1 29 ? 11.039 -25.453 -15.742 1 48.12 29 ILE B CA 1
ATOM 3008 C C . ILE B 1 29 ? 10.25 -25.891 -14.516 1 48.12 29 ILE B C 1
ATOM 3010 O O . ILE B 1 29 ? 10.828 -26.297 -13.508 1 48.12 29 ILE B O 1
ATOM 3014 N N . LEU B 1 30 ? 8.852 -26.062 -14.664 1 54.5 30 LEU B N 1
ATOM 3015 C CA . LEU B 1 30 ? 7.922 -26.188 -13.547 1 54.5 30 LEU B CA 1
ATOM 3016 C C . LEU B 1 30 ? 7.809 -27.641 -13.102 1 54.5 30 LEU B C 1
ATOM 3018 O O . LEU B 1 30 ? 7.227 -27.938 -12.055 1 54.5 30 LEU B O 1
ATOM 3022 N N . TYR B 1 31 ? 8.375 -28.562 -13.852 1 53.44 31 TYR B N 1
ATOM 3023 C CA . TYR B 1 31 ? 7.957 -29.922 -13.516 1 53.44 31 TYR B CA 1
ATOM 3024 C C . TYR B 1 31 ? 8.594 -30.375 -12.211 1 53.44 31 TYR B C 1
ATOM 3026 O O . TYR B 1 31 ? 8.039 -31.234 -11.508 1 53.44 31 TYR B O 1
ATOM 3034 N N . THR B 1 32 ? 9.672 -29.797 -11.938 1 65.69 32 THR B N 1
ATOM 3035 C CA . THR B 1 32 ? 10.25 -30.328 -10.703 1 65.69 32 THR B CA 1
ATOM 3036 C C . THR B 1 32 ? 10.094 -29.328 -9.562 1 65.69 32 THR B C 1
ATOM 3038 O O . THR B 1 32 ? 10.438 -29.625 -8.414 1 65.69 32 THR B O 1
ATOM 3041 N N . CYS B 1 33 ? 9.336 -28.344 -9.75 1 84.69 33 CYS B N 1
ATOM 3042 C CA . CYS B 1 33 ? 9.211 -27.297 -8.742 1 84.69 33 CYS B CA 1
ATOM 3043 C C . CYS B 1 33 ? 7.805 -27.281 -8.148 1 84.69 33 CYS B C 1
ATOM 3045 O O . CYS B 1 33 ? 6.906 -27.969 -8.641 1 84.69 33 CYS B O 1
ATOM 3047 N N . TYR B 1 34 ? 7.781 -26.734 -6.934 1 94.62 34 TYR B N 1
ATOM 3048 C CA . TYR B 1 34 ? 6.512 -26.625 -6.227 1 94.62 34 TYR B CA 1
ATOM 3049 C C . TYR B 1 34 ? 5.836 -25.297 -6.535 1 94.62 34 TYR B C 1
ATOM 3051 O O . TYR B 1 34 ? 6.508 -24.281 -6.73 1 94.62 34 TYR B O 1
ATOM 3059 N N . LEU B 1 35 ? 4.539 -25.406 -6.633 1 96.38 35 LEU B N 1
ATOM 3060 C CA . LEU B 1 35 ? 3.674 -24.234 -6.531 1 96.38 35 LEU B CA 1
ATOM 3061 C C . LEU B 1 35 ? 3.301 -23.953 -5.082 1 96.38 35 LEU B C 1
ATOM 3063 O O . LEU B 1 35 ? 2.816 -24.844 -4.379 1 96.38 35 LEU B O 1
ATOM 3067 N N . VAL B 1 36 ? 3.561 -22.797 -4.625 1 98.31 36 VAL B N 1
ATOM 3068 C CA . VAL B 1 36 ? 3.033 -22.328 -3.348 1 98.31 36 VAL B CA 1
ATOM 3069 C C . VAL B 1 36 ? 1.919 -21.312 -3.586 1 98.31 36 VAL B C 1
ATOM 3071 O O . VAL B 1 36 ? 2.107 -20.344 -4.312 1 98.31 36 VAL B O 1
ATOM 3074 N N . ILE B 1 37 ? 0.736 -21.562 -2.988 1 98.69 37 ILE B N 1
ATOM 3075 C CA . ILE B 1 37 ? -0.387 -20.656 -3.209 1 98.69 37 ILE B CA 1
ATOM 3076 C C . ILE B 1 37 ? -1.035 -20.297 -1.871 1 98.69 37 ILE B C 1
ATOM 3078 O O . ILE B 1 37 ? -1.354 -21.188 -1.075 1 98.69 37 ILE B O 1
ATOM 3082 N N . THR B 1 38 ? -1.177 -19.016 -1.586 1 98.88 38 THR B N 1
ATOM 3083 C CA . THR B 1 38 ? -1.869 -18.531 -0.396 1 98.88 38 THR B CA 1
ATOM 3084 C C . THR B 1 38 ? -3.342 -18.266 -0.695 1 98.88 38 THR B C 1
ATOM 3086 O O . THR B 1 38 ? -3.693 -17.859 -1.802 1 98.88 38 THR B O 1
ATOM 3089 N N . GLY B 1 39 ? -4.223 -18.469 0.332 1 98.38 39 GLY B N 1
ATOM 3090 C CA . GLY B 1 39 ? -5.648 -18.359 0.079 1 98.38 39 GLY B CA 1
ATOM 3091 C C . GLY B 1 39 ? -6.16 -19.391 -0.909 1 98.38 39 GLY B C 1
ATOM 3092 O O . GLY B 1 39 ? -6.859 -19.047 -1.865 1 98.38 39 GLY B O 1
ATOM 3093 N N . ALA B 1 40 ? -5.902 -20.641 -0.633 1 98.19 40 ALA B N 1
ATOM 3094 C CA . ALA B 1 40 ? -5.996 -21.672 -1.659 1 98.19 40 ALA B CA 1
ATOM 3095 C C . ALA B 1 40 ? -7.352 -22.375 -1.61 1 98.19 40 ALA B C 1
ATOM 3097 O O . ALA B 1 40 ? -7.699 -23.125 -2.523 1 98.19 40 ALA B O 1
ATOM 3098 N N . THR B 1 41 ? -8.219 -22.141 -0.658 1 96.19 41 THR B N 1
ATOM 3099 C CA . THR B 1 41 ? -9.32 -23.062 -0.39 1 96.19 41 THR B CA 1
ATOM 3100 C C . THR B 1 41 ? -10.594 -22.609 -1.092 1 96.19 41 THR B C 1
ATOM 3102 O O . THR B 1 41 ? -11.578 -23.344 -1.144 1 96.19 41 THR B O 1
ATOM 3105 N N . ASP B 1 42 ? -10.609 -21.391 -1.556 1 95.38 42 ASP B N 1
ATOM 3106 C CA . ASP B 1 42 ? -11.805 -20.906 -2.234 1 95.38 42 ASP B CA 1
ATOM 3107 C C . ASP B 1 42 ? -11.453 -19.906 -3.332 1 95.38 42 ASP B C 1
ATOM 3109 O O . ASP B 1 42 ? -10.297 -19.469 -3.436 1 95.38 42 ASP B O 1
ATOM 3113 N N . GLY B 1 43 ? -12.383 -19.672 -4.184 1 97.12 43 GLY B N 1
ATOM 3114 C CA . GLY B 1 43 ? -12.297 -18.562 -5.121 1 97.12 43 GLY B CA 1
ATOM 3115 C C . GLY B 1 43 ? -11.156 -18.703 -6.117 1 97.12 43 GLY B C 1
ATOM 3116 O O . GLY B 1 43 ? -10.969 -19.781 -6.703 1 97.12 43 GLY B O 1
ATOM 3117 N N . ILE B 1 44 ? -10.5 -17.641 -6.309 1 97.94 44 ILE B N 1
ATOM 3118 C CA . ILE B 1 44 ? -9.453 -17.531 -7.32 1 97.94 44 ILE B CA 1
ATOM 3119 C C . ILE B 1 44 ? -8.281 -18.422 -6.953 1 97.94 44 ILE B C 1
ATOM 3121 O O . ILE B 1 44 ? -7.715 -19.109 -7.816 1 97.94 44 ILE B O 1
ATOM 3125 N N . GLY B 1 45 ? -7.938 -18.5 -5.688 1 98.44 45 GLY B N 1
ATOM 3126 C CA . GLY B 1 45 ? -6.844 -19.344 -5.227 1 98.44 45 GLY B CA 1
ATOM 3127 C C . GLY B 1 45 ? -7.062 -20.812 -5.516 1 98.44 45 GLY B C 1
ATOM 3128 O O . GLY B 1 45 ? -6.16 -21.5 -6.008 1 98.44 45 GLY B O 1
ATOM 3129 N N . ARG B 1 46 ? -8.234 -21.25 -5.223 1 98.25 46 ARG B N 1
ATOM 3130 C CA . ARG B 1 46 ? -8.578 -22.641 -5.488 1 98.25 46 ARG B CA 1
ATOM 3131 C C . ARG B 1 46 ? -8.516 -22.953 -6.98 1 98.25 46 ARG B C 1
ATOM 3133 O O . ARG B 1 46 ? -8.031 -24 -7.387 1 98.25 46 ARG B O 1
ATOM 3140 N N . ALA B 1 47 ? -8.992 -22.016 -7.777 1 98.19 47 ALA B N 1
ATOM 3141 C CA . ALA B 1 47 ? -9 -22.188 -9.227 1 98.19 47 ALA B CA 1
ATOM 3142 C C . ALA B 1 47 ? -7.582 -22.297 -9.773 1 98.19 47 ALA B C 1
ATOM 3144 O O . ALA B 1 47 ? -7.297 -23.172 -10.602 1 98.19 47 ALA B O 1
ATOM 3145 N N . TYR B 1 48 ? -6.66 -21.453 -9.344 1 97.44 48 TYR B N 1
ATOM 3146 C CA . TYR B 1 48 ? -5.266 -21.547 -9.758 1 97.44 48 TYR B CA 1
ATOM 3147 C C . TYR B 1 48 ? -4.656 -22.891 -9.344 1 97.44 48 TYR B C 1
ATOM 3149 O O . TYR B 1 48 ? -3.941 -23.516 -10.117 1 97.44 48 TYR B O 1
ATOM 3157 N N . ALA B 1 49 ? -4.934 -23.266 -8.102 1 97.56 49 ALA B N 1
ATOM 3158 C CA . ALA B 1 49 ? -4.391 -24.516 -7.582 1 97.56 49 ALA B CA 1
ATOM 3159 C C . ALA B 1 49 ? -4.812 -25.703 -8.445 1 97.56 49 ALA B C 1
ATOM 3161 O O . ALA B 1 49 ? -3.979 -26.516 -8.852 1 97.56 49 ALA B O 1
ATOM 3162 N N . GLU B 1 50 ? -6.066 -25.766 -8.75 1 96.75 50 GLU B N 1
ATOM 3163 C CA . GLU B 1 50 ? -6.598 -26.875 -9.547 1 96.75 50 GLU B CA 1
ATOM 3164 C C . GLU B 1 50 ? -6.055 -26.844 -10.969 1 96.75 50 GLU B C 1
ATOM 3166 O O . GLU B 1 50 ? -5.672 -27.875 -11.523 1 96.75 50 GLU B O 1
ATOM 3171 N N . GLU B 1 51 ? -6.012 -25.625 -11.555 1 94.44 51 GLU B N 1
ATOM 3172 C CA . GLU B 1 51 ? -5.523 -25.5 -12.922 1 94.44 51 GLU B CA 1
ATOM 3173 C C . GLU B 1 51 ? -4.055 -25.906 -13.023 1 94.44 51 GLU B C 1
ATOM 3175 O O . GLU B 1 51 ? -3.664 -26.609 -13.953 1 94.44 51 GLU B O 1
ATOM 3180 N N . LEU B 1 52 ? -3.256 -25.531 -12.102 1 93.38 52 LEU B N 1
ATOM 3181 C CA . LEU B 1 52 ? -1.824 -25.812 -12.172 1 93.38 52 LEU B CA 1
ATOM 3182 C C . LEU B 1 52 ? -1.527 -27.25 -11.789 1 93.38 52 LEU B C 1
ATOM 3184 O O . LEU B 1 52 ? -0.613 -27.875 -12.344 1 93.38 52 LEU B O 1
ATOM 3188 N N . ALA B 1 53 ? -2.295 -27.797 -10.875 1 93.81 53 ALA B N 1
ATOM 3189 C CA . ALA B 1 53 ? -2.176 -29.219 -10.57 1 93.81 53 ALA B CA 1
ATOM 3190 C C . ALA B 1 53 ? -2.518 -30.062 -11.789 1 93.81 53 ALA B C 1
ATOM 3192 O O . ALA B 1 53 ? -1.874 -31.094 -12.031 1 93.81 53 ALA B O 1
ATOM 3193 N N . SER B 1 54 ? -3.543 -29.625 -12.477 1 93 54 SER B N 1
ATOM 3194 C CA . SER B 1 54 ? -3.949 -30.359 -13.672 1 93 54 SER B CA 1
ATOM 3195 C C . SER B 1 54 ? -2.842 -30.375 -14.719 1 93 54 SER B C 1
ATOM 3197 O O . SER B 1 54 ? -2.824 -31.234 -15.602 1 93 54 SER B O 1
ATOM 3199 N N . ASN B 1 55 ? -1.938 -29.453 -14.578 1 88.81 55 ASN B N 1
ATOM 3200 C CA . ASN B 1 55 ? -0.785 -29.391 -15.469 1 88.81 55 ASN B CA 1
ATOM 3201 C C . ASN B 1 55 ? 0.413 -30.141 -14.891 1 88.81 55 ASN B C 1
ATOM 3203 O O . ASN B 1 55 ? 1.529 -30.031 -15.398 1 88.81 55 ASN B O 1
ATOM 3207 N N . GLY B 1 56 ? 0.245 -30.781 -13.703 1 89.56 56 GLY B N 1
ATOM 3208 C CA . GLY B 1 56 ? 1.237 -31.719 -13.195 1 89.56 56 GLY B CA 1
ATOM 3209 C C . GLY B 1 56 ? 2.123 -31.109 -12.117 1 89.56 56 GLY B C 1
ATOM 3210 O O . GLY B 1 56 ? 3.096 -31.734 -11.688 1 89.56 56 GLY B O 1
ATOM 3211 N N . LEU B 1 57 ? 1.841 -29.938 -11.633 1 92.62 57 LEU B N 1
ATOM 3212 C CA . LEU B 1 57 ? 2.689 -29.281 -10.641 1 92.62 57 LEU B CA 1
ATOM 3213 C C . LEU B 1 57 ? 2.375 -29.797 -9.234 1 92.62 57 LEU B C 1
ATOM 3215 O O . LEU B 1 57 ? 1.207 -29.969 -8.883 1 92.62 57 LEU B O 1
ATOM 3219 N N . ASN B 1 58 ? 3.469 -30.094 -8.523 1 95.5 58 ASN B N 1
ATOM 3220 C CA . ASN B 1 58 ? 3.307 -30.297 -7.09 1 95.5 58 ASN B CA 1
ATOM 3221 C C . ASN B 1 58 ? 2.924 -29 -6.383 1 95.5 58 ASN B C 1
ATOM 3223 O O . ASN B 1 58 ? 3.363 -27.922 -6.781 1 95.5 58 ASN B O 1
ATOM 3227 N N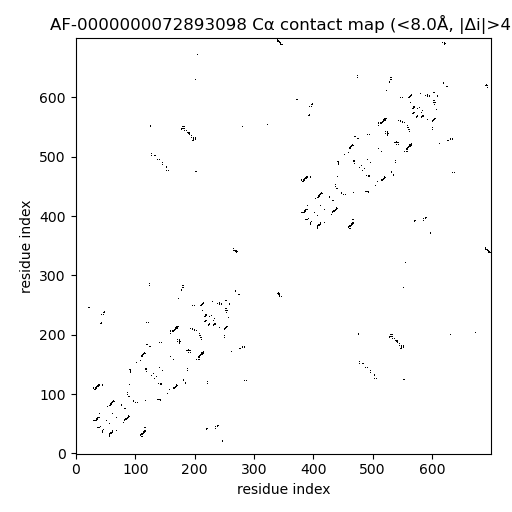 . ILE B 1 59 ? 2.1 -29.172 -5.273 1 96.94 59 ILE B N 1
ATOM 3228 C CA . ILE B 1 59 ? 1.501 -27.922 -4.812 1 96.94 59 ILE B CA 1
ATOM 3229 C C . ILE B 1 59 ? 1.544 -27.859 -3.285 1 96.94 59 ILE B C 1
ATOM 3231 O O . ILE B 1 59 ? 1.332 -28.875 -2.613 1 96.94 59 ILE B O 1
ATOM 3235 N N . VAL B 1 60 ? 1.863 -26.688 -2.736 1 98.56 60 VAL B N 1
ATOM 3236 C CA . VAL B 1 60 ? 1.69 -26.328 -1.332 1 98.56 60 VAL B CA 1
ATOM 3237 C C . VAL B 1 60 ? 0.496 -25.391 -1.181 1 98.56 60 VAL B C 1
ATOM 3239 O O . VAL B 1 60 ? 0.505 -24.281 -1.708 1 98.56 60 VAL B O 1
ATOM 3242 N N . LEU B 1 61 ? -0.536 -25.891 -0.446 1 98.81 61 LEU B N 1
ATOM 3243 C CA . LEU B 1 61 ? -1.758 -25.141 -0.211 1 98.81 61 LEU B CA 1
ATOM 3244 C C . LEU B 1 61 ? -1.725 -24.469 1.157 1 98.81 61 LEU B C 1
ATOM 3246 O O . LEU B 1 61 ? -1.547 -25.141 2.178 1 98.81 61 LEU B O 1
ATOM 3250 N N . ILE B 1 62 ? -1.897 -23.141 1.179 1 98.88 62 ILE B N 1
ATOM 3251 C CA . ILE B 1 62 ? -1.869 -22.422 2.447 1 98.88 62 ILE B CA 1
ATOM 3252 C C . ILE B 1 62 ? -3.184 -21.656 2.641 1 98.88 62 ILE B C 1
ATOM 3254 O O . ILE B 1 62 ? -3.604 -20.891 1.768 1 98.88 62 ILE B O 1
ATOM 3258 N N . SER B 1 63 ? -3.867 -21.859 3.738 1 98.44 63 SER B N 1
ATOM 3259 C CA . SER B 1 63 ? -5.086 -21.156 4.133 1 98.44 63 SER B CA 1
ATOM 3260 C C . SER B 1 63 ? -5.379 -21.359 5.617 1 98.44 63 SER B C 1
ATOM 3262 O O . SER B 1 63 ? -4.613 -22 6.328 1 98.44 63 SER B O 1
ATOM 3264 N N . ARG B 1 64 ? -6.43 -20.781 6.09 1 97.19 64 ARG B N 1
ATOM 3265 C CA . ARG B 1 64 ? -6.684 -20.781 7.527 1 97.19 64 ARG B CA 1
ATOM 3266 C C . ARG B 1 64 ? -7.434 -22.031 7.957 1 97.19 64 ARG B C 1
ATOM 3268 O O . ARG B 1 64 ? -7.32 -22.469 9.109 1 97.19 64 ARG B O 1
ATOM 3275 N N . SER B 1 65 ? -8.234 -22.703 7.086 1 97.06 65 SER B N 1
ATOM 3276 C CA . SER B 1 65 ? -9.078 -23.844 7.453 1 97.06 65 SER B CA 1
ATOM 3277 C C . SER B 1 65 ? -8.398 -25.156 7.109 1 97.06 65 SER B C 1
ATOM 3279 O O . SER B 1 65 ? -8.344 -25.547 5.941 1 97.06 65 SER B O 1
ATOM 3281 N N . ARG B 1 66 ? -8.07 -25.922 8.117 1 97.75 66 ARG B N 1
ATOM 3282 C CA . ARG B 1 66 ? -7.387 -27.188 7.914 1 97.75 66 ARG B CA 1
ATOM 3283 C C . ARG B 1 66 ? -8.281 -28.188 7.188 1 97.75 66 ARG B C 1
ATOM 3285 O O . ARG B 1 66 ? -7.832 -28.875 6.277 1 97.75 66 ARG B O 1
ATOM 3292 N N . ASP B 1 67 ? -9.539 -28.172 7.539 1 98.25 67 ASP B N 1
ATOM 3293 C CA . ASP B 1 67 ? -10.477 -29.125 6.949 1 98.25 67 ASP B CA 1
ATOM 3294 C C . ASP B 1 67 ? -10.648 -28.875 5.453 1 98.25 67 ASP B C 1
ATOM 3296 O O . ASP B 1 67 ? -10.648 -29.812 4.656 1 98.25 67 ASP B O 1
ATOM 3300 N N . LYS B 1 68 ? -10.789 -27.625 5.059 1 97.94 68 LYS B N 1
ATOM 3301 C CA . LYS B 1 68 ? -10.938 -27.281 3.646 1 97.94 68 LYS B CA 1
ATOM 3302 C C . LYS B 1 68 ? -9.664 -27.578 2.869 1 97.94 68 LYS B C 1
ATOM 3304 O O . LYS B 1 68 ? -9.727 -28.031 1.721 1 97.94 68 LYS B O 1
ATOM 3309 N N . LEU B 1 69 ? -8.57 -27.375 3.514 1 98.75 69 LEU B N 1
ATOM 3310 C CA . LEU B 1 69 ? -7.281 -27.672 2.889 1 98.75 69 LEU B CA 1
ATOM 3311 C C . LEU B 1 69 ? -7.125 -29.156 2.629 1 98.75 69 LEU B C 1
ATOM 3313 O O . LEU B 1 69 ? -6.723 -29.562 1.537 1 98.75 69 LEU B O 1
ATOM 3317 N N . GLN B 1 70 ? -7.422 -29.953 3.613 1 98.44 70 GLN B N 1
ATOM 3318 C CA . GLN B 1 70 ? -7.309 -31.391 3.49 1 98.44 70 GLN B CA 1
ATOM 3319 C C . GLN B 1 70 ? -8.234 -31.922 2.398 1 98.44 70 GLN B C 1
ATOM 3321 O O . GLN B 1 70 ? -7.84 -32.781 1.613 1 98.44 70 GLN B O 1
ATOM 3326 N N . ALA B 1 71 ? -9.422 -31.422 2.404 1 98.38 71 ALA B N 1
ATOM 3327 C CA . ALA B 1 71 ? -10.375 -31.844 1.381 1 98.38 71 ALA B CA 1
ATOM 3328 C C . ALA B 1 71 ? -9.859 -31.5 -0.017 1 98.38 71 ALA B C 1
ATOM 3330 O O . ALA B 1 71 ? -9.945 -32.344 -0.928 1 98.38 71 ALA B O 1
ATOM 3331 N N . LEU B 1 72 ? -9.352 -30.312 -0.211 1 98.38 72 LEU B N 1
ATOM 3332 C CA . LEU B 1 72 ? -8.828 -29.906 -1.508 1 98.38 72 LEU B CA 1
ATOM 3333 C C . LEU B 1 72 ? -7.605 -30.719 -1.889 1 98.38 72 LEU B C 1
ATOM 3335 O O . LEU B 1 72 ? -7.469 -31.141 -3.039 1 98.38 72 LEU B O 1
ATOM 3339 N N . ALA B 1 73 ? -6.699 -30.938 -0.939 1 98.5 73 ALA B N 1
ATOM 3340 C CA . ALA B 1 73 ? -5.496 -31.719 -1.186 1 98.5 73 ALA B CA 1
ATOM 3341 C C . ALA B 1 73 ? -5.852 -33.125 -1.653 1 98.5 73 ALA B C 1
ATOM 3343 O O . ALA B 1 73 ? -5.27 -33.625 -2.615 1 98.5 73 ALA B O 1
ATOM 3344 N N . THR B 1 74 ? -6.781 -33.719 -0.996 1 98.31 74 THR B N 1
ATOM 3345 C CA . THR B 1 74 ? -7.219 -35.062 -1.354 1 98.31 74 THR B CA 1
ATOM 3346 C C . THR B 1 74 ? -7.789 -35.094 -2.77 1 98.31 74 THR B C 1
ATOM 3348 O O . THR B 1 74 ? -7.461 -36 -3.561 1 98.31 74 THR B O 1
ATOM 3351 N N . THR B 1 75 ? -8.602 -34.094 -3.047 1 97.94 75 THR B N 1
ATOM 3352 C CA . THR B 1 75 ? -9.203 -34 -4.371 1 97.94 75 THR B CA 1
ATOM 3353 C C . THR B 1 75 ? -8.133 -33.844 -5.445 1 97.94 75 THR B C 1
ATOM 3355 O O . THR B 1 75 ? -8.172 -34.531 -6.477 1 97.94 75 THR B O 1
ATOM 3358 N N . ILE B 1 76 ? -7.164 -33.031 -5.215 1 97.62 76 ILE B N 1
ATOM 3359 C CA . ILE B 1 76 ? -6.105 -32.75 -6.172 1 97.62 76 ILE B CA 1
ATOM 3360 C C . ILE B 1 76 ? -5.23 -33.969 -6.371 1 97.62 76 ILE B C 1
ATOM 3362 O O . ILE B 1 76 ? -4.902 -34.344 -7.504 1 97.62 76 ILE B O 1
ATOM 3366 N N . GLU B 1 77 ? -4.875 -34.656 -5.32 1 97.56 77 GLU B N 1
ATOM 3367 C CA . GLU B 1 77 ? -4.031 -35.844 -5.402 1 97.56 77 GLU B CA 1
ATOM 3368 C C . GLU B 1 77 ? -4.738 -36.969 -6.145 1 97.56 77 GLU B C 1
ATOM 3370 O O . GLU B 1 77 ? -4.125 -37.656 -6.953 1 97.56 77 GLU B O 1
ATOM 3375 N N . CYS B 1 78 ? -5.98 -37.094 -5.914 1 97.5 78 CYS B N 1
ATOM 3376 C CA . CYS B 1 78 ? -6.754 -38.188 -6.535 1 97.5 78 CYS B CA 1
ATOM 3377 C C . CYS B 1 78 ? -6.973 -37.906 -8.016 1 97.5 78 CYS B C 1
ATOM 3379 O O . CYS B 1 78 ? -6.871 -38.812 -8.844 1 97.5 78 CYS B O 1
ATOM 3381 N N . ARG B 1 79 ? -7.18 -36.719 -8.312 1 97 79 ARG B N 1
ATOM 3382 C CA . ARG B 1 79 ? -7.582 -36.344 -9.664 1 97 79 ARG B CA 1
ATOM 3383 C C . ARG B 1 79 ? -6.363 -36.188 -10.57 1 97 79 ARG B C 1
ATOM 3385 O O . ARG B 1 79 ? -6.398 -36.562 -11.742 1 97 79 ARG B O 1
ATOM 3392 N N . TYR B 1 80 ? -5.305 -35.594 -10 1 95 80 TYR B N 1
ATOM 3393 C CA . TYR B 1 80 ? -4.23 -35.156 -10.891 1 95 80 TYR B CA 1
ATOM 3394 C C . TYR B 1 80 ? -2.934 -35.875 -10.57 1 95 80 TYR B C 1
ATOM 3396 O O . TYR B 1 80 ? -1.928 -35.719 -11.266 1 95 80 TYR B O 1
ATOM 3404 N N . HIS B 1 81 ? -2.779 -36.656 -9.539 1 95.31 81 HIS B N 1
ATOM 3405 C CA . HIS B 1 81 ? -1.655 -37.5 -9.188 1 95.31 81 HIS B CA 1
ATOM 3406 C C . HIS B 1 81 ? -0.383 -36.688 -8.977 1 95.31 81 HIS B C 1
ATOM 3408 O O . HIS B 1 81 ? 0.67 -37.031 -9.523 1 95.31 81 HIS B O 1
ATOM 3414 N N . VAL B 1 82 ? -0.535 -35.594 -8.266 1 94.81 82 VAL B N 1
ATOM 3415 C CA . VAL B 1 82 ? 0.593 -34.75 -7.887 1 94.81 82 VAL B CA 1
ATOM 3416 C C . VAL B 1 82 ? 0.74 -34.75 -6.367 1 94.81 82 VAL B C 1
ATOM 3418 O O . VAL B 1 82 ? -0.164 -35.188 -5.648 1 94.81 82 VAL B O 1
ATOM 3421 N N . GLU B 1 83 ? 1.926 -34.312 -5.891 1 95.31 83 GLU B N 1
ATOM 3422 C CA . GLU B 1 83 ? 2.174 -34.188 -4.457 1 95.31 83 GLU B CA 1
ATOM 3423 C C . GLU B 1 83 ? 1.574 -32.906 -3.895 1 95.31 83 GLU B C 1
ATOM 3425 O O . GLU B 1 83 ? 1.68 -31.844 -4.512 1 95.31 83 GLU B O 1
ATOM 3430 N N . THR B 1 84 ? 0.877 -33.031 -2.785 1 97.44 84 THR B N 1
ATOM 3431 C CA . THR B 1 84 ? 0.293 -31.875 -2.148 1 97.44 84 THR B CA 1
ATOM 3432 C C . THR B 1 84 ? 0.781 -31.734 -0.708 1 97.44 84 THR B C 1
ATOM 3434 O O . THR B 1 84 ? 0.961 -32.75 -0.013 1 97.44 84 THR B O 1
ATOM 3437 N N . HIS B 1 85 ? 1.092 -30.531 -0.28 1 98.06 85 HIS B N 1
ATOM 3438 C CA . HIS B 1 85 ? 1.361 -30.156 1.102 1 98.06 85 HIS B CA 1
ATOM 3439 C C . HIS B 1 85 ? 0.391 -29.078 1.573 1 98.06 85 HIS B C 1
ATOM 3441 O O . HIS B 1 85 ? 0.014 -28.188 0.8 1 98.06 85 HIS B O 1
ATOM 3447 N N . ILE B 1 86 ? -0.059 -29.219 2.834 1 98.69 86 ILE B N 1
ATOM 3448 C CA . ILE B 1 86 ? -0.974 -28.219 3.363 1 98.69 86 ILE B CA 1
ATOM 3449 C C . ILE B 1 86 ? -0.321 -27.484 4.539 1 98.69 86 ILE B C 1
ATOM 3451 O O . ILE B 1 86 ? 0.403 -28.109 5.328 1 98.69 86 ILE B O 1
ATOM 3455 N N . ILE B 1 87 ? -0.52 -26.203 4.633 1 98.75 87 ILE B N 1
ATOM 3456 C CA . ILE B 1 87 ? -0.114 -25.375 5.758 1 98.75 87 ILE B CA 1
ATOM 3457 C C . ILE B 1 87 ? -1.299 -24.531 6.234 1 98.75 87 ILE B C 1
ATOM 3459 O O . ILE B 1 87 ? -1.777 -23.656 5.508 1 98.75 87 ILE B O 1
ATOM 3463 N N . ASP B 1 88 ? -1.83 -24.828 7.41 1 98.38 88 ASP B N 1
ATOM 3464 C CA . ASP B 1 88 ? -2.98 -24.094 7.93 1 98.38 88 ASP B CA 1
ATOM 3465 C C . ASP B 1 88 ? -2.535 -22.922 8.789 1 98.38 88 ASP B C 1
ATOM 3467 O O . ASP B 1 88 ? -2.146 -23.094 9.945 1 98.38 88 ASP B O 1
ATOM 3471 N N . VAL B 1 89 ? -2.582 -21.734 8.219 1 98.06 89 VAL B N 1
ATOM 3472 C CA . VAL B 1 89 ? -2.234 -20.516 8.93 1 98.06 89 VAL B CA 1
ATOM 3473 C C . VAL B 1 89 ? -3.254 -19.422 8.617 1 98.06 89 VAL B C 1
ATOM 3475 O O . VAL B 1 89 ? -3.863 -19.422 7.543 1 98.06 89 VAL B O 1
ATOM 3478 N N . ASP B 1 90 ? -3.445 -18.547 9.555 1 98.19 90 ASP B N 1
ATOM 3479 C CA . ASP B 1 90 ? -4.277 -17.359 9.406 1 98.19 90 ASP B CA 1
ATOM 3480 C C . ASP B 1 90 ? -3.424 -16.125 9.148 1 98.19 90 ASP B C 1
ATOM 3482 O O . ASP B 1 90 ? -2.779 -15.602 10.062 1 98.19 90 ASP B O 1
ATOM 3486 N N . PHE B 1 91 ? -3.502 -15.578 7.941 1 98.44 91 PHE B N 1
ATOM 3487 C CA . PHE B 1 91 ? -2.631 -14.492 7.508 1 98.44 91 PHE B CA 1
ATOM 3488 C C . PHE B 1 91 ? -3.039 -13.172 8.156 1 98.44 91 PHE B C 1
ATOM 3490 O O . PHE B 1 91 ? -2.352 -12.164 8.008 1 98.44 91 PHE B O 1
ATOM 3497 N N . THR B 1 92 ? -4.176 -13.18 8.867 1 97.81 92 THR B N 1
ATOM 3498 C CA . THR B 1 92 ? -4.574 -11.977 9.586 1 97.81 92 THR B CA 1
ATOM 3499 C C . THR B 1 92 ? -3.811 -11.852 10.906 1 97.81 92 THR B C 1
ATOM 3501 O O . THR B 1 92 ? -3.885 -10.82 11.578 1 97.81 92 THR B O 1
ATOM 3504 N N . GLN B 1 93 ? -3.031 -12.844 11.227 1 94.81 93 GLN B N 1
ATOM 3505 C CA . GLN B 1 93 ? -2.303 -12.875 12.492 1 94.81 93 GLN B CA 1
ATOM 3506 C C . GLN B 1 93 ? -0.919 -12.25 12.344 1 94.81 93 GLN B C 1
ATOM 3508 O O . GLN B 1 93 ? -0.615 -11.641 11.312 1 94.81 93 GLN B O 1
ATOM 3513 N N . GLY B 1 94 ? -0.104 -12.375 13.391 1 89.19 94 GLY B N 1
ATOM 3514 C CA . GLY B 1 94 ? 1.163 -11.664 13.469 1 89.19 94 GLY B CA 1
ATOM 3515 C C . GLY B 1 94 ? 2.297 -12.398 12.766 1 89.19 94 GLY B C 1
ATOM 3516 O O . GLY B 1 94 ? 2.059 -13.289 11.953 1 89.19 94 GLY B O 1
ATOM 3517 N N . ALA B 1 95 ? 3.457 -11.938 12.992 1 88.75 95 ALA B N 1
ATOM 3518 C CA . ALA B 1 95 ? 4.668 -12.336 12.281 1 88.75 95 ALA B CA 1
ATOM 3519 C C . ALA B 1 95 ? 5.012 -13.797 12.555 1 88.75 95 ALA B C 1
ATOM 3521 O O . ALA B 1 95 ? 5.758 -14.414 11.797 1 88.75 95 ALA B O 1
ATOM 3522 N N . GLU B 1 96 ? 4.48 -14.398 13.547 1 93.12 96 GLU B N 1
ATOM 3523 C CA . GLU B 1 96 ? 4.859 -15.742 13.984 1 93.12 96 GLU B CA 1
ATOM 3524 C C . GLU B 1 96 ? 4.48 -16.781 12.938 1 93.12 96 GLU B C 1
ATOM 3526 O O . GLU B 1 96 ? 5.113 -17.844 12.844 1 93.12 96 GLU B O 1
ATOM 3531 N N . ILE B 1 97 ? 3.561 -16.531 12.148 1 97.25 97 ILE B N 1
ATOM 3532 C CA . ILE B 1 97 ? 3.088 -17.516 11.188 1 97.25 97 ILE B CA 1
ATOM 3533 C C . ILE B 1 97 ? 4.148 -17.75 10.109 1 97.25 97 ILE B C 1
ATOM 3535 O O . ILE B 1 97 ? 4.23 -18.828 9.531 1 97.25 97 ILE B O 1
ATOM 3539 N N . TYR B 1 98 ? 4.941 -16.781 9.875 1 97.69 98 TYR B N 1
ATOM 3540 C CA . TYR B 1 98 ? 5.879 -16.875 8.766 1 97.69 98 TYR B CA 1
ATOM 3541 C C . TYR B 1 98 ? 7.07 -17.75 9.117 1 97.69 98 TYR B C 1
ATOM 3543 O O . TYR B 1 98 ? 7.668 -18.375 8.234 1 97.69 98 TYR B O 1
ATOM 3551 N N . GLU B 1 99 ? 7.406 -17.859 10.352 1 96 99 GLU B N 1
ATOM 3552 C CA . GLU B 1 99 ? 8.414 -18.812 10.773 1 96 99 GLU B CA 1
ATOM 3553 C C . GLU B 1 99 ? 7.953 -20.25 10.508 1 96 99 GLU B C 1
ATOM 3555 O O . GLU B 1 99 ? 8.734 -21.078 10.055 1 96 99 GLU B O 1
ATOM 3560 N N . ARG B 1 100 ? 6.727 -20.453 10.797 1 97.06 100 ARG B N 1
ATOM 3561 C CA . ARG B 1 100 ? 6.148 -21.766 10.555 1 97.06 100 ARG B CA 1
ATOM 3562 C C . ARG B 1 100 ? 6.117 -22.078 9.062 1 97.06 100 ARG B C 1
ATOM 3564 O O . ARG B 1 100 ? 6.484 -23.188 8.648 1 97.06 100 ARG B O 1
ATOM 3571 N N . ILE B 1 101 ? 5.699 -21.141 8.25 1 98.44 101 ILE B N 1
ATOM 3572 C CA . ILE B 1 101 ? 5.645 -21.344 6.809 1 98.44 101 ILE B CA 1
ATOM 3573 C C . ILE B 1 101 ? 7.043 -21.625 6.27 1 98.44 101 ILE B C 1
ATOM 3575 O O . ILE B 1 101 ? 7.234 -22.562 5.492 1 98.44 101 ILE B O 1
ATOM 3579 N N . ALA B 1 102 ? 7.996 -20.844 6.742 1 97.06 102 ALA B N 1
ATOM 3580 C CA . ALA B 1 102 ? 9.375 -21 6.297 1 97.06 102 ALA B CA 1
ATOM 3581 C C . ALA B 1 102 ? 9.891 -22.406 6.609 1 97.06 102 ALA B C 1
ATOM 3583 O O . ALA B 1 102 ? 10.555 -23.031 5.777 1 97.06 102 ALA B O 1
ATOM 3584 N N . ARG B 1 103 ? 9.578 -22.844 7.754 1 96.5 103 ARG B N 1
ATOM 3585 C CA . ARG B 1 103 ? 9.992 -24.172 8.164 1 96.5 103 ARG B CA 1
ATOM 3586 C C . ARG B 1 103 ? 9.344 -25.25 7.289 1 96.5 103 ARG B C 1
ATOM 3588 O O . ARG B 1 103 ? 10.008 -26.188 6.859 1 96.5 103 ARG B O 1
ATOM 3595 N N . ASP B 1 104 ? 8.117 -25.094 6.98 1 97.25 104 ASP B N 1
ATOM 3596 C CA . ASP B 1 104 ? 7.344 -26.109 6.277 1 97.25 104 ASP B CA 1
ATOM 3597 C C . ASP B 1 104 ? 7.746 -26.172 4.805 1 97.25 104 ASP B C 1
ATOM 3599 O O . ASP B 1 104 ? 7.629 -27.234 4.176 1 97.25 104 ASP B O 1
ATOM 3603 N N . ILE B 1 105 ? 8.211 -25.062 4.27 1 97.06 105 ILE B N 1
ATOM 3604 C CA . ILE B 1 105 ? 8.539 -25.109 2.85 1 97.06 105 ILE B CA 1
ATOM 3605 C C . ILE B 1 105 ? 10.047 -25.219 2.67 1 97.06 105 ILE B C 1
ATOM 3607 O O . ILE B 1 105 ? 10.547 -25.156 1.545 1 97.06 105 ILE B O 1
ATOM 3611 N N . SER B 1 106 ? 10.688 -25.344 3.822 1 93.94 106 SER B N 1
ATOM 3612 C CA . SER B 1 106 ? 12.141 -25.484 3.771 1 93.94 106 SER B CA 1
ATOM 3613 C C . SER B 1 106 ? 12.555 -26.719 2.973 1 93.94 106 SER B C 1
ATOM 3615 O O . SER B 1 106 ? 11.961 -27.797 3.131 1 93.94 106 SER B O 1
ATOM 3617 N N . GLY B 1 107 ? 13.43 -26.625 2.035 1 92.06 107 GLY B N 1
ATOM 3618 C CA . GLY B 1 107 ? 13.938 -27.75 1.256 1 92.06 107 GLY B CA 1
ATOM 3619 C C . GLY B 1 107 ? 13.203 -27.938 -0.057 1 92.06 107 GLY B C 1
ATOM 3620 O O . GLY B 1 107 ? 13.648 -28.703 -0.915 1 92.06 107 GLY B O 1
ATOM 3621 N N . LEU B 1 108 ? 12.039 -27.344 -0.168 1 95.56 108 LEU B N 1
ATOM 3622 C CA . LEU B 1 108 ? 11.305 -27.438 -1.423 1 95.56 108 LEU B CA 1
ATOM 3623 C C . LEU B 1 108 ? 11.836 -26.438 -2.441 1 95.56 108 LEU B C 1
ATOM 3625 O O . LEU B 1 108 ? 12.18 -25.312 -2.086 1 95.56 108 LEU B O 1
ATOM 3629 N N . GLU B 1 109 ? 12.008 -26.875 -3.607 1 95.12 109 GLU B N 1
ATOM 3630 C CA . GLU B 1 109 ? 12.289 -25.953 -4.707 1 95.12 109 GLU B CA 1
ATOM 3631 C C . GLU B 1 109 ? 11.016 -25.297 -5.227 1 95.12 109 GLU B C 1
ATOM 3633 O O . GLU B 1 109 ?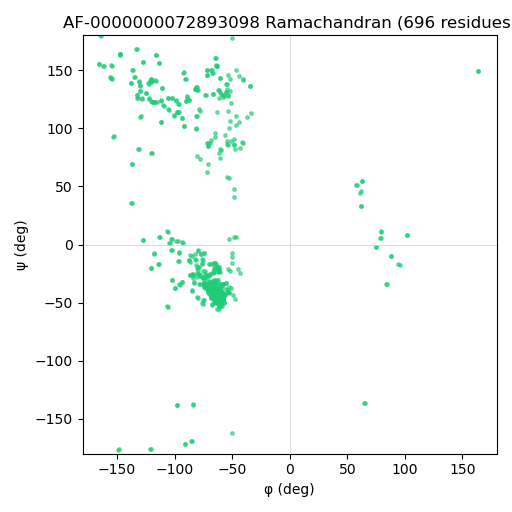 10.203 -25.938 -5.895 1 95.12 109 GLU B O 1
ATOM 3638 N N . ILE B 1 110 ? 10.883 -24.031 -4.98 1 96.5 110 ILE B N 1
ATOM 3639 C CA . ILE B 1 110 ? 9.664 -23.312 -5.332 1 96.5 110 ILE B CA 1
ATOM 3640 C C . ILE B 1 110 ? 9.836 -22.625 -6.684 1 96.5 110 ILE B C 1
ATOM 3642 O O . ILE B 1 110 ? 10.617 -21.672 -6.809 1 96.5 110 ILE B O 1
ATOM 3646 N N . GLY B 1 111 ? 9.07 -23.094 -7.625 1 94.81 111 GLY B N 1
ATOM 3647 C CA . GLY B 1 111 ? 9.141 -22.5 -8.945 1 94.81 111 GLY B CA 1
ATOM 3648 C C . GLY B 1 111 ? 8.109 -21.391 -9.164 1 94.81 111 GLY B C 1
ATOM 3649 O O . GLY B 1 111 ? 8.344 -20.469 -9.938 1 94.81 111 GLY B O 1
ATOM 3650 N N . ILE B 1 112 ? 6.93 -21.562 -8.508 1 96.19 112 ILE B N 1
ATOM 3651 C CA . ILE B 1 112 ? 5.844 -20.594 -8.672 1 96.19 112 ILE B CA 1
ATOM 3652 C C . ILE B 1 112 ? 5.285 -20.219 -7.301 1 96.19 112 ILE B C 1
ATOM 3654 O O . ILE B 1 112 ? 5.027 -21.078 -6.465 1 96.19 112 ILE B O 1
ATOM 3658 N N . LEU B 1 113 ? 5.199 -18.969 -7.055 1 97.94 113 LEU B N 1
ATOM 3659 C CA . LEU B 1 113 ? 4.496 -18.422 -5.895 1 97.94 113 LEU B CA 1
ATOM 3660 C C . LEU B 1 113 ? 3.297 -17.594 -6.324 1 97.94 113 LEU B C 1
ATOM 3662 O O . LEU B 1 113 ? 3.439 -16.656 -7.117 1 97.94 113 LEU B O 1
ATOM 3666 N N . ILE B 1 114 ? 2.127 -17.969 -5.848 1 98.5 114 ILE B N 1
ATOM 3667 C CA . ILE B 1 114 ? 0.933 -17.172 -6.082 1 98.5 114 ILE B CA 1
ATOM 3668 C C . ILE B 1 114 ? 0.453 -16.547 -4.77 1 98.5 114 ILE B C 1
ATOM 3670 O O . ILE B 1 114 ? -0.063 -17.266 -3.9 1 98.5 114 ILE B O 1
ATOM 3674 N N . ASN B 1 115 ? 0.691 -15.297 -4.648 1 98.88 115 ASN B N 1
ATOM 3675 C CA . ASN B 1 115 ? 0.14 -14.523 -3.539 1 98.88 115 ASN B CA 1
ATOM 3676 C C . ASN B 1 115 ? -1.3 -14.102 -3.812 1 98.88 115 ASN B C 1
ATOM 3678 O O . ASN B 1 115 ? -1.536 -13.07 -4.449 1 98.88 115 ASN B O 1
ATOM 3682 N N . ASN B 1 116 ? -2.219 -14.852 -3.23 1 98.75 116 ASN B N 1
ATOM 3683 C CA . ASN B 1 116 ? -3.627 -14.656 -3.562 1 98.75 116 ASN B CA 1
ATOM 3684 C C . ASN B 1 116 ? -4.449 -14.289 -2.33 1 98.75 116 ASN B C 1
ATOM 3686 O O . ASN B 1 116 ? -5.539 -13.734 -2.451 1 98.75 116 ASN B O 1
ATOM 3690 N N . VAL B 1 117 ? -3.912 -14.602 -1.148 1 98.56 117 VAL B N 1
ATOM 3691 C CA . VAL B 1 117 ? -4.711 -14.383 0.053 1 98.56 117 VAL B CA 1
ATOM 3692 C C . VAL B 1 117 ? -5.062 -12.898 0.177 1 98.56 117 VAL B C 1
ATOM 3694 O O . VAL B 1 117 ? -4.25 -12.031 -0.16 1 98.56 117 VAL B O 1
ATOM 3697 N N . GLY B 1 118 ? -6.246 -12.633 0.645 1 97.81 118 GLY B N 1
ATOM 3698 C CA . GLY B 1 118 ? -6.699 -11.266 0.828 1 97.81 118 GLY B CA 1
ATOM 3699 C C . GLY B 1 118 ? -7.945 -11.164 1.689 1 97.81 118 GLY B C 1
ATOM 3700 O O . GLY B 1 118 ? -8.711 -12.117 1.801 1 97.81 118 GLY B O 1
ATOM 3701 N N . MET B 1 119 ? -8.094 -10.055 2.27 1 97.81 119 MET B N 1
ATOM 3702 C CA . MET B 1 119 ? -9.258 -9.695 3.076 1 97.81 119 MET B CA 1
ATOM 3703 C C . MET B 1 119 ? -9.82 -8.344 2.65 1 97.81 119 MET B C 1
ATOM 3705 O O . MET B 1 119 ? -9.07 -7.41 2.369 1 97.81 119 MET B O 1
ATOM 3709 N N . SER B 1 120 ? -11.109 -8.305 2.467 1 97.44 120 SER B N 1
ATOM 3710 C CA . SER B 1 120 ? -11.805 -7.074 2.084 1 97.44 120 SER B CA 1
ATOM 3711 C C . SER B 1 120 ? -12.859 -6.691 3.111 1 97.44 120 SER B C 1
ATOM 3713 O O . SER B 1 120 ? -12.891 -7.242 4.215 1 97.44 120 SER B O 1
ATOM 3715 N N . TYR B 1 121 ? -13.641 -5.594 2.795 1 96.88 121 TYR B N 1
ATOM 3716 C CA . TYR B 1 121 ? -14.797 -5.168 3.574 1 96.88 121 TYR B CA 1
ATOM 3717 C C . TYR B 1 121 ? -15.961 -6.133 3.387 1 96.88 121 TYR B C 1
ATOM 3719 O O . TYR B 1 121 ? -16.109 -6.75 2.328 1 96.88 121 TYR B O 1
ATOM 3727 N N . LYS B 1 122 ? -16.719 -6.316 4.418 1 93.81 122 LYS B N 1
ATOM 3728 C CA . LYS B 1 122 ? -17.953 -7.066 4.258 1 93.81 122 LYS B CA 1
ATOM 3729 C C . LYS B 1 122 ? -18.922 -6.332 3.34 1 93.81 122 LYS B C 1
ATOM 3731 O O . LYS B 1 122 ? -19.641 -6.961 2.553 1 93.81 122 LYS B O 1
ATOM 3736 N N . TYR B 1 123 ? -19.031 -5.113 3.393 1 94.56 123 TYR B N 1
ATOM 3737 C CA . TYR B 1 123 ? -19.766 -4.156 2.572 1 94.56 123 TYR B CA 1
ATOM 3738 C C . TYR B 1 123 ? -19.125 -2.775 2.633 1 94.56 123 TYR B C 1
ATOM 3740 O O . TYR B 1 123 ? -18.391 -2.469 3.572 1 94.56 123 TYR B O 1
ATOM 3748 N N . PRO B 1 124 ? -19.312 -1.962 1.598 1 97.06 124 PRO B N 1
ATOM 3749 C CA . PRO B 1 124 ? -18.734 -0.62 1.646 1 97.06 124 PRO B CA 1
ATOM 3750 C C . PRO B 1 124 ? -19.172 0.169 2.879 1 97.06 124 PRO B C 1
ATOM 3752 O O . PRO B 1 124 ? -20.344 0.163 3.234 1 97.06 124 PRO B O 1
ATOM 3755 N N . GLU B 1 125 ? -18.234 0.746 3.543 1 97.88 125 GLU B N 1
ATOM 3756 C CA . GLU B 1 125 ? -18.516 1.476 4.777 1 97.88 125 GLU B CA 1
ATOM 3757 C C . GLU B 1 125 ? -17.438 2.527 5.043 1 97.88 125 GLU B C 1
ATOM 3759 O O . GLU B 1 125 ? -16.266 2.326 4.707 1 97.88 125 GLU B O 1
ATOM 3764 N N . TYR B 1 126 ? -17.906 3.684 5.602 1 98 126 TYR B N 1
ATOM 3765 C CA . TYR B 1 126 ? -16.922 4.68 6.031 1 98 126 TYR B CA 1
ATOM 3766 C C . TYR B 1 126 ? -15.914 4.07 6.996 1 98 126 TYR B C 1
ATOM 3768 O O . TYR B 1 126 ? -16.281 3.303 7.891 1 98 126 TYR B O 1
ATOM 3776 N N . LEU B 1 127 ? -14.656 4.391 6.859 1 98.5 127 LEU B N 1
ATOM 3777 C CA . LEU B 1 127 ? -13.57 3.736 7.578 1 98.5 127 LEU B CA 1
ATOM 3778 C C . LEU B 1 127 ? -13.773 3.836 9.086 1 98.5 127 LEU B C 1
ATOM 3780 O O . LEU B 1 127 ? -13.602 2.85 9.805 1 98.5 127 LEU B O 1
ATOM 3784 N N . ASN B 1 128 ? -14.18 5.016 9.555 1 96.12 128 ASN B N 1
ATOM 3785 C CA . ASN B 1 128 ? -14.312 5.227 10.992 1 96.12 128 ASN B CA 1
ATOM 3786 C C . ASN B 1 128 ? -15.578 4.586 11.539 1 96.12 128 ASN B C 1
ATOM 3788 O O . ASN B 1 128 ? -15.773 4.52 12.758 1 96.12 128 ASN B O 1
ATOM 3792 N N . GLN B 1 129 ? -16.438 4.094 10.695 1 96.44 129 GLN B N 1
ATOM 3793 C CA . GLN B 1 129 ? -17.703 3.525 11.133 1 96.44 129 GLN B CA 1
ATOM 3794 C C . GLN B 1 129 ? -17.656 2 11.117 1 96.44 129 GLN B C 1
ATOM 3796 O O . GLN B 1 129 ? -18.609 1.342 11.531 1 96.44 129 GLN B O 1
ATOM 3801 N N . ILE B 1 130 ? -16.609 1.468 10.656 1 97.25 130 ILE B N 1
ATOM 3802 C CA . ILE B 1 130 ? -16.422 0.025 10.734 1 97.25 130 ILE B CA 1
ATOM 3803 C C . ILE B 1 130 ? -16.266 -0.402 12.188 1 97.25 130 ILE B C 1
ATOM 3805 O O . ILE B 1 130 ? -15.477 0.178 12.938 1 97.25 130 ILE B O 1
ATOM 3809 N N . PRO B 1 131 ? -17.062 -1.42 12.594 1 95.19 131 PRO B N 1
ATOM 3810 C CA . PRO B 1 131 ? -16.859 -1.923 13.953 1 95.19 131 PRO B CA 1
ATOM 3811 C C . PRO B 1 131 ? -15.43 -2.395 14.203 1 95.19 131 PRO B C 1
ATOM 3813 O O . PRO B 1 131 ? -14.883 -3.166 13.406 1 95.19 131 PRO B O 1
ATOM 3816 N N . ASP B 1 132 ? -14.773 -1.904 15.273 1 96.25 132 ASP B N 1
ATOM 3817 C CA . ASP B 1 132 ? -13.383 -2.223 15.57 1 96.25 132 ASP B CA 1
ATOM 3818 C C . ASP B 1 132 ? -12.469 -1.848 14.406 1 96.25 132 ASP B C 1
ATOM 3820 O O . ASP B 1 132 ? -11.711 -2.682 13.906 1 96.25 132 ASP B O 1
ATOM 3824 N N . ALA B 1 133 ? -12.633 -0.634 13.992 1 97.19 133 ALA B N 1
ATOM 3825 C CA . ALA B 1 133 ? -11.922 -0.141 12.812 1 97.19 133 ALA B CA 1
ATOM 3826 C C . ALA B 1 133 ? -10.422 -0.39 12.93 1 97.19 133 ALA B C 1
ATOM 3828 O O . ALA B 1 133 ? -9.773 -0.79 11.961 1 97.19 133 ALA B O 1
ATOM 3829 N N . SER B 1 134 ? -9.852 -0.18 14.117 1 96.81 134 SER B N 1
ATOM 3830 C CA . SER B 1 134 ? -8.422 -0.372 14.32 1 96.81 134 SER B CA 1
ATOM 3831 C C . SER B 1 134 ? -8.023 -1.833 14.141 1 96.81 134 SER B C 1
ATOM 3833 O O . SER B 1 134 ? -7.051 -2.137 13.453 1 96.81 134 SER B O 1
ATOM 3835 N N . GLY B 1 135 ? -8.766 -2.734 14.812 1 96.94 135 GLY B N 1
ATOM 3836 C CA . GLY B 1 135 ? -8.508 -4.156 14.648 1 96.94 135 GLY B CA 1
ATOM 3837 C C . GLY B 1 135 ? -8.734 -4.641 13.227 1 96.94 135 GLY B C 1
ATOM 3838 O O . GLY B 1 135 ? -7.949 -5.441 12.711 1 96.94 135 GLY B O 1
ATOM 3839 N N . PHE B 1 136 ? -9.812 -4.125 12.648 1 98.19 136 PHE B N 1
ATOM 3840 C CA . PHE B 1 136 ? -10.094 -4.441 11.258 1 98.19 136 PHE B CA 1
ATOM 3841 C C . PHE B 1 136 ? -8.938 -4.027 10.359 1 98.19 136 PHE B C 1
ATOM 3843 O O . PHE B 1 136 ? -8.492 -4.805 9.508 1 98.19 136 PHE B O 1
ATOM 3850 N N . ALA B 1 137 ? -8.43 -2.867 10.578 1 98.31 137 ALA B N 1
ATOM 3851 C CA . ALA B 1 137 ? -7.332 -2.344 9.766 1 98.31 137 ALA B CA 1
ATOM 3852 C C . ALA B 1 137 ? -6.082 -3.207 9.922 1 98.31 137 ALA B C 1
ATOM 3854 O O . ALA B 1 137 ? -5.395 -3.492 8.938 1 98.31 137 ALA B O 1
ATOM 3855 N N . GLN B 1 138 ? -5.816 -3.609 11.133 1 97.44 138 GLN B N 1
ATOM 3856 C CA . GLN B 1 138 ? -4.66 -4.469 11.375 1 97.44 138 GLN B CA 1
ATOM 3857 C C . GLN B 1 138 ? -4.797 -5.793 10.633 1 97.44 138 GLN B C 1
ATOM 3859 O O . GLN B 1 138 ? -3.838 -6.266 10.016 1 97.44 138 GLN B O 1
ATOM 3864 N N . ARG B 1 139 ? -5.926 -6.363 10.664 1 98.12 139 ARG B N 1
ATOM 3865 C CA . ARG B 1 139 ? -6.164 -7.645 10 1 98.12 139 ARG B CA 1
ATOM 3866 C C . ARG B 1 139 ? -6.031 -7.512 8.492 1 98.12 139 ARG B C 1
ATOM 3868 O O . ARG B 1 139 ? -5.418 -8.359 7.84 1 98.12 139 ARG B O 1
ATOM 3875 N N . VAL B 1 140 ? -6.57 -6.441 7.949 1 98.69 140 VAL B N 1
ATOM 3876 C CA . VAL B 1 140 ? -6.543 -6.223 6.504 1 98.69 140 VAL B CA 1
ATOM 3877 C C . VAL B 1 140 ? -5.105 -5.992 6.047 1 98.69 140 VAL B C 1
ATOM 3879 O O . VAL B 1 140 ? -4.668 -6.555 5.039 1 98.69 140 VAL B O 1
ATOM 3882 N N . VAL B 1 141 ? -4.316 -5.199 6.785 1 98.69 141 VAL B N 1
ATOM 3883 C CA . VAL B 1 141 ? -2.936 -4.91 6.422 1 98.69 141 VAL B CA 1
ATOM 3884 C C . VAL B 1 141 ? -2.096 -6.18 6.523 1 98.69 141 VAL B C 1
ATOM 3886 O O . VAL B 1 141 ? -1.281 -6.465 5.645 1 98.69 141 VAL B O 1
ATOM 3889 N N . ASN B 1 142 ? -2.305 -6.934 7.555 1 98.38 142 ASN B N 1
ATOM 3890 C CA . ASN B 1 142 ? -1.585 -8.195 7.691 1 98.38 142 ASN B CA 1
ATOM 3891 C C . ASN B 1 142 ? -1.888 -9.148 6.535 1 98.38 142 ASN B C 1
ATOM 3893 O O . ASN B 1 142 ? -0.971 -9.695 5.926 1 98.38 142 ASN B O 1
ATOM 3897 N N . CYS B 1 143 ? -3.098 -9.211 6.246 1 98.69 143 CYS B N 1
ATOM 3898 C CA . CYS B 1 143 ? -3.562 -10.203 5.281 1 98.69 143 CYS B CA 1
ATOM 3899 C C . CYS B 1 143 ? -3.174 -9.805 3.861 1 98.69 143 CYS B C 1
ATOM 3901 O O . CYS B 1 143 ? -2.828 -10.664 3.047 1 98.69 143 CYS B O 1
ATOM 3903 N N . ASN B 1 144 ? -3.203 -8.516 3.59 1 98.88 144 ASN B N 1
ATOM 3904 C CA . ASN B 1 144 ? -3.062 -8.094 2.201 1 98.88 144 ASN B CA 1
ATOM 3905 C C . ASN B 1 144 ? -1.654 -7.582 1.912 1 98.88 144 ASN B C 1
ATOM 3907 O O . ASN B 1 144 ? -1.181 -7.664 0.778 1 98.88 144 ASN B O 1
ATOM 3911 N N . VAL B 1 145 ? -0.978 -7.004 2.889 1 98.88 145 VAL B N 1
ATOM 3912 C CA . VAL B 1 145 ? 0.289 -6.32 2.645 1 98.88 145 VAL B CA 1
ATOM 3913 C C . VAL B 1 145 ? 1.442 -7.164 3.184 1 98.88 145 VAL B C 1
ATOM 3915 O O . VAL B 1 145 ? 2.355 -7.523 2.438 1 98.88 145 VAL B O 1
ATOM 3918 N N . VAL B 1 146 ? 1.319 -7.527 4.438 1 98.69 146 VAL B N 1
ATOM 3919 C CA . VAL B 1 146 ? 2.41 -8.266 5.07 1 98.69 146 VAL B CA 1
ATOM 3920 C C . VAL B 1 146 ? 2.57 -9.625 4.398 1 98.69 146 VAL B C 1
ATOM 3922 O O . VAL B 1 146 ? 3.691 -10.078 4.156 1 98.69 146 VAL B O 1
ATOM 3925 N N . SER B 1 147 ? 1.487 -10.227 4.047 1 98.81 147 SER B N 1
ATOM 3926 C CA . SER B 1 147 ? 1.506 -11.562 3.469 1 98.81 147 SER B CA 1
ATOM 3927 C C . SER B 1 147 ? 2.303 -11.594 2.17 1 98.81 147 SER B C 1
ATOM 3929 O O . SER B 1 147 ? 3.25 -12.375 2.033 1 98.81 147 SER B O 1
ATOM 3931 N N . VAL B 1 148 ? 1.979 -10.719 1.232 1 98.88 148 VAL B N 1
ATOM 3932 C CA . VAL B 1 148 ? 2.641 -10.719 -0.068 1 98.88 148 VAL B CA 1
ATOM 3933 C C . VAL B 1 148 ? 4.121 -10.391 0.106 1 98.88 148 VAL B C 1
ATOM 3935 O O . VAL B 1 148 ? 4.973 -10.961 -0.585 1 98.88 148 VAL B O 1
ATOM 3938 N N . THR B 1 149 ? 4.453 -9.523 1.027 1 98.81 149 THR B N 1
ATOM 3939 C CA . THR B 1 149 ? 5.828 -9.094 1.268 1 98.81 149 THR B CA 1
ATOM 3940 C C . THR B 1 149 ? 6.66 -10.242 1.829 1 98.81 149 THR B C 1
ATOM 3942 O O . THR B 1 149 ? 7.707 -10.586 1.274 1 98.81 149 THR B O 1
ATOM 3945 N N . GLN B 1 150 ? 6.156 -10.867 2.863 1 98.69 150 GLN B N 1
ATOM 3946 C CA . GLN B 1 150 ? 6.898 -11.914 3.559 1 98.69 150 GLN B CA 1
ATOM 3947 C C . GLN B 1 150 ? 7.027 -13.164 2.693 1 98.69 150 GLN B C 1
ATOM 3949 O O . GLN B 1 150 ? 8.094 -13.773 2.635 1 98.69 150 GLN B O 1
ATOM 3954 N N . MET B 1 151 ? 5.949 -13.516 1.991 1 98.81 151 MET B N 1
ATOM 3955 C CA . MET B 1 151 ? 5.988 -14.695 1.133 1 98.81 151 MET B CA 1
ATOM 3956 C C . MET B 1 151 ? 6.98 -14.508 -0.008 1 98.81 151 MET B C 1
ATOM 3958 O O . MET B 1 151 ? 7.703 -15.438 -0.367 1 98.81 151 MET B O 1
ATOM 3962 N N . SER B 1 152 ? 7.004 -13.328 -0.561 1 98.81 152 SER B N 1
ATOM 3963 C CA . SER B 1 152 ? 7.941 -13.039 -1.642 1 98.81 152 SER B CA 1
ATOM 3964 C C . SER B 1 152 ? 9.383 -13.109 -1.153 1 98.81 152 SER B C 1
ATOM 3966 O O . SER B 1 152 ? 10.234 -13.719 -1.804 1 98.81 152 SER B O 1
ATOM 3968 N N . ILE B 1 153 ? 9.648 -12.516 0.014 1 98.44 153 ILE B N 1
ATOM 3969 C CA . ILE B 1 153 ? 10.992 -12.523 0.58 1 98.44 153 ILE B CA 1
ATOM 3970 C C . ILE B 1 153 ? 11.469 -13.961 0.767 1 98.44 153 ILE B C 1
ATOM 3972 O O . ILE B 1 153 ? 12.641 -14.266 0.52 1 98.44 153 ILE B O 1
ATOM 3976 N N . MET B 1 154 ? 10.586 -14.828 1.078 1 97.56 154 MET B N 1
ATOM 3977 C CA . MET B 1 154 ? 10.906 -16.203 1.432 1 97.56 154 MET B CA 1
ATOM 3978 C C . MET B 1 154 ? 11.406 -16.969 0.214 1 97.56 154 MET B C 1
ATOM 3980 O O . MET B 1 154 ? 12.188 -17.922 0.349 1 97.56 154 MET B O 1
ATOM 3984 N N . VAL B 1 155 ? 11 -16.531 -0.99 1 97.62 155 VAL B N 1
ATOM 3985 C CA . VAL B 1 155 ? 11.281 -17.391 -2.131 1 97.62 155 VAL B CA 1
ATOM 3986 C C . VAL B 1 155 ? 12.281 -16.719 -3.061 1 97.62 155 VAL B C 1
ATOM 3988 O O . VAL B 1 155 ? 12.891 -17.375 -3.91 1 97.62 155 VAL B O 1
ATOM 3991 N N . LEU B 1 156 ? 12.492 -15.438 -2.945 1 98.25 156 LEU B N 1
ATOM 3992 C CA . LEU B 1 156 ? 13.297 -14.672 -3.887 1 98.25 156 LEU B CA 1
ATOM 3993 C C . LEU B 1 156 ? 14.742 -15.156 -3.891 1 98.25 156 LEU B C 1
ATOM 3995 O O . LEU B 1 156 ? 15.367 -15.242 -4.949 1 98.25 156 LEU B O 1
ATOM 3999 N N . GLY B 1 157 ? 15.289 -15.477 -2.707 1 96.81 157 GLY B N 1
ATOM 4000 C CA . GLY B 1 157 ? 16.672 -15.914 -2.615 1 96.81 157 GLY B CA 1
ATOM 4001 C C . GLY B 1 157 ? 16.953 -17.172 -3.426 1 96.81 157 GLY B C 1
ATOM 4002 O O . GLY B 1 157 ? 17.859 -17.172 -4.262 1 96.81 157 GLY B O 1
ATOM 4003 N N . GLN B 1 158 ? 16.172 -18.188 -3.221 1 96.31 158 GLN B N 1
ATOM 4004 C CA . GLN B 1 158 ? 16.406 -19.438 -3.92 1 96.31 158 GLN B CA 1
ATOM 4005 C C . GLN B 1 158 ? 16.094 -19.312 -5.406 1 96.31 158 GLN B C 1
ATOM 4007 O O . GLN B 1 158 ? 16.734 -19.938 -6.242 1 96.31 158 GLN B O 1
ATOM 4012 N N . MET B 1 159 ? 15.086 -18.5 -5.75 1 95.94 159 MET B N 1
ATOM 4013 C CA . MET B 1 159 ? 14.773 -18.25 -7.156 1 95.94 159 MET B CA 1
ATOM 4014 C C . MET B 1 159 ? 15.922 -17.531 -7.855 1 95.94 159 MET B C 1
ATOM 4016 O O . MET B 1 159 ? 16.266 -17.859 -8.992 1 95.94 159 MET B O 1
ATOM 4020 N N . ALA B 1 160 ? 16.469 -16.609 -7.152 1 96.56 160 ALA B N 1
ATOM 4021 C CA . ALA B 1 160 ? 17.578 -15.844 -7.719 1 96.56 160 ALA B CA 1
ATOM 4022 C C . ALA B 1 160 ? 18.797 -16.734 -7.949 1 96.56 160 ALA B C 1
ATOM 4024 O O . ALA B 1 160 ? 19.484 -16.594 -8.969 1 96.56 160 ALA B O 1
ATOM 4025 N N . GLU B 1 161 ? 19.078 -17.562 -7.047 1 95.25 161 GLU B N 1
ATOM 4026 C CA . GLU B 1 161 ? 20.203 -18.484 -7.172 1 95.25 161 GLU B CA 1
ATOM 4027 C C . GLU B 1 161 ? 20.031 -19.391 -8.391 1 95.25 161 GLU B C 1
ATOM 4029 O O . GLU B 1 161 ? 20.984 -19.672 -9.109 1 95.25 161 GLU B O 1
ATOM 4034 N N . ARG B 1 162 ? 18.844 -19.797 -8.664 1 92.94 162 ARG B N 1
ATOM 4035 C CA . ARG B 1 162 ? 18.562 -20.703 -9.781 1 92.94 162 ARG B CA 1
ATOM 4036 C C . ARG B 1 162 ? 18.328 -19.922 -11.07 1 92.94 162 ARG B C 1
ATOM 4038 O O . ARG B 1 162 ? 18.234 -20.5 -12.148 1 92.94 162 ARG B O 1
ATOM 4045 N N . LYS B 1 163 ? 18.141 -18.594 -10.977 1 93.25 163 LYS B N 1
ATOM 4046 C CA . LYS B 1 163 ? 17.891 -17.688 -12.086 1 93.25 163 LYS B CA 1
ATOM 4047 C C . LYS B 1 163 ? 16.594 -18.047 -12.805 1 93.25 163 LYS B C 1
ATOM 4049 O O . LYS B 1 163 ? 16.516 -18.016 -14.031 1 93.25 163 LYS B O 1
ATOM 4054 N N . LYS B 1 164 ? 15.711 -18.516 -12.008 1 91.94 164 LYS B N 1
ATOM 4055 C CA . LYS B 1 164 ? 14.391 -18.875 -12.531 1 91.94 164 LYS B CA 1
ATOM 4056 C C . LYS B 1 164 ? 13.336 -18.812 -11.43 1 91.94 164 LYS B C 1
ATOM 4058 O O . LYS B 1 164 ? 13.594 -19.188 -10.289 1 91.94 164 LYS B O 1
ATOM 4063 N N . GLY B 1 165 ? 12.164 -18.375 -11.766 1 93.88 165 GLY B N 1
ATOM 4064 C CA . GLY B 1 165 ? 11.047 -18.281 -10.836 1 93.88 165 GLY B CA 1
ATOM 4065 C C . GLY B 1 165 ? 9.938 -17.391 -11.336 1 93.88 165 GLY B C 1
ATOM 4066 O O . GLY B 1 165 ? 10.172 -16.484 -12.148 1 93.88 165 GLY B O 1
ATOM 4067 N N . PHE B 1 166 ? 8.734 -17.75 -10.906 1 95.69 166 PHE B N 1
ATOM 4068 C CA . PHE B 1 166 ? 7.559 -16.984 -11.266 1 95.69 166 PHE B CA 1
ATOM 4069 C C . PHE B 1 166 ? 6.742 -16.609 -10.031 1 95.69 166 PHE B C 1
ATOM 4071 O O . PHE B 1 166 ? 6.41 -17.484 -9.227 1 95.69 166 PHE B O 1
ATOM 4078 N N . ILE B 1 167 ? 6.469 -15.352 -9.844 1 97.25 167 ILE B N 1
ATOM 4079 C CA . ILE B 1 167 ? 5.625 -14.875 -8.75 1 97.25 167 ILE B CA 1
ATOM 4080 C C . ILE B 1 167 ? 4.418 -14.133 -9.32 1 97.25 167 ILE B C 1
ATOM 4082 O O . ILE B 1 167 ? 4.574 -13.203 -10.117 1 97.25 167 ILE B O 1
ATOM 4086 N N . LEU B 1 168 ? 3.25 -14.594 -8.953 1 98.19 168 LEU B N 1
ATOM 4087 C CA . LEU B 1 168 ? 2.018 -13.891 -9.297 1 98.19 168 LEU B CA 1
ATOM 4088 C C . LEU B 1 168 ? 1.386 -13.266 -8.055 1 98.19 168 LEU B C 1
ATOM 4090 O O . LEU B 1 168 ? 1.098 -13.969 -7.086 1 98.19 168 LEU B O 1
ATOM 4094 N N . ASN B 1 169 ? 1.244 -11.992 -8.062 1 98.88 169 ASN B N 1
ATOM 4095 C CA . ASN B 1 169 ? 0.544 -11.266 -7.008 1 98.88 169 ASN B CA 1
ATOM 4096 C C . ASN B 1 169 ? -0.86 -10.859 -7.445 1 98.88 169 ASN B C 1
ATOM 4098 O O . ASN B 1 169 ? -1.03 -10.227 -8.492 1 98.88 169 ASN B O 1
ATOM 4102 N N . VAL B 1 170 ? -1.831 -11.234 -6.648 1 98.81 170 VAL B N 1
ATOM 4103 C CA . VAL B 1 170 ? -3.217 -10.914 -6.977 1 98.81 170 VAL B CA 1
ATOM 4104 C C . VAL B 1 170 ? -3.623 -9.609 -6.301 1 98.81 170 VAL B C 1
ATOM 4106 O O . VAL B 1 170 ? -3.775 -9.555 -5.078 1 98.81 170 VAL B O 1
ATOM 4109 N N . ALA B 1 171 ? -3.766 -8.617 -7.078 1 98.69 171 ALA B N 1
ATOM 4110 C CA . ALA B 1 171 ? -4.254 -7.32 -6.613 1 98.69 171 ALA B CA 1
ATOM 4111 C C . ALA B 1 171 ? -5.746 -7.164 -6.895 1 98.69 171 ALA B C 1
ATOM 4113 O O . ALA B 1 171 ? -6.547 -8.031 -6.547 1 98.69 171 ALA B O 1
ATOM 4114 N N . SER B 1 172 ? -6.148 -6.02 -7.336 1 98.31 172 SER B N 1
ATOM 4115 C CA . SER B 1 172 ? -7.535 -5.691 -7.645 1 98.31 172 SER B CA 1
ATOM 4116 C C . SER B 1 172 ? -7.625 -4.469 -8.547 1 98.31 172 SER B C 1
ATOM 4118 O O . SER B 1 172 ? -6.727 -3.621 -8.547 1 98.31 172 SER B O 1
ATOM 4120 N N . CYS B 1 173 ? -8.719 -4.438 -9.297 1 96.69 173 CYS B N 1
ATOM 4121 C CA . CYS B 1 173 ? -8.953 -3.24 -10.094 1 96.69 173 CYS B CA 1
ATOM 4122 C C . CYS B 1 173 ? -9.102 -2.01 -9.211 1 96.69 173 CYS B C 1
ATOM 4124 O O . CYS B 1 173 ? -8.812 -0.892 -9.641 1 96.69 173 CYS B O 1
ATOM 4126 N N . SER B 1 174 ? -9.469 -2.223 -7.973 1 96.94 174 SER B N 1
ATOM 4127 C CA . SER B 1 174 ? -9.641 -1.121 -7.031 1 96.94 174 SER B CA 1
ATOM 4128 C C . SER B 1 174 ? -8.32 -0.415 -6.754 1 96.94 174 SER B C 1
ATOM 4130 O O . SER B 1 174 ? -8.305 0.692 -6.211 1 96.94 174 SER B O 1
ATOM 4132 N N . ALA B 1 175 ? -7.211 -1.042 -7.094 1 98 175 ALA B N 1
ATOM 4133 C CA . ALA B 1 175 ? -5.895 -0.437 -6.902 1 98 175 ALA B CA 1
ATOM 4134 C C . ALA B 1 175 ? -5.719 0.789 -7.797 1 98 175 ALA B C 1
ATOM 4136 O O . ALA B 1 175 ? -4.926 1.679 -7.488 1 98 175 ALA B O 1
ATOM 4137 N N . VAL B 1 176 ? -6.512 0.79 -8.875 1 94.81 176 VAL B N 1
ATOM 4138 C CA . VAL B 1 176 ? -6.215 1.81 -9.875 1 94.81 176 VAL B CA 1
ATOM 4139 C C . VAL B 1 176 ? -7.48 2.596 -10.203 1 94.81 176 VAL B C 1
ATOM 4141 O O . VAL B 1 176 ? -7.484 3.432 -11.109 1 94.81 176 VAL B O 1
ATOM 4144 N N . VAL B 1 177 ? -8.555 2.336 -9.555 1 94.31 177 VAL B N 1
ATOM 4145 C CA . VAL B 1 177 ? -9.82 3.055 -9.703 1 94.31 177 VAL B CA 1
ATOM 4146 C C . VAL B 1 177 ? -10.219 3.686 -8.375 1 94.31 177 VAL B C 1
ATOM 4148 O O . VAL B 1 177 ? -10.047 3.078 -7.316 1 94.31 177 VAL B O 1
ATOM 4151 N N . PRO B 1 178 ? -10.781 4.953 -8.461 1 95.56 178 PRO B N 1
ATOM 4152 C CA . PRO B 1 178 ? -11.273 5.512 -7.195 1 95.56 178 PRO B CA 1
ATOM 4153 C C . PRO B 1 178 ? -12.258 4.582 -6.48 1 95.56 178 PRO B C 1
ATOM 4155 O O . PRO B 1 178 ? -13.195 4.078 -7.102 1 95.56 178 PRO B O 1
ATOM 4158 N N . THR B 1 179 ? -11.961 4.324 -5.184 1 97.06 179 THR B N 1
ATOM 4159 C CA . THR B 1 179 ? -12.758 3.346 -4.449 1 97.06 179 THR B CA 1
ATOM 4160 C C . THR B 1 179 ? -13.078 3.852 -3.045 1 97.06 179 THR B C 1
ATOM 4162 O O . THR B 1 179 ? -12.625 3.275 -2.053 1 97.06 179 THR B O 1
ATOM 4165 N N . PRO B 1 180 ? -13.945 4.895 -2.959 1 97.81 180 PRO B N 1
ATOM 4166 C CA . PRO B 1 180 ? -14.398 5.32 -1.633 1 97.81 180 PRO B CA 1
ATOM 4167 C C . PRO B 1 180 ? -15.195 4.238 -0.91 1 97.81 180 PRO B C 1
ATOM 4169 O O . PRO B 1 180 ? -15.773 3.355 -1.553 1 97.81 180 PRO B O 1
ATOM 4172 N N . LEU B 1 181 ? -15.203 4.266 0.443 1 98.25 181 LEU B N 1
ATOM 4173 C CA . LEU B 1 181 ? -15.953 3.367 1.316 1 98.25 181 LEU B CA 1
ATOM 4174 C C . LEU B 1 181 ? -15.297 1.988 1.358 1 98.25 181 LEU B C 1
ATOM 4176 O O . LEU B 1 181 ? -15.773 1.094 2.062 1 98.25 181 LEU B O 1
ATOM 4180 N N . MET B 1 182 ? -14.25 1.782 0.625 1 98.44 182 MET B N 1
ATOM 4181 C CA . MET B 1 182 ? -13.344 0.639 0.707 1 98.44 182 MET B CA 1
ATOM 4182 C C . MET B 1 182 ? -11.891 1.088 0.595 1 98.44 182 MET B C 1
ATOM 4184 O O . MET B 1 182 ? -11.078 0.429 -0.06 1 98.44 182 MET B O 1
ATOM 4188 N N . SER B 1 183 ? -11.633 2.236 1.152 1 98.69 183 SER B N 1
ATOM 4189 C CA . SER B 1 183 ? -10.367 2.939 0.966 1 98.69 183 SER B CA 1
ATOM 4190 C C . SER B 1 183 ? -9.195 2.113 1.481 1 98.69 183 SER B C 1
ATOM 4192 O O . SER B 1 183 ? -8.133 2.076 0.856 1 98.69 183 SER B O 1
ATOM 4194 N N . LEU B 1 184 ? -9.391 1.448 2.652 1 98.88 184 LEU B N 1
ATOM 4195 C CA . LEU B 1 184 ? -8.305 0.648 3.209 1 98.88 184 LEU B CA 1
ATOM 4196 C C . LEU B 1 184 ? -7.973 -0.526 2.295 1 98.88 184 LEU B C 1
ATOM 4198 O O . LEU B 1 184 ? -6.805 -0.757 1.976 1 98.88 184 LEU B O 1
ATOM 4202 N N . TYR B 1 185 ? -8.984 -1.237 1.818 1 98.81 185 TYR B N 1
ATOM 4203 C CA . TYR B 1 185 ? -8.789 -2.381 0.935 1 98.81 185 TYR B CA 1
ATOM 4204 C C . TYR B 1 185 ? -8.094 -1.962 -0.352 1 98.81 185 TYR B C 1
ATOM 4206 O O . TYR B 1 185 ? -7.074 -2.547 -0.731 1 98.81 185 TYR B O 1
ATOM 4214 N N . SER B 1 186 ? -8.633 -0.965 -1.025 1 98.75 186 SER B N 1
ATOM 4215 C CA . SER B 1 186 ? -8.078 -0.52 -2.299 1 98.75 186 SER B CA 1
ATOM 4216 C C . SER B 1 186 ? -6.633 -0.059 -2.141 1 98.75 186 SER B C 1
ATOM 4218 O O . SER B 1 186 ? -5.809 -0.258 -3.037 1 98.75 186 SER B O 1
ATOM 4220 N N . SER B 1 187 ? -6.324 0.526 -1.008 1 98.94 187 SER B N 1
ATOM 4221 C CA . SER B 1 187 ? -4.961 0.98 -0.754 1 98.94 187 SER B CA 1
ATOM 4222 C C . SER B 1 187 ? -4.004 -0.198 -0.609 1 98.94 187 SER B C 1
ATOM 4224 O O . SER B 1 187 ? -2.863 -0.141 -1.078 1 98.94 187 SER B O 1
ATOM 4226 N N . THR B 1 188 ? -4.414 -1.257 0.053 1 98.94 188 THR B N 1
ATOM 4227 C CA . THR B 1 188 ? -3.57 -2.443 0.156 1 98.94 188 THR B CA 1
ATOM 4228 C C . THR B 1 188 ? -3.316 -3.047 -1.222 1 98.94 188 THR B C 1
ATOM 4230 O O . THR B 1 188 ? -2.225 -3.551 -1.493 1 98.94 188 THR B O 1
ATOM 4233 N N . LYS B 1 189 ? -4.32 -3.002 -2.043 1 98.94 189 LYS B N 1
ATOM 4234 C CA . LYS B 1 189 ? -4.156 -3.574 -3.375 1 98.94 189 LYS B CA 1
ATOM 4235 C C . LYS B 1 189 ? -3.295 -2.676 -4.258 1 98.94 189 LYS B C 1
ATOM 4237 O O . LYS B 1 189 ? -2.568 -3.162 -5.129 1 98.94 189 LYS B O 1
ATOM 4242 N N . ALA B 1 190 ? -3.309 -1.388 -3.984 1 98.94 190 ALA B N 1
ATOM 4243 C CA . ALA B 1 190 ? -2.357 -0.492 -4.637 1 98.94 190 ALA B CA 1
ATOM 4244 C C . ALA B 1 190 ? -0.924 -0.822 -4.23 1 98.94 190 ALA B C 1
ATOM 4246 O O . ALA B 1 190 ? -0.006 -0.744 -5.051 1 98.94 190 ALA B O 1
ATOM 4247 N N . PHE B 1 191 ? -0.751 -1.148 -2.994 1 98.94 191 PHE B N 1
ATOM 4248 C CA . PHE B 1 191 ? 0.543 -1.631 -2.527 1 98.94 191 PHE B CA 1
ATOM 4249 C C . PHE B 1 191 ? 0.985 -2.852 -3.324 1 98.94 191 PHE B C 1
ATOM 4251 O O . PHE B 1 191 ? 2.113 -2.9 -3.822 1 98.94 191 PHE B O 1
ATOM 4258 N N . VAL B 1 192 ? 0.109 -3.801 -3.443 1 98.94 192 VAL B N 1
ATOM 4259 C CA . VAL B 1 192 ? 0.414 -5.055 -4.121 1 98.94 192 VAL B CA 1
ATOM 4260 C C . VAL B 1 192 ? 0.791 -4.781 -5.574 1 98.94 192 VAL B C 1
ATOM 4262 O O . VAL B 1 192 ? 1.747 -5.363 -6.094 1 98.94 192 VAL B O 1
ATOM 4265 N N . TYR B 1 193 ? 0.058 -3.918 -6.141 1 98.81 193 TYR B N 1
ATOM 4266 C CA . TYR B 1 193 ? 0.302 -3.555 -7.531 1 98.81 193 TYR B CA 1
ATOM 4267 C C . TYR B 1 193 ? 1.686 -2.939 -7.703 1 98.81 193 TYR B C 1
ATOM 4269 O O . TYR B 1 193 ? 2.484 -3.408 -8.516 1 98.81 193 TYR B O 1
ATOM 4277 N N . LYS B 1 194 ? 1.999 -1.954 -6.902 1 98.81 194 LYS B N 1
ATOM 4278 C CA . LYS B 1 194 ? 3.281 -1.259 -6.965 1 98.81 194 LYS B CA 1
ATOM 4279 C C . LYS B 1 194 ? 4.434 -2.201 -6.633 1 98.81 194 LYS B C 1
ATOM 4281 O O . LYS B 1 194 ? 5.473 -2.178 -7.297 1 98.81 194 LYS B O 1
ATOM 4286 N N . PHE B 1 195 ? 4.234 -3.012 -5.645 1 98.94 195 PHE B N 1
ATOM 4287 C CA . PHE B 1 195 ? 5.219 -3.992 -5.199 1 98.94 195 PHE B CA 1
ATOM 4288 C C . PHE B 1 195 ? 5.582 -4.945 -6.332 1 98.94 195 PHE B C 1
ATOM 4290 O O . PHE B 1 195 ? 6.758 -5.234 -6.555 1 98.94 195 PHE B O 1
ATOM 4297 N N . SER B 1 196 ? 4.57 -5.332 -7.078 1 98.81 196 SER B N 1
ATOM 4298 C CA . SER B 1 196 ? 4.762 -6.254 -8.195 1 98.81 196 SER B CA 1
ATOM 4299 C C . SER B 1 196 ? 5.551 -5.602 -9.32 1 98.81 196 SER B C 1
ATOM 4301 O O . SER B 1 196 ? 6.512 -6.188 -9.836 1 98.81 196 SER B O 1
ATOM 4303 N N . GLU B 1 197 ? 5.184 -4.418 -9.617 1 97.75 197 GLU B N 1
ATOM 4304 C CA . GLU B 1 197 ? 5.828 -3.711 -10.727 1 97.75 197 GLU B CA 1
ATOM 4305 C C . GLU B 1 197 ? 7.297 -3.438 -10.422 1 97.75 197 GLU B C 1
ATOM 4307 O O . GLU B 1 197 ? 8.164 -3.67 -11.266 1 97.75 197 GLU B O 1
ATOM 4312 N N . ASP B 1 198 ? 7.562 -2.967 -9.258 1 98.31 198 ASP B N 1
ATOM 4313 C CA . ASP B 1 198 ? 8.93 -2.605 -8.898 1 98.31 198 ASP B CA 1
ATOM 4314 C C . ASP B 1 198 ? 9.805 -3.85 -8.719 1 98.31 198 ASP B C 1
ATOM 4316 O O . ASP B 1 198 ? 10.969 -3.863 -9.125 1 98.31 198 ASP B O 1
ATOM 4320 N N . LEU B 1 199 ? 9.258 -4.887 -8.156 1 98.62 199 LEU B N 1
ATOM 4321 C CA . LEU B 1 199 ? 10.008 -6.121 -7.988 1 98.62 199 LEU B CA 1
ATOM 4322 C C . LEU B 1 199 ? 10.32 -6.762 -9.336 1 98.62 199 LEU B C 1
ATOM 4324 O O . LEU B 1 199 ? 11.383 -7.371 -9.508 1 98.62 199 LEU B O 1
ATOM 4328 N N . ALA B 1 200 ? 9.328 -6.688 -10.258 1 97.31 200 ALA B N 1
ATOM 4329 C CA . ALA B 1 200 ? 9.555 -7.242 -11.586 1 97.31 200 ALA B CA 1
ATOM 4330 C C . ALA B 1 200 ? 10.781 -6.617 -12.242 1 97.31 200 ALA B C 1
ATOM 4332 O O . ALA B 1 200 ? 11.602 -7.32 -12.844 1 97.31 200 ALA B O 1
ATOM 4333 N N . LEU B 1 201 ? 10.891 -5.332 -12.102 1 96.5 201 LEU B N 1
ATOM 4334 C CA . LEU B 1 201 ? 12.047 -4.621 -12.633 1 96.5 201 LEU B CA 1
ATOM 4335 C C . LEU B 1 201 ? 13.312 -4.973 -11.859 1 96.5 201 LEU B C 1
ATOM 4337 O O . LEU B 1 201 ? 14.367 -5.191 -12.453 1 96.5 201 LEU B O 1
ATOM 4341 N N . GLU B 1 202 ? 13.211 -5.09 -10.586 1 97.69 202 GLU B N 1
ATOM 4342 C CA . GLU B 1 202 ? 14.32 -5.309 -9.656 1 97.69 202 GLU B CA 1
ATOM 4343 C C . GLU B 1 202 ? 14.961 -6.672 -9.875 1 97.69 202 GLU B C 1
ATOM 4345 O O . GLU B 1 202 ? 16.188 -6.805 -9.82 1 97.69 202 GLU B O 1
ATOM 4350 N N . TYR B 1 203 ? 14.18 -7.664 -10.242 1 97.44 203 TYR B N 1
ATOM 4351 C CA . TYR B 1 203 ? 14.703 -9.023 -10.273 1 97.44 203 TYR B CA 1
ATOM 4352 C C . TYR B 1 203 ? 14.758 -9.547 -11.703 1 97.44 203 TYR B C 1
ATOM 4354 O O . TYR B 1 203 ? 15.062 -10.719 -11.93 1 97.44 203 TYR B O 1
ATOM 4362 N N . LYS B 1 204 ? 14.477 -8.703 -12.617 1 93.88 204 LYS B N 1
ATOM 4363 C CA . LYS B 1 204 ? 14.57 -9.078 -14.023 1 93.88 204 LYS B CA 1
ATOM 4364 C C . LYS B 1 204 ? 15.945 -9.656 -14.344 1 93.88 204 LYS B C 1
ATOM 4366 O O . LYS B 1 204 ? 16.047 -10.688 -15.008 1 93.88 204 LYS B O 1
ATOM 4371 N N . PRO B 1 205 ? 17.031 -9.086 -13.812 1 93.94 205 PRO B N 1
ATOM 4372 C CA . PRO B 1 205 ? 18.359 -9.602 -14.133 1 93.94 205 PRO B CA 1
ATOM 4373 C C . PRO B 1 205 ? 18.609 -11.008 -13.586 1 93.94 205 PRO B C 1
ATOM 4375 O O . PRO B 1 205 ? 19.547 -11.688 -14.008 1 93.94 205 PRO B O 1
ATOM 4378 N N . PHE B 1 206 ? 17.812 -11.445 -12.688 1 95.88 206 PHE B N 1
ATOM 4379 C CA . PHE B 1 206 ? 18.016 -12.742 -12.062 1 95.88 206 PHE B CA 1
ATOM 4380 C C . PHE B 1 206 ? 17.125 -13.797 -12.711 1 95.88 206 PHE B C 1
ATOM 4382 O O . PHE B 1 206 ? 16.969 -14.906 -12.188 1 95.88 206 PHE B O 1
ATOM 4389 N N . GLY B 1 207 ? 16.391 -13.367 -13.758 1 93.06 207 GLY B N 1
ATOM 4390 C CA . GLY B 1 207 ? 15.555 -14.32 -14.484 1 93.06 207 GLY B CA 1
ATOM 4391 C C . GLY B 1 207 ? 14.25 -14.633 -13.773 1 93.06 207 GLY B C 1
ATOM 4392 O O . GLY B 1 207 ? 13.586 -15.625 -14.102 1 93.06 207 GLY B O 1
ATOM 4393 N N . ILE B 1 208 ? 13.898 -13.898 -12.766 1 95.06 208 ILE B N 1
ATOM 4394 C CA . ILE B 1 208 ? 12.641 -14.094 -12.039 1 95.06 208 ILE B CA 1
ATOM 4395 C C . ILE B 1 208 ? 11.539 -13.258 -12.688 1 95.06 208 ILE B C 1
ATOM 4397 O O . ILE B 1 208 ? 11.719 -12.062 -12.938 1 95.06 208 ILE B O 1
ATOM 4401 N N . GLN B 1 209 ? 10.414 -13.875 -13.031 1 95.06 209 GLN B N 1
ATOM 4402 C CA . GLN B 1 209 ? 9.25 -13.164 -13.555 1 95.06 209 GLN B CA 1
ATOM 4403 C C . GLN B 1 209 ? 8.25 -12.859 -12.438 1 95.06 209 GLN B C 1
ATOM 4405 O O . GLN B 1 209 ? 7.793 -13.766 -11.742 1 95.06 209 GLN B O 1
ATOM 4410 N N . ILE B 1 210 ? 7.977 -11.625 -12.242 1 97.19 210 ILE B N 1
ATOM 4411 C CA . ILE B 1 210 ? 6.988 -11.188 -11.266 1 97.19 210 ILE B CA 1
ATOM 4412 C C . ILE B 1 210 ? 5.859 -10.438 -11.969 1 97.19 210 ILE B C 1
ATOM 4414 O O . ILE B 1 210 ? 6.102 -9.484 -12.703 1 97.19 210 ILE B O 1
ATOM 4418 N N . GLN B 1 211 ? 4.641 -10.953 -11.773 1 97.38 211 GLN B N 1
ATOM 4419 C CA . GLN B 1 211 ? 3.48 -10.375 -12.445 1 97.38 211 GLN B CA 1
ATOM 4420 C C . GLN B 1 211 ? 2.371 -10.047 -11.453 1 97.38 211 GLN B C 1
ATOM 4422 O O . GLN B 1 211 ? 2.35 -10.578 -10.336 1 97.38 211 GLN B O 1
ATOM 4427 N N . CYS B 1 212 ? 1.55 -9.133 -11.867 1 98.31 212 CYS B N 1
ATOM 4428 C CA . CYS B 1 212 ? 0.403 -8.703 -11.078 1 98.31 212 CYS B CA 1
ATOM 4429 C C . CYS B 1 212 ? -0.89 -8.836 -11.875 1 98.31 212 CYS B C 1
ATOM 4431 O O . CYS B 1 212 ? -0.946 -8.461 -13.047 1 98.31 212 CYS B O 1
ATOM 4433 N N . VAL B 1 213 ? -1.857 -9.438 -11.281 1 98.12 213 VAL B N 1
ATOM 4434 C CA . VAL B 1 213 ? -3.182 -9.461 -11.891 1 98.12 213 VAL B CA 1
ATOM 4435 C C . VAL B 1 213 ? -4.145 -8.602 -11.062 1 98.12 213 VAL B C 1
ATOM 4437 O O . VAL B 1 213 ? -4.098 -8.625 -9.828 1 98.12 213 VAL B O 1
ATOM 4440 N N . LEU B 1 214 ? -4.922 -7.785 -11.734 1 98.12 214 LEU B N 1
ATOM 4441 C CA . LEU B 1 214 ? -5.863 -6.867 -11.102 1 98.12 214 LEU B CA 1
ATOM 4442 C C . LEU B 1 214 ? -7.289 -7.156 -11.555 1 98.12 214 LEU B C 1
ATOM 4444 O O . LEU B 1 214 ? -7.859 -6.406 -12.352 1 98.12 214 LEU B O 1
ATOM 4448 N N . PRO B 1 215 ? -7.855 -8.164 -10.969 1 97.69 215 PRO B N 1
ATOM 4449 C CA . PRO B 1 215 ? -9.234 -8.469 -11.359 1 97.69 215 PRO B CA 1
ATOM 4450 C C . PRO B 1 215 ? -10.227 -7.391 -10.914 1 97.69 215 PRO B C 1
ATOM 4452 O O . PRO B 1 215 ? -9.977 -6.691 -9.93 1 97.69 215 PRO B O 1
ATOM 4455 N N . CYS B 1 216 ? -11.266 -7.277 -11.719 1 96.12 216 CYS B N 1
ATOM 4456 C CA . CYS B 1 216 ? -12.469 -6.637 -11.188 1 96.12 216 CYS B CA 1
ATOM 4457 C C . CYS B 1 216 ? -13.328 -7.641 -10.43 1 96.12 216 CYS B C 1
ATOM 4459 O O . CYS B 1 216 ? -12.812 -8.445 -9.648 1 96.12 216 CYS B O 1
ATOM 4461 N N . PHE B 1 217 ? -14.578 -7.617 -10.578 1 94.94 217 PHE B N 1
ATOM 4462 C CA . PHE B 1 217 ? -15.422 -8.539 -9.828 1 94.94 217 PHE B CA 1
ATOM 4463 C C . PHE B 1 217 ? -15.289 -9.961 -10.375 1 94.94 217 PHE B C 1
ATOM 4465 O O . PHE B 1 217 ? -15.273 -10.164 -11.586 1 94.94 217 PHE B O 1
ATOM 4472 N N . VAL B 1 218 ? -15.039 -10.883 -9.539 1 97.31 218 VAL B N 1
ATOM 4473 C CA . VAL B 1 218 ? -15.086 -12.312 -9.82 1 97.31 218 VAL B CA 1
ATOM 4474 C C . VAL B 1 218 ? -16.109 -12.992 -8.906 1 97.31 218 VAL B C 1
ATOM 4476 O O . VAL B 1 218 ? -16.266 -12.602 -7.746 1 97.31 218 VAL B O 1
ATOM 4479 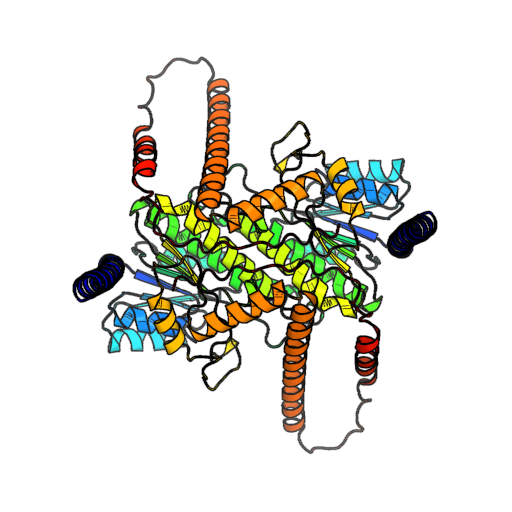N N . ALA B 1 219 ? -16.812 -13.961 -9.453 1 97.38 219 ALA B N 1
ATOM 4480 C CA . ALA B 1 219 ? -17.859 -14.609 -8.672 1 97.38 219 ALA B CA 1
ATOM 4481 C C . ALA B 1 219 ? -17.266 -15.492 -7.578 1 97.38 219 ALA B C 1
ATOM 4483 O O . ALA B 1 219 ? -17.016 -16.688 -7.789 1 97.38 219 ALA B O 1
ATOM 4484 N N . THR B 1 220 ? -17.016 -14.906 -6.473 1 96.38 220 THR B N 1
ATOM 4485 C CA . THR B 1 220 ? -16.438 -15.57 -5.305 1 96.38 220 THR B CA 1
ATOM 4486 C C . THR B 1 220 ? -17.219 -15.203 -4.043 1 96.38 220 THR B C 1
ATOM 4488 O O . THR B 1 220 ? -18.062 -14.305 -4.066 1 96.38 220 THR B O 1
ATOM 4491 N N . LYS B 1 221 ? -16.906 -15.953 -2.984 1 92.62 221 LYS B N 1
ATOM 4492 C CA . LYS B 1 221 ? -17.5 -15.625 -1.69 1 92.62 221 LYS B CA 1
ATOM 4493 C C . LYS B 1 221 ? -17.125 -14.211 -1.256 1 92.62 221 LYS B C 1
ATOM 4495 O O . LYS B 1 221 ? -17.953 -13.5 -0.684 1 92.62 221 LYS B O 1
ATOM 4500 N N . MET B 1 222 ? -15.961 -13.734 -1.555 1 91.19 222 MET B N 1
ATOM 4501 C CA . MET B 1 222 ? -15.477 -12.414 -1.165 1 91.19 222 MET B CA 1
ATOM 4502 C C . MET B 1 222 ? -16.312 -11.312 -1.822 1 91.19 222 MET B C 1
ATOM 4504 O O . MET B 1 222 ? -16.641 -10.32 -1.182 1 91.19 222 MET B O 1
ATOM 4508 N N . SER B 1 223 ? -16.641 -11.5 -3.066 1 92.06 223 SER B N 1
ATOM 4509 C CA . SER B 1 223 ? -17.375 -10.477 -3.785 1 92.06 223 SER B CA 1
ATOM 4510 C C . SER B 1 223 ? -18.859 -10.531 -3.453 1 92.06 223 SER B C 1
ATOM 4512 O O . SER B 1 223 ? -19.609 -9.594 -3.74 1 92.06 223 SER B O 1
ATOM 4514 N N . GLY B 1 224 ? -19.359 -11.664 -2.936 1 89.56 224 GLY B N 1
ATOM 4515 C CA . GLY B 1 224 ? -20.766 -11.867 -2.646 1 89.56 224 GLY B CA 1
ATOM 4516 C C . GLY B 1 224 ? -21.594 -12.195 -3.879 1 89.56 224 GLY B C 1
ATOM 4517 O O . GLY B 1 224 ? -22.812 -12.297 -3.805 1 89.56 224 GLY B O 1
ATOM 4518 N N . ILE B 1 225 ? -20.891 -12.359 -4.996 1 90.56 225 ILE B N 1
ATOM 4519 C CA . ILE B 1 225 ? -21.578 -12.688 -6.238 1 90.56 225 ILE B CA 1
ATOM 4520 C C . ILE B 1 225 ? -21.672 -14.203 -6.391 1 90.56 225 ILE B C 1
ATOM 4522 O O . ILE B 1 225 ? -20.641 -14.891 -6.484 1 90.56 225 ILE B O 1
ATOM 4526 N N . LYS B 1 226 ? -22.859 -14.703 -6.535 1 91.81 226 LYS B N 1
ATOM 4527 C CA . LYS B 1 226 ? -23.078 -16.141 -6.512 1 91.81 226 LYS B CA 1
ATOM 4528 C C . LYS B 1 226 ? -23.109 -16.719 -7.922 1 91.81 226 LYS B C 1
ATOM 4530 O O . LYS B 1 226 ? -22.641 -17.844 -8.156 1 91.81 226 LYS B O 1
ATOM 4535 N N . ILE B 1 227 ? -23.641 -15.914 -8.805 1 94.75 227 ILE B N 1
ATOM 4536 C CA . ILE B 1 227 ? -23.797 -16.391 -10.18 1 94.75 227 ILE B CA 1
ATOM 4537 C C . ILE B 1 227 ? -22.859 -15.633 -11.102 1 94.75 227 ILE B C 1
ATOM 4539 O O . ILE B 1 227 ? -22.875 -14.398 -11.148 1 94.75 227 ILE B O 1
ATOM 4543 N N . SER B 1 228 ? -22.062 -16.406 -11.789 1 96.19 228 SER B N 1
ATOM 4544 C CA . SER B 1 228 ? -21.078 -15.789 -12.688 1 96.19 228 SER B CA 1
ATOM 4545 C C . SER B 1 228 ? -21.766 -15.188 -13.914 1 96.19 228 SER B C 1
ATOM 4547 O O . SER B 1 228 ? -22.844 -15.641 -14.32 1 96.19 228 SER B O 1
ATOM 4549 N N . ASN B 1 229 ? -21.219 -14.18 -14.461 1 94.44 229 ASN B N 1
ATOM 4550 C CA . ASN B 1 229 ? -21.609 -13.523 -15.703 1 94.44 229 ASN B CA 1
ATOM 4551 C C . ASN B 1 229 ? -20.406 -12.922 -16.422 1 94.44 229 ASN B C 1
ATOM 4553 O O . ASN B 1 229 ? -19.266 -13.148 -16.016 1 94.44 229 ASN B O 1
ATOM 4557 N N . ILE B 1 230 ? -20.594 -12.281 -17.453 1 94 230 ILE B N 1
ATOM 4558 C CA . ILE B 1 230 ? -19.5 -11.773 -18.281 1 94 230 ILE B CA 1
ATOM 4559 C C . ILE B 1 230 ? -18.703 -10.727 -17.516 1 94 230 ILE B C 1
ATOM 4561 O O . ILE B 1 230 ? -17.5 -10.609 -17.672 1 94 230 ILE B O 1
ATOM 4565 N N . MET B 1 231 ? -19.344 -10 -16.625 1 93.06 231 MET B N 1
ATOM 4566 C CA . MET B 1 231 ? -18.688 -8.953 -15.844 1 93.06 231 MET B CA 1
ATOM 4567 C C . MET B 1 231 ? -18 -9.539 -14.609 1 93.06 231 MET B C 1
ATOM 4569 O O . MET B 1 231 ? -17.047 -8.961 -14.102 1 93.06 231 MET B O 1
ATOM 4573 N N . ALA B 1 232 ? -18.547 -10.688 -14.172 1 96.81 232 ALA B N 1
ATOM 4574 C CA . ALA B 1 232 ? -18 -11.406 -13.016 1 96.81 232 ALA B CA 1
ATOM 4575 C C . ALA B 1 232 ? -17.812 -12.883 -13.336 1 96.81 232 ALA B C 1
ATOM 4577 O O . ALA B 1 232 ? -18.641 -13.719 -12.945 1 96.81 232 ALA B O 1
ATOM 4578 N N . PRO B 1 233 ? -16.719 -13.203 -13.977 1 97.81 233 PRO B N 1
ATOM 4579 C CA . PRO B 1 233 ? -16.484 -14.602 -14.367 1 97.81 233 PRO B CA 1
ATOM 4580 C C . PRO B 1 233 ? -16.344 -15.531 -13.172 1 97.81 233 PRO B C 1
ATOM 4582 O O . PRO B 1 233 ? -16.125 -15.078 -12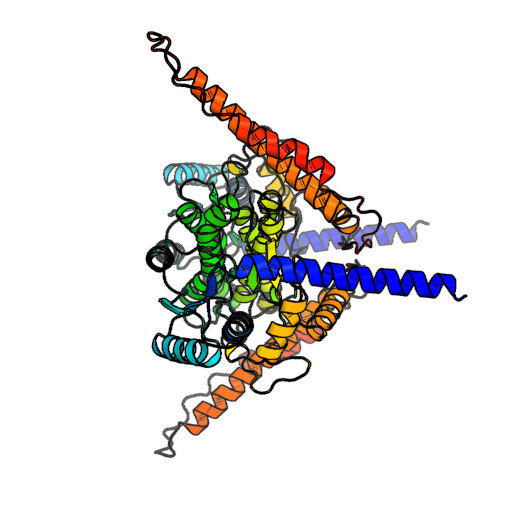.047 1 97.81 233 PRO B O 1
ATOM 4585 N N . SER B 1 234 ? -16.547 -16.797 -13.492 1 97.75 234 SER B N 1
ATOM 4586 C CA . SER B 1 234 ? -16.219 -17.781 -12.469 1 97.75 234 SER B CA 1
ATOM 4587 C C . SER B 1 234 ? -14.727 -17.781 -12.148 1 97.75 234 SER B C 1
ATOM 4589 O O . SER B 1 234 ? -13.906 -17.391 -12.984 1 97.75 234 SER B O 1
ATOM 4591 N N . PRO B 1 235 ? -14.383 -18.188 -10.945 1 98.12 235 PRO B N 1
ATOM 4592 C CA . PRO B 1 235 ? -12.961 -18.266 -10.617 1 98.12 235 PRO B CA 1
ATOM 4593 C C . PRO B 1 235 ? -12.164 -19.109 -11.609 1 98.12 235 PRO B C 1
ATOM 4595 O O . PRO B 1 235 ? -11.047 -18.734 -11.984 1 98.12 235 PRO B O 1
ATOM 4598 N N . ALA B 1 236 ? -12.719 -20.203 -12.078 1 96.94 236 ALA B N 1
ATOM 4599 C CA . ALA B 1 236 ? -12.039 -21.078 -13.016 1 96.94 236 ALA B CA 1
ATOM 4600 C C . ALA B 1 236 ? -11.789 -20.375 -14.352 1 96.94 236 ALA B C 1
ATOM 4602 O O . ALA B 1 236 ? -10.68 -20.422 -14.883 1 96.94 236 ALA B O 1
ATOM 4603 N N . ASP B 1 237 ? -12.812 -19.672 -14.82 1 96.62 237 ASP B N 1
ATOM 4604 C CA . ASP B 1 237 ? -12.68 -18.938 -16.078 1 96.62 237 ASP B CA 1
ATOM 4605 C C . ASP B 1 237 ? -11.656 -17.812 -15.938 1 96.62 237 ASP B C 1
ATOM 4607 O O . ASP B 1 237 ? -10.875 -17.562 -16.859 1 96.62 237 ASP B O 1
ATOM 4611 N N . PHE B 1 238 ? -11.68 -17.203 -14.836 1 97.69 238 PHE B N 1
ATOM 4612 C CA . PHE B 1 238 ? -10.734 -16.109 -14.594 1 97.69 238 PHE B CA 1
ATOM 4613 C C . PHE B 1 238 ? -9.305 -16.641 -14.57 1 97.69 238 PHE B C 1
ATOM 4615 O O . PHE B 1 238 ? -8.422 -16.078 -15.227 1 97.69 238 PHE B O 1
ATOM 4622 N N . ALA B 1 239 ? -9.078 -17.703 -13.812 1 96.5 239 ALA B N 1
ATOM 4623 C CA . ALA B 1 239 ? -7.742 -18.266 -13.68 1 96.5 239 ALA B CA 1
ATOM 4624 C C . ALA B 1 239 ? -7.199 -18.719 -15.031 1 96.5 239 ALA B C 1
ATOM 4626 O O . ALA B 1 239 ? -6.059 -18.406 -15.383 1 96.5 239 ALA B O 1
ATOM 4627 N N . ARG B 1 240 ? -8.008 -19.391 -15.812 1 92.81 240 ARG B N 1
ATOM 4628 C CA . ARG B 1 240 ? -7.598 -19.859 -17.141 1 92.81 240 ARG B CA 1
ATOM 4629 C C . ARG B 1 240 ? -7.281 -18.688 -18.047 1 92.81 240 ARG B C 1
ATOM 4631 O O . ARG B 1 240 ? -6.285 -18.703 -18.781 1 92.81 240 ARG B O 1
ATOM 4638 N N . GLY B 1 241 ? -8.203 -17.688 -17.969 1 91.25 241 GLY B N 1
ATOM 4639 C CA . GLY B 1 241 ? -7.973 -16.5 -18.766 1 91.25 241 GLY B CA 1
ATOM 4640 C C . GLY B 1 241 ? -6.672 -15.797 -18.422 1 91.25 241 GLY B C 1
ATOM 4641 O O . GLY B 1 241 ? -5.922 -15.398 -19.312 1 91.25 241 GLY B O 1
ATOM 4642 N N . ASN B 1 242 ? -6.422 -15.664 -17.172 1 94.06 242 ASN B N 1
ATOM 4643 C CA . ASN B 1 242 ? -5.211 -14.984 -16.719 1 94.06 242 ASN B CA 1
ATOM 4644 C C . ASN B 1 242 ? -3.957 -15.773 -17.094 1 94.06 242 ASN B C 1
ATOM 4646 O O . ASN B 1 242 ? -2.941 -15.195 -17.469 1 94.06 242 ASN B O 1
ATOM 4650 N N . MET B 1 243 ? -3.963 -17.078 -16.969 1 91.44 243 MET B N 1
ATOM 4651 C CA . MET B 1 243 ? -2.797 -17.922 -17.219 1 91.44 243 MET B CA 1
ATOM 4652 C C . MET B 1 243 ? -2.355 -17.812 -18.672 1 91.44 243 MET B C 1
ATOM 4654 O O . MET B 1 243 ? -1.174 -17.969 -18.984 1 91.44 243 MET B O 1
ATOM 4658 N N . ASN B 1 244 ? -3.311 -17.406 -19.531 1 84.94 244 ASN B N 1
ATOM 4659 C CA . ASN B 1 244 ? -2.982 -17.219 -20.953 1 84.94 244 ASN B CA 1
ATOM 4660 C C . ASN B 1 244 ? -2.084 -16 -21.156 1 84.94 244 ASN B C 1
ATOM 4662 O O . ASN B 1 244 ? -1.435 -15.867 -22.188 1 84.94 244 ASN B O 1
ATOM 4666 N N . SER B 1 245 ? -2.061 -15.141 -20.109 1 84.38 245 SER B N 1
ATOM 4667 C CA . SER B 1 245 ? -1.289 -13.914 -20.234 1 84.38 245 SER B CA 1
ATOM 4668 C C . SER B 1 245 ? 0.023 -13.992 -19.469 1 84.38 245 SER B C 1
ATOM 4670 O O . SER B 1 245 ? 0.804 -13.039 -19.453 1 84.38 245 SER B O 1
ATOM 4672 N N . TRP B 1 246 ? 0.279 -15.109 -18.859 1 88.44 246 TRP B N 1
ATOM 4673 C CA . TRP B 1 246 ? 1.493 -15.25 -18.062 1 88.44 246 TRP B CA 1
ATOM 4674 C C . TRP B 1 246 ? 2.736 -15.086 -18.938 1 88.44 246 TRP B C 1
ATOM 4676 O O . TRP B 1 246 ? 2.807 -15.633 -20.047 1 88.44 246 TRP B O 1
ATOM 4686 N N . GLY B 1 247 ? 3.684 -14.281 -18.484 1 84.62 247 GLY B N 1
ATOM 4687 C CA . GLY B 1 247 ? 4.93 -14.094 -19.219 1 84.62 247 GLY B CA 1
ATOM 4688 C C . GLY B 1 247 ? 4.855 -12.984 -20.25 1 84.62 247 GLY B C 1
ATOM 4689 O O . GLY B 1 247 ? 5.883 -12.562 -20.797 1 84.62 247 GLY B O 1
ATOM 4690 N N . LEU B 1 248 ? 3.658 -12.484 -20.484 1 82.75 248 LEU B N 1
ATOM 4691 C CA . LEU B 1 248 ? 3.482 -11.508 -21.562 1 82.75 248 LEU B CA 1
ATOM 4692 C C . LEU B 1 248 ? 3.436 -10.094 -21 1 82.75 248 LEU B C 1
ATOM 4694 O O . LEU B 1 248 ? 3.969 -9.164 -21.609 1 82.75 248 LEU B O 1
ATOM 4698 N N . GLU B 1 249 ? 2.812 -9.953 -19.859 1 87.56 249 GLU B N 1
ATOM 4699 C CA . GLU B 1 249 ? 2.643 -8.633 -19.25 1 87.56 249 GLU B CA 1
ATOM 4700 C C . GLU B 1 249 ? 2.971 -8.664 -17.766 1 87.56 249 GLU B C 1
ATOM 4702 O O . GLU B 1 249 ? 2.65 -9.633 -17.078 1 87.56 249 GLU B O 1
ATOM 4707 N N . VAL B 1 250 ? 3.559 -7.578 -17.328 1 91.12 250 VAL B N 1
ATOM 4708 C CA . VAL B 1 250 ? 3.889 -7.48 -15.914 1 91.12 250 VAL B CA 1
ATOM 4709 C C . VAL B 1 250 ? 2.611 -7.32 -15.094 1 91.12 250 VAL B C 1
ATOM 4711 O O . VAL B 1 250 ? 2.467 -7.93 -14.031 1 91.12 250 VAL B O 1
ATOM 4714 N N . SER B 1 251 ? 1.688 -6.5 -15.625 1 94.5 251 SER B N 1
ATOM 4715 C CA . SER B 1 251 ? 0.394 -6.312 -14.984 1 94.5 251 SER B CA 1
ATOM 4716 C C . SER B 1 251 ? -0.75 -6.492 -15.977 1 94.5 251 SER B C 1
ATOM 4718 O O . SER B 1 251 ? -0.663 -6.043 -17.125 1 94.5 251 SER B O 1
ATOM 4720 N N . SER B 1 252 ? -1.813 -7.211 -15.508 1 93.31 252 SER B N 1
ATOM 4721 C CA . SER B 1 252 ? -2.943 -7.469 -16.406 1 93.31 252 SER B CA 1
ATOM 4722 C C . SER B 1 252 ? -4.254 -7.52 -15.625 1 93.31 252 SER B C 1
ATOM 4724 O O . SER B 1 252 ? -4.254 -7.715 -14.406 1 93.31 252 SER B O 1
ATOM 4726 N N . ALA B 1 253 ? -5.34 -7.41 -16.391 1 94.31 253 ALA B N 1
ATOM 4727 C CA . ALA B 1 253 ? -6.664 -7.547 -15.781 1 94.31 253 ALA B CA 1
ATOM 4728 C C . ALA B 1 253 ? -7.047 -9.016 -15.633 1 94.31 253 ALA B C 1
ATOM 4730 O O . ALA B 1 253 ? -8.008 -9.344 -14.93 1 94.31 253 ALA B O 1
ATOM 4731 N N . GLY B 1 254 ? -6.34 -9.891 -16.25 1 91.88 254 GLY B N 1
ATOM 4732 C CA . GLY B 1 254 ? -6.504 -11.328 -16.094 1 91.88 254 GLY B CA 1
ATOM 4733 C C . GLY B 1 254 ? -7.598 -11.898 -16.984 1 91.88 254 GLY B C 1
ATOM 4734 O O . GLY B 1 254 ? -7.492 -13.023 -17.469 1 91.88 254 GLY B O 1
ATOM 4735 N N . TYR B 1 255 ? -8.641 -11.195 -17.234 1 94.56 255 TYR B N 1
ATOM 4736 C CA . TYR B 1 255 ? -9.836 -11.594 -17.969 1 94.56 255 TYR B CA 1
ATOM 4737 C C . TYR B 1 255 ? -10.195 -10.555 -19.031 1 94.56 255 TYR B C 1
ATOM 4739 O O . TYR B 1 255 ? -10.102 -9.352 -18.781 1 94.56 255 TYR B O 1
ATOM 4747 N N . TRP B 1 256 ? -10.609 -11.023 -20.203 1 93.25 256 TRP B N 1
ATOM 4748 C CA . TRP B 1 256 ? -10.742 -10.141 -21.359 1 93.25 256 TRP B CA 1
ATOM 4749 C C . TRP B 1 256 ? -11.742 -9.023 -21.078 1 93.25 256 TRP B C 1
ATOM 4751 O O . TRP B 1 256 ? -11.531 -7.875 -21.469 1 93.25 256 TRP B O 1
ATOM 4761 N N . PHE B 1 257 ? -12.883 -9.359 -20.469 1 94.69 257 PHE B N 1
ATOM 4762 C CA . PHE B 1 257 ? -13.883 -8.328 -20.234 1 94.69 257 PHE B CA 1
ATOM 4763 C C . PHE B 1 257 ? -13.398 -7.344 -19.172 1 94.69 257 PHE B C 1
ATOM 4765 O O . PHE B 1 257 ? -13.766 -6.168 -19.203 1 94.69 257 PHE B O 1
ATOM 4772 N N . HIS B 1 258 ? -12.594 -7.848 -18.172 1 95.81 258 HIS B N 1
ATOM 4773 C CA . HIS B 1 258 ? -12 -6.949 -17.188 1 95.81 258 HIS B CA 1
ATOM 4774 C C . HIS B 1 258 ? -11.039 -5.965 -17.859 1 95.81 258 HIS B C 1
ATOM 4776 O O . HIS B 1 258 ? -10.898 -4.828 -17.406 1 95.81 258 HIS B O 1
ATOM 4782 N N . LYS B 1 259 ? -10.43 -6.414 -18.938 1 93.75 259 LYS B N 1
ATOM 4783 C CA . LYS B 1 259 ? -9.586 -5.508 -19.703 1 93.75 259 LYS B CA 1
ATOM 4784 C C . LYS B 1 259 ? -10.398 -4.359 -20.297 1 93.75 259 LYS B C 1
ATOM 4786 O O . LYS B 1 259 ? -9.953 -3.207 -20.281 1 93.75 259 LYS B O 1
ATOM 4791 N N . LEU B 1 260 ? -11.57 -4.695 -20.781 1 94.75 260 LEU B N 1
ATOM 4792 C CA . LEU B 1 260 ? -12.453 -3.668 -21.312 1 94.75 260 LEU B CA 1
ATOM 4793 C C . LEU B 1 260 ? -12.898 -2.709 -20.219 1 94.75 260 LEU B C 1
ATOM 4795 O O . LEU B 1 260 ? -12.992 -1.5 -20.438 1 94.75 260 LEU B O 1
ATOM 4799 N N . GLN B 1 261 ? -13.203 -3.246 -19.078 1 93 261 GLN B N 1
ATOM 4800 C CA . GLN B 1 261 ? -13.586 -2.41 -17.938 1 93 261 GLN B CA 1
ATOM 4801 C C . GLN B 1 261 ? -12.453 -1.462 -17.547 1 93 261 GLN B C 1
ATOM 4803 O O . GLN B 1 261 ? -12.695 -0.294 -17.234 1 93 261 GLN B O 1
ATOM 4808 N N . TRP B 1 262 ? -11.289 -1.989 -17.562 1 92.88 262 TRP B N 1
ATOM 4809 C CA . TRP B 1 262 ? -10.117 -1.171 -17.25 1 92.88 262 TRP B CA 1
ATOM 4810 C C . TRP B 1 262 ? -10.016 0.013 -18.203 1 92.88 262 TRP B C 1
ATOM 4812 O O . TRP B 1 262 ? -9.773 1.144 -17.781 1 92.88 262 TRP B O 1
ATOM 4822 N N . ILE B 1 263 ? -10.203 -0.32 -19.5 1 91.44 263 ILE B N 1
ATOM 4823 C CA . ILE B 1 263 ? -10.133 0.715 -20.516 1 91.44 263 ILE B CA 1
ATOM 4824 C C . ILE B 1 263 ? -11.211 1.765 -20.266 1 91.44 263 ILE B C 1
ATOM 4826 O O . ILE B 1 263 ? -10.945 2.967 -20.328 1 91.44 263 ILE B O 1
ATOM 4830 N N . TYR B 1 264 ? -12.383 1.312 -19.953 1 90.56 264 TYR B N 1
ATOM 4831 C CA . TYR B 1 264 ? -13.508 2.205 -19.688 1 90.56 264 TYR B CA 1
ATOM 4832 C C . TYR B 1 264 ? -13.203 3.129 -18.516 1 90.56 264 TYR B C 1
ATOM 4834 O O . TYR B 1 264 ? -13.375 4.348 -18.609 1 90.56 264 TYR B O 1
ATOM 4842 N N . TYR B 1 265 ? -12.727 2.574 -17.391 1 88.75 265 TYR B N 1
ATOM 4843 C CA . TYR B 1 265 ? -12.445 3.355 -16.188 1 88.75 265 TYR B CA 1
ATOM 4844 C C . TYR B 1 265 ? -11.297 4.332 -16.422 1 88.75 265 TYR B C 1
ATOM 4846 O O . TYR B 1 265 ? -11.352 5.48 -15.984 1 88.75 265 TYR B O 1
ATOM 4854 N N . ARG B 1 266 ? -10.383 3.846 -17.109 1 87.31 266 ARG B N 1
ATOM 4855 C CA . ARG B 1 266 ? -9.227 4.691 -17.406 1 87.31 266 ARG B CA 1
ATOM 4856 C C . ARG B 1 266 ? -9.625 5.875 -18.281 1 87.31 266 ARG B C 1
ATOM 4858 O O . ARG B 1 266 ? -9.242 7.012 -18.016 1 87.31 266 ARG B O 1
ATOM 4865 N N . ARG B 1 267 ? -10.398 5.652 -19.281 1 89.25 267 ARG B N 1
ATOM 4866 C CA . ARG B 1 267 ? -10.836 6.703 -20.203 1 89.25 267 ARG B CA 1
ATOM 4867 C C . ARG B 1 267 ? -11.742 7.699 -19.484 1 89.25 267 ARG B C 1
ATOM 4869 O O . ARG B 1 267 ? -11.617 8.914 -19.688 1 89.25 267 ARG B O 1
ATOM 4876 N N . LEU B 1 268 ? -12.602 7.176 -18.734 1 90.25 268 LEU B N 1
ATOM 4877 C CA . LEU B 1 268 ? -13.5 8.055 -18 1 90.25 268 LEU B CA 1
ATOM 4878 C C . LEU B 1 268 ? -12.727 8.953 -17.047 1 90.25 268 LEU B C 1
ATOM 4880 O O . LEU B 1 268 ? -13.039 10.141 -16.906 1 90.25 268 LEU B O 1
ATOM 4884 N N . ASN B 1 269 ? -11.766 8.398 -16.375 1 87.69 269 ASN B N 1
ATOM 4885 C CA . ASN B 1 269 ? -10.953 9.172 -15.445 1 87.69 269 ASN B CA 1
ATOM 4886 C C . ASN B 1 269 ? -10.133 10.242 -16.172 1 87.69 269 ASN B C 1
ATOM 4888 O O . ASN B 1 269 ? -9.906 11.328 -15.633 1 87.69 269 ASN B O 1
ATOM 4892 N N . GLN B 1 270 ? -9.711 9.906 -17.375 1 85.81 270 GLN B N 1
ATOM 4893 C CA . GLN B 1 270 ? -8.945 10.859 -18.172 1 85.81 270 GLN B CA 1
ATOM 4894 C C . GLN B 1 270 ? -9.82 12.023 -18.641 1 85.81 270 GLN B C 1
ATOM 4896 O O . GLN B 1 270 ? -9.375 13.172 -18.656 1 85.81 270 GLN B O 1
ATOM 4901 N N . ILE B 1 271 ? -11.023 11.727 -18.922 1 90.12 271 ILE B N 1
ATOM 4902 C CA . ILE B 1 271 ? -11.945 12.719 -19.469 1 90.12 271 ILE B CA 1
ATOM 4903 C C . ILE B 1 271 ? -12.484 13.586 -18.328 1 90.12 271 ILE B C 1
ATOM 4905 O O . ILE B 1 271 ? -12.508 14.812 -18.438 1 90.12 271 ILE B O 1
ATOM 4909 N N . SER B 1 272 ? -12.867 12.961 -17.266 1 92.88 272 SER B N 1
ATOM 4910 C CA . SER B 1 272 ? -13.453 13.695 -16.156 1 92.88 272 SER B CA 1
ATOM 4911 C C . SER B 1 272 ? -13.227 12.961 -14.836 1 92.88 272 SER B C 1
ATOM 4913 O O . SER B 1 272 ? -14.062 12.148 -14.422 1 92.88 272 SER B O 1
ATOM 4915 N N . PRO B 1 273 ? -12.164 13.32 -14.18 1 87.81 273 PRO B N 1
ATOM 4916 C CA . PRO B 1 273 ? -11.922 12.703 -12.875 1 87.81 273 PRO B CA 1
ATOM 4917 C C . PRO B 1 273 ? -13.094 12.875 -11.914 1 87.81 273 PRO B C 1
ATOM 4919 O O . PRO B 1 273 ? -13.383 11.977 -11.117 1 87.81 273 PRO B O 1
ATOM 4922 N N . SER B 1 274 ? -13.773 13.969 -12.023 1 89.06 274 SER B N 1
ATOM 4923 C CA . SER B 1 274 ? -14.914 14.219 -11.156 1 89.06 274 SER B CA 1
ATOM 4924 C C . SER B 1 274 ? -16.062 13.266 -11.461 1 89.06 274 SER B C 1
ATOM 4926 O O . SER B 1 274 ? -16.734 12.773 -10.547 1 89.06 274 SER B O 1
ATOM 4928 N N . CYS B 1 275 ? -16.297 13.023 -12.719 1 90.81 275 CYS B N 1
ATOM 4929 C CA . CYS B 1 275 ? -17.328 12.078 -13.109 1 90.81 275 CYS B CA 1
ATOM 4930 C C . CYS B 1 275 ? -17.016 10.672 -12.617 1 90.81 275 CYS B C 1
ATOM 4932 O O . CYS B 1 275 ? -17.891 9.977 -12.094 1 90.81 275 CYS B O 1
ATOM 4934 N N . MET B 1 276 ? -15.758 10.344 -12.773 1 91.69 276 MET B N 1
ATOM 4935 C CA . MET B 1 276 ? -15.336 9.031 -12.305 1 91.69 276 MET B CA 1
ATOM 4936 C C . MET B 1 276 ? -15.539 8.898 -10.797 1 91.69 276 MET B C 1
ATOM 4938 O O . MET B 1 276 ? -16.047 7.879 -10.328 1 91.69 276 MET B O 1
ATOM 4942 N N . ALA B 1 277 ? -15.172 9.906 -10.125 1 90.69 277 ALA B N 1
ATOM 4943 C CA . ALA B 1 277 ? -15.336 9.914 -8.672 1 90.69 277 ALA B CA 1
ATOM 4944 C C . ALA B 1 277 ? -16.812 9.773 -8.289 1 90.69 277 ALA B C 1
ATOM 4946 O O . ALA B 1 277 ? -17.141 9.008 -7.383 1 90.69 277 ALA B O 1
ATOM 4947 N N . ASN B 1 278 ? -17.672 10.461 -8.93 1 91 278 ASN B N 1
ATOM 4948 C CA . ASN B 1 278 ? -19.094 10.406 -8.641 1 91 278 ASN B CA 1
ATOM 4949 C C . ASN B 1 278 ? -19.688 9.031 -8.953 1 91 278 ASN B C 1
ATOM 4951 O O . ASN B 1 278 ? -20.5 8.516 -8.18 1 91 278 ASN B O 1
ATOM 4955 N N . VAL B 1 279 ? -19.25 8.555 -10.023 1 90.69 279 VAL B N 1
ATOM 4956 C CA . VAL B 1 279 ? -19.75 7.25 -10.445 1 90.69 279 VAL B CA 1
ATOM 4957 C C . VAL B 1 279 ? -19.375 6.195 -9.414 1 90.69 279 VAL B C 1
ATOM 4959 O O . VAL B 1 279 ? -20.219 5.418 -8.961 1 90.69 279 VAL B O 1
ATOM 4962 N N . THR B 1 280 ? -18.141 6.16 -9.055 1 93.12 280 THR B N 1
ATOM 4963 C CA . THR B 1 280 ? -17.672 5.152 -8.109 1 93.12 280 THR B CA 1
ATOM 4964 C C . THR B 1 280 ? -18.312 5.363 -6.738 1 93.12 280 THR B C 1
ATOM 4966 O O . THR B 1 280 ? -18.672 4.398 -6.066 1 93.12 280 THR B O 1
ATOM 4969 N N . TYR B 1 281 ? -18.406 6.57 -6.348 1 93.94 281 TYR B N 1
ATOM 4970 C CA . TYR B 1 281 ? -19.047 6.871 -5.07 1 93.94 281 TYR B CA 1
ATOM 4971 C C . TYR B 1 281 ? -20.484 6.367 -5.043 1 93.94 281 TYR B C 1
ATOM 4973 O O . TYR B 1 281 ? -20.906 5.738 -4.07 1 93.94 281 TYR B O 1
ATOM 4981 N N . ASN B 1 282 ? -21.219 6.582 -6.105 1 92.88 282 ASN B N 1
ATOM 4982 C CA . ASN B 1 282 ? -22.625 6.172 -6.176 1 92.88 282 ASN B CA 1
ATOM 4983 C C . ASN B 1 282 ? -22.75 4.648 -6.199 1 92.88 282 ASN B C 1
ATOM 4985 O O . ASN B 1 282 ? -23.672 4.094 -5.59 1 92.88 282 ASN B O 1
ATOM 4989 N N . ILE B 1 283 ? -21.844 4.062 -6.898 1 91.06 283 ILE B N 1
ATOM 4990 C CA . ILE B 1 283 ? -21.859 2.605 -6.941 1 91.06 283 ILE B CA 1
ATOM 4991 C C . ILE B 1 283 ? -21.625 2.047 -5.539 1 91.06 283 ILE B C 1
ATOM 4993 O O . ILE B 1 283 ? -22.359 1.16 -5.09 1 91.06 283 ILE B O 1
ATOM 4997 N N . MET B 1 284 ? -20.672 2.586 -4.848 1 95.19 284 MET B N 1
ATOM 4998 C CA . MET B 1 284 ? -20.344 2.102 -3.512 1 95.19 284 MET B CA 1
ATOM 4999 C C . MET B 1 284 ? -21.469 2.381 -2.533 1 95.19 284 MET B C 1
ATOM 5001 O O . MET B 1 284 ? -21.781 1.542 -1.686 1 95.19 284 MET B O 1
ATOM 5005 N N . MET B 1 285 ? -22.109 3.523 -2.699 1 94.62 285 MET B N 1
ATOM 5006 C CA . MET B 1 285 ? -23.234 3.873 -1.842 1 94.62 285 MET B CA 1
ATOM 5007 C C . MET B 1 285 ? -24.422 2.938 -2.086 1 94.62 285 MET B C 1
ATOM 5009 O O . MET B 1 285 ? -25.125 2.568 -1.149 1 94.62 285 MET B O 1
ATOM 5013 N N . GLY B 1 286 ? -24.609 2.615 -3.32 1 93.5 286 GLY B N 1
ATOM 5014 C CA . GLY B 1 286 ? -25.641 1.651 -3.648 1 93.5 286 GLY B CA 1
ATOM 5015 C C . GLY B 1 286 ? -25.406 0.287 -3.027 1 93.5 286 GLY B C 1
ATOM 5016 O O . GLY B 1 286 ? -26.328 -0.33 -2.502 1 93.5 286 GLY B O 1
ATOM 5017 N N . LEU B 1 287 ? -24.203 -0.159 -3.1 1 92.12 287 LEU B N 1
ATOM 5018 C CA . LEU B 1 287 ? -23.844 -1.44 -2.5 1 92.12 287 LEU B CA 1
ATOM 5019 C C . LEU B 1 287 ? -24.016 -1.397 -0.985 1 92.12 287 LEU B C 1
ATOM 5021 O O . LEU B 1 287 ? -24.453 -2.373 -0.376 1 92.12 287 LEU B O 1
ATOM 5025 N N . ARG B 1 288 ? -23.609 -0.331 -0.429 1 94.31 288 ARG B N 1
ATOM 5026 C CA . ARG B 1 288 ? -23.766 -0.126 1.007 1 94.31 288 ARG B CA 1
ATOM 5027 C C . ARG B 1 288 ? -25.234 -0.209 1.409 1 94.31 288 ARG B C 1
ATOM 5029 O O . ARG B 1 288 ? -25.594 -0.904 2.367 1 94.31 288 ARG B O 1
ATOM 5036 N N . LYS B 1 289 ? -26.078 0.451 0.661 1 94.19 289 LYS B N 1
ATOM 5037 C CA . LYS B 1 289 ? -27.516 0.447 0.927 1 94.19 289 LYS B CA 1
ATOM 5038 C C . LYS B 1 289 ? -28.094 -0.962 0.818 1 94.19 289 LYS B C 1
ATOM 5040 O O . LYS B 1 289 ? -28.906 -1.374 1.651 1 94.19 289 LYS B O 1
ATOM 5045 N N . ARG B 1 290 ? -27.703 -1.641 -0.172 1 91.06 290 ARG B N 1
ATOM 5046 C CA . ARG B 1 290 ? -28.172 -3.008 -0.367 1 91.06 290 ARG B CA 1
ATOM 5047 C C . ARG B 1 290 ? -27.797 -3.889 0.821 1 91.06 290 ARG B C 1
ATOM 5049 O O . ARG B 1 290 ? -28.594 -4.73 1.249 1 91.06 290 ARG B O 1
ATOM 5056 N N . ALA B 1 291 ? -26.656 -3.697 1.293 1 90.38 291 ALA B N 1
ATOM 5057 C CA . ALA B 1 291 ? -26.188 -4.477 2.441 1 90.38 291 ALA B CA 1
ATOM 5058 C C . ALA B 1 291 ? -27.031 -4.172 3.678 1 90.38 291 ALA B C 1
ATOM 5060 O O . ALA B 1 291 ? -27.359 -5.078 4.449 1 90.38 291 ALA B O 1
ATOM 5061 N N . PHE B 1 292 ? -27.344 -2.963 3.873 1 91.06 292 PHE B N 1
ATOM 5062 C CA . PHE B 1 292 ? -28.172 -2.566 5.012 1 91.06 292 PHE B CA 1
ATOM 5063 C C . PHE B 1 292 ? -29.578 -3.121 4.883 1 91.06 292 PHE B C 1
ATOM 5065 O O . PHE B 1 292 ? -30.172 -3.561 5.871 1 91.06 292 PHE B O 1
ATOM 5072 N N . ASP B 1 293 ? -30.047 -3.062 3.652 1 90.69 293 ASP B N 1
ATOM 5073 C CA . ASP B 1 293 ? -31.391 -3.604 3.404 1 90.69 293 ASP B CA 1
ATOM 5074 C C . ASP B 1 293 ? -31.438 -5.102 3.684 1 90.69 293 ASP B C 1
ATOM 5076 O O . ASP B 1 293 ? -32.406 -5.602 4.27 1 90.69 293 ASP B O 1
ATOM 5080 N N . LYS B 1 294 ? -30.469 -5.777 3.285 1 87.88 294 LYS B N 1
ATOM 5081 C CA . LYS B 1 294 ? -30.391 -7.219 3.52 1 87.88 294 LYS B CA 1
ATOM 5082 C C . LYS B 1 294 ? -30.328 -7.531 5.012 1 87.88 294 LYS B C 1
ATOM 5084 O O . LYS B 1 294 ? -30.969 -8.469 5.484 1 87.88 294 LYS B O 1
ATOM 5089 N N . ARG B 1 295 ? -29.594 -6.844 5.707 1 86.44 295 ARG B N 1
ATOM 5090 C CA . ARG B 1 295 ? -29.469 -7.039 7.148 1 86.44 295 ARG B CA 1
ATOM 5091 C C . ARG B 1 295 ? -30.781 -6.75 7.859 1 86.44 295 ARG B C 1
ATOM 5093 O O . ARG B 1 295 ? -31.156 -7.445 8.812 1 86.44 295 ARG B O 1
ATOM 5100 N N . ALA B 1 296 ? -31.438 -5.742 7.402 1 87.12 296 ALA B N 1
ATOM 5101 C CA . ALA B 1 296 ? -32.719 -5.391 7.984 1 87.12 296 ALA B CA 1
ATOM 5102 C C . ALA B 1 296 ? -33.75 -6.5 7.766 1 87.12 296 ALA B C 1
ATOM 5104 O O . ALA B 1 296 ? -34.562 -6.801 8.656 1 87.12 296 ALA B O 1
ATOM 5105 N N . GLN B 1 297 ? -33.719 -7.023 6.625 1 87.38 297 GLN B N 1
ATOM 5106 C CA . GLN B 1 297 ? -34.625 -8.117 6.301 1 87.38 297 GLN B CA 1
ATOM 5107 C C . GLN B 1 297 ? -34.312 -9.352 7.141 1 87.38 297 GLN B C 1
ATOM 5109 O O . GLN B 1 297 ? -35.25 -10.047 7.582 1 87.38 297 GLN B O 1
ATOM 5114 N N . GLN B 1 298 ? -33.062 -9.57 7.422 1 81.81 298 GLN B N 1
ATOM 5115 C CA . GLN B 1 298 ? -32.656 -10.711 8.227 1 81.81 298 GLN B CA 1
ATOM 5116 C C . GLN B 1 298 ? -33.031 -10.523 9.688 1 81.81 298 GLN B C 1
ATOM 5118 O O . GLN B 1 298 ? -33.406 -11.484 10.367 1 81.81 298 GLN B O 1
ATOM 5123 N N . ASN B 1 299 ? -32.938 -9.328 10.172 1 75.06 299 ASN B N 1
ATOM 5124 C CA . ASN B 1 299 ? -33.312 -9.016 11.539 1 75.06 299 ASN B CA 1
ATOM 5125 C C . ASN B 1 299 ? -34.844 -9.078 11.734 1 75.06 299 ASN B C 1
ATOM 5127 O O . ASN B 1 299 ? -35.312 -9.414 12.82 1 75.06 299 ASN B O 1
ATOM 5131 N N . LYS B 1 300 ? -35.688 -8.672 10.859 1 69.56 300 LYS B N 1
ATOM 5132 C CA . LYS B 1 300 ? -37.156 -8.781 10.938 1 69.56 300 LYS B CA 1
ATOM 5133 C C . LYS B 1 300 ? -37.594 -10.242 10.977 1 69.56 300 LYS B C 1
ATOM 5135 O O . LYS B 1 300 ? -38.531 -10.594 11.695 1 69.56 300 LYS B O 1
ATOM 5140 N N . VAL B 1 301 ? -36.844 -11.039 10.297 1 63.22 301 VAL B N 1
ATOM 5141 C CA . VAL B 1 301 ? -37.219 -12.445 10.242 1 63.22 301 VAL B CA 1
ATOM 5142 C C . VAL B 1 301 ? -36.781 -13.148 11.531 1 63.22 301 VAL B C 1
ATOM 5144 O O . VAL B 1 301 ? -37.406 -14.133 11.938 1 63.22 301 VAL B O 1
ATOM 5147 N N . ALA B 1 302 ? -35.844 -12.75 12.359 1 59 302 ALA B N 1
ATOM 5148 C CA . ALA B 1 302 ? -35.406 -13.344 13.625 1 59 302 ALA B CA 1
ATOM 5149 C C . ALA B 1 302 ? -36.281 -12.883 14.781 1 59 302 ALA B C 1
ATOM 5151 O O . ALA B 1 302 ? -36.125 -13.367 15.906 1 59 302 ALA B O 1
ATOM 5152 N N . VAL B 1 303 ? -36.969 -11.727 14.938 1 50.09 303 VAL B N 1
ATOM 5153 C CA . VAL B 1 303 ? -37.844 -11.297 16.031 1 50.09 303 VAL B CA 1
ATOM 5154 C C . VAL B 1 303 ? -39.062 -12.203 16.094 1 50.09 303 VAL B C 1
ATOM 5156 O O . VAL B 1 303 ? -39.844 -12.266 15.148 1 50.09 303 VAL B O 1
ATOM 5159 N N . PRO B 1 304 ? -39.031 -13.32 16.938 1 44.38 304 PRO B N 1
ATOM 5160 C CA . PRO B 1 304 ? -40.25 -14.086 17.219 1 44.38 304 PRO B CA 1
ATOM 5161 C C . PRO B 1 304 ? -41.438 -13.195 17.5 1 44.38 304 PRO B C 1
ATOM 5163 O O . PRO B 1 304 ? -41.281 -12.055 17.953 1 44.38 304 PRO B O 1
ATOM 5166 N N . THR B 1 305 ? -42.75 -13.594 17.078 1 37.19 305 THR B N 1
ATOM 5167 C CA . THR B 1 305 ? -44.062 -13.023 17.328 1 37.19 305 THR B CA 1
ATOM 5168 C C . THR B 1 305 ? -44.281 -12.773 18.812 1 37.19 305 THR B C 1
ATOM 5170 O O . THR B 1 305 ? -45.406 -12.562 19.266 1 37.19 305 THR B O 1
ATOM 5173 N N . ALA B 1 306 ? -43.375 -13.203 19.781 1 35.22 306 ALA B N 1
ATOM 5174 C CA . ALA B 1 306 ? -43.938 -12.992 21.109 1 35.22 306 ALA B CA 1
ATOM 5175 C C . ALA B 1 306 ? -44.469 -11.57 21.266 1 35.22 306 ALA B C 1
ATOM 5177 O O . ALA B 1 306 ? -44.156 -10.695 20.453 1 35.22 306 ALA B O 1
ATOM 5178 N N . VAL B 1 307 ? -44.688 -11.125 22.703 1 33.28 307 VAL B N 1
ATOM 5179 C CA . VAL B 1 307 ? -45.406 -10.016 23.328 1 33.28 307 VAL B CA 1
ATOM 5180 C C . VAL B 1 307 ? -44.781 -8.688 22.906 1 33.28 307 VAL B C 1
ATOM 5182 O O . VAL B 1 307 ? -43.531 -8.531 22.938 1 33.28 307 VAL B O 1
ATOM 5185 N N . VAL B 1 308 ? -45.406 -7.781 22.156 1 29.45 308 VAL B N 1
ATOM 5186 C CA . VAL B 1 308 ? -45.25 -6.461 21.547 1 29.45 308 VAL B CA 1
ATOM 5187 C C . VAL B 1 308 ? -44.719 -5.484 22.578 1 29.45 308 VAL B C 1
ATOM 5189 O O . VAL B 1 308 ? -45.438 -5.016 23.453 1 29.45 308 VAL B O 1
ATOM 5192 N N . ASN B 1 309 ? -43.688 -5.859 23.516 1 30.5 309 ASN B N 1
ATOM 5193 C CA . ASN B 1 309 ? -43.438 -4.652 24.281 1 30.5 309 ASN B CA 1
ATOM 5194 C C . ASN B 1 309 ? -43.156 -3.451 23.391 1 30.5 309 ASN B C 1
ATOM 5196 O O . ASN B 1 309 ? -42.656 -3.609 22.281 1 30.5 309 ASN B O 1
ATOM 5200 N N . PRO B 1 310 ? -43.688 -2.184 23.812 1 29.12 310 PRO B N 1
ATOM 5201 C CA . PRO B 1 310 ? -43.75 -0.994 22.953 1 29.12 310 PRO B CA 1
ATOM 5202 C C . PRO B 1 310 ? -42.438 -0.642 22.297 1 29.12 310 PRO B C 1
ATOM 5204 O O . PRO B 1 310 ? -41.375 -0.963 22.844 1 29.12 310 PRO B O 1
ATOM 5207 N N . PRO B 1 311 ? -42.5 -0.385 21 1 27.66 311 PRO B N 1
ATOM 5208 C CA . PRO B 1 311 ? -41.406 -0.137 20.062 1 27.66 311 PRO B CA 1
ATOM 5209 C C . PRO B 1 311 ? -40.406 0.888 20.578 1 27.66 311 PRO B C 1
ATOM 5211 O O . PRO B 1 311 ? -40.781 1.905 21.156 1 27.66 311 PRO B O 1
ATOM 5214 N N . VAL B 1 312 ? -39.344 0.365 21.297 1 25.81 312 VAL B N 1
ATOM 5215 C CA . VAL B 1 312 ? -38.281 1.317 21.594 1 25.81 312 VAL B CA 1
ATOM 5216 C C . VAL B 1 312 ? -38.125 2.307 20.438 1 25.81 312 VAL B C 1
ATOM 5218 O O . VAL B 1 312 ? -38.406 1.969 19.281 1 25.81 312 VAL B O 1
ATOM 5221 N N . ALA B 1 313 ? -37.969 3.629 20.797 1 25.95 313 ALA B N 1
ATOM 5222 C CA . ALA B 1 313 ? -37.938 4.836 19.984 1 25.95 313 ALA B CA 1
ATOM 5223 C C . ALA B 1 313 ? -37.031 4.66 18.766 1 25.95 313 ALA B C 1
ATOM 5225 O O . ALA B 1 313 ? -35.938 4.105 18.891 1 25.95 313 ALA B O 1
ATOM 5226 N N . PRO B 1 314 ? -37.562 4.59 17.516 1 25.8 314 PRO B N 1
ATOM 5227 C CA . PRO B 1 314 ? -36.875 4.457 16.234 1 25.8 314 PRO B CA 1
ATOM 5228 C C . PRO B 1 314 ? -35.656 5.371 16.125 1 25.8 314 PRO B C 1
ATOM 5230 O O . PRO B 1 314 ? -35.688 6.496 16.641 1 25.8 314 PRO B O 1
ATOM 5233 N N . VAL B 1 315 ? -34.531 4.781 16.234 1 24.72 315 VAL B N 1
ATOM 5234 C CA . VAL B 1 315 ? -33.312 5.535 15.906 1 24.72 315 VAL B CA 1
ATOM 5235 C C . VAL B 1 315 ? -33.594 6.453 14.719 1 24.72 315 VAL B C 1
ATOM 5237 O O . VAL B 1 315 ? -34.25 6.047 13.75 1 24.72 315 VAL B O 1
ATOM 5240 N N . ASP B 1 316 ? -33.656 7.785 14.914 1 22.39 316 ASP B N 1
ATOM 5241 C CA . ASP B 1 316 ? -33.969 8.898 14.023 1 22.39 316 ASP B CA 1
ATOM 5242 C C . ASP B 1 316 ? -33.281 8.734 12.672 1 22.39 316 ASP B C 1
ATOM 5244 O O . ASP B 1 316 ? -32.031 8.766 12.594 1 22.39 316 ASP B O 1
ATOM 5248 N N . ARG B 1 317 ? -33.812 8 11.766 1 27.31 317 ARG B N 1
ATOM 5249 C CA . ARG B 1 317 ? -33.5 7.918 10.336 1 27.31 317 ARG B CA 1
ATOM 5250 C C . ARG B 1 317 ? -33.344 9.305 9.734 1 27.31 317 ARG B C 1
ATOM 5252 O O . ARG B 1 317 ? -33.094 9.438 8.523 1 27.31 317 ARG B O 1
ATOM 5259 N N . HIS B 1 318 ? -33.906 10.328 10.391 1 25.8 318 HIS B N 1
ATOM 5260 C CA . HIS B 1 318 ? -33.938 11.625 9.727 1 25.8 318 HIS B CA 1
ATOM 5261 C C . HIS B 1 318 ? -32.5 12.156 9.5 1 25.8 318 HIS B C 1
ATOM 5263 O O . HIS B 1 318 ? -32.312 13.18 8.852 1 25.8 318 HIS B O 1
ATOM 5269 N N . SER B 1 319 ? -31.578 11.633 10.266 1 26.56 319 SER B N 1
ATOM 5270 C CA . SER B 1 319 ? -30.344 12.375 10.094 1 26.56 319 SER B CA 1
ATOM 5271 C C . SER B 1 319 ? -29.688 12.062 8.75 1 26.56 319 SER B C 1
ATOM 5273 O O . SER B 1 319 ? -28.875 12.836 8.258 1 26.56 319 SER B O 1
ATOM 5275 N N . LEU B 1 320 ? -30.031 10.891 8.18 1 26.73 320 LEU B N 1
ATOM 5276 C CA . LEU B 1 320 ? -29.312 10.562 6.949 1 26.73 320 LEU B CA 1
ATOM 5277 C C . LEU B 1 320 ? -29.922 11.289 5.754 1 26.73 320 LEU B C 1
ATOM 5279 O O . LEU B 1 320 ? -29.328 11.297 4.668 1 26.73 320 LEU B O 1
ATOM 5283 N N . ALA B 1 321 ? -31.25 11.703 5.766 1 28.83 321 ALA B N 1
ATOM 5284 C CA . ALA B 1 321 ? -31.922 12.328 4.625 1 28.83 321 ALA B CA 1
ATOM 5285 C C . ALA B 1 321 ? -31.281 13.672 4.293 1 28.83 321 ALA B C 1
ATOM 5287 O O . ALA B 1 321 ? -31.391 14.156 3.162 1 28.83 321 ALA B O 1
ATOM 5288 N N . ARG B 1 322 ? -30.922 14.43 5.312 1 28.22 322 ARG B N 1
ATOM 5289 C CA . ARG B 1 322 ? -30.422 15.766 5 1 28.22 322 ARG B CA 1
ATOM 5290 C C . ARG B 1 322 ? -29.141 15.688 4.168 1 28.22 322 ARG B C 1
ATOM 5292 O O . ARG B 1 322 ? -28.781 16.656 3.49 1 28.22 322 ARG B O 1
ATOM 5299 N N . VAL B 1 323 ? -28.469 14.547 4.195 1 27.98 323 VAL B N 1
ATOM 5300 C CA . VAL B 1 323 ? -27.203 14.539 3.443 1 27.98 323 VAL B CA 1
ATOM 5301 C C . VAL B 1 323 ? -27.5 14.375 1.954 1 27.98 323 VAL B C 1
ATOM 5303 O O . VAL B 1 323 ? -26.719 14.82 1.108 1 27.98 323 VAL B O 1
ATOM 5306 N N . ASP B 1 324 ? -28.688 13.875 1.518 1 28.5 324 ASP B N 1
ATOM 5307 C CA . ASP B 1 324 ? -28.938 13.641 0.1 1 28.5 324 ASP B CA 1
ATOM 5308 C C . ASP B 1 324 ? -29.188 14.953 -0.637 1 28.5 324 ASP B C 1
ATOM 5310 O O . ASP B 1 324 ? -28.828 15.094 -1.807 1 28.5 324 ASP B O 1
ATOM 5314 N N . ARG B 1 325 ? -30.141 15.852 -0.12 1 29.03 325 ARG B N 1
ATOM 5315 C CA . ARG B 1 325 ? -30.5 17.047 -0.875 1 29.03 325 ARG B CA 1
ATOM 5316 C C . ARG B 1 325 ? -29.266 17.922 -1.123 1 29.03 325 ARG B C 1
ATOM 5318 O O . ARG B 1 325 ? -29.188 18.609 -2.141 1 29.03 325 ARG B O 1
ATOM 5325 N N . ASP B 1 326 ? -28.359 17.953 -0.177 1 28.86 326 ASP B N 1
ATOM 5326 C CA . ASP B 1 326 ? -27.281 18.922 -0.292 1 28.86 326 ASP B CA 1
ATOM 5327 C C . ASP B 1 326 ? -26.25 18.469 -1.334 1 28.86 326 ASP B C 1
ATOM 5329 O O . ASP B 1 326 ? -25.312 19.203 -1.634 1 28.86 326 ASP B O 1
ATOM 5333 N N . LEU B 1 327 ? -26.312 17.281 -1.764 1 27.41 327 LEU B N 1
ATOM 5334 C CA . LEU B 1 327 ? -25.344 16.875 -2.787 1 27.41 327 LEU B CA 1
ATOM 5335 C C . LEU B 1 327 ? -25.656 17.562 -4.113 1 27.41 327 LEU B C 1
ATOM 5337 O O . LEU B 1 327 ? -24.781 17.672 -4.984 1 27.41 327 LEU B O 1
ATOM 5341 N N . ASN B 1 328 ? -26.953 17.828 -4.414 1 28.64 328 ASN B N 1
ATOM 5342 C CA . ASN B 1 328 ? -27.219 18.438 -5.711 1 28.64 328 ASN B CA 1
ATOM 5343 C C . ASN B 1 328 ? -26.547 19.812 -5.836 1 28.64 328 ASN B C 1
ATOM 5345 O O . ASN B 1 328 ? -26.156 20.219 -6.934 1 28.64 328 ASN B O 1
ATOM 5349 N N . ASP B 1 329 ? -26.859 20.672 -4.898 1 29.42 329 ASP B N 1
ATOM 5350 C CA . ASP B 1 329 ? -26.406 22.062 -5.035 1 29.42 329 ASP B CA 1
ATOM 5351 C C . ASP B 1 329 ? -24.891 22.156 -4.969 1 29.42 329 ASP B C 1
ATOM 5353 O O . ASP B 1 329 ? -24.328 23.25 -5 1 29.42 329 ASP B O 1
ATOM 5357 N N . MET B 1 330 ? -24.359 21.125 -4.418 1 26.72 330 MET B N 1
ATOM 5358 C CA . MET B 1 330 ? -22.953 21.266 -4.059 1 26.72 330 MET B CA 1
ATOM 5359 C C . MET B 1 330 ? -22.078 21.375 -5.301 1 26.72 330 MET B C 1
ATOM 5361 O O . MET B 1 330 ? -20.875 21.641 -5.203 1 26.72 330 MET B O 1
ATOM 5365 N N . TRP B 1 331 ? -22.531 20.672 -6.441 1 26.44 331 TRP B N 1
ATOM 5366 C CA . TRP B 1 331 ? -21.562 20.703 -7.531 1 26.44 331 TRP B CA 1
ATOM 5367 C C . TRP B 1 331 ? -21.641 22.016 -8.297 1 26.44 331 TRP B C 1
ATOM 5369 O O . TRP B 1 331 ? -22.656 22.281 -8.953 1 26.44 331 TRP B O 1
ATOM 5379 N N . PRO B 1 332 ? -21.188 23.016 -7.859 1 25.47 332 PRO B N 1
ATOM 5380 C CA . PRO B 1 332 ? -21.203 24.141 -8.781 1 25.47 332 PRO B CA 1
ATOM 5381 C C . PRO B 1 332 ? -20.828 23.75 -10.211 1 25.47 332 PRO B C 1
ATOM 5383 O O . PRO B 1 332 ? -20.234 22.703 -10.43 1 25.47 332 PRO B O 1
ATOM 5386 N N . THR B 1 333 ? -21.562 24.422 -11.195 1 23.27 333 THR B N 1
ATOM 5387 C CA . THR B 1 333 ? -21.359 24.312 -12.633 1 23.27 333 THR B CA 1
ATOM 5388 C C . THR B 1 333 ? -19.875 24.297 -12.977 1 23.27 333 THR B C 1
ATOM 5390 O O . THR B 1 333 ? -19.156 25.25 -12.656 1 23.27 333 THR B O 1
ATOM 5393 N N . LEU B 1 334 ? -19.391 23.172 -12.961 1 23.7 334 LEU B N 1
ATOM 5394 C CA . LEU B 1 334 ? -18.047 22.828 -13.383 1 23.7 334 LEU B CA 1
ATOM 5395 C C . LEU B 1 334 ? -17.734 23.438 -14.742 1 23.7 334 LEU B C 1
ATOM 5397 O O . LEU B 1 334 ? -16.797 23 -15.422 1 23.7 334 LEU B O 1
ATOM 5401 N N . SER B 1 335 ? -18.672 24.312 -15.297 1 22.84 335 SER B N 1
ATOM 5402 C CA . SER B 1 335 ? -18.281 24.781 -16.625 1 22.84 335 SER B CA 1
ATOM 5403 C C . SER B 1 335 ? -16.828 25.25 -16.641 1 22.84 335 SER B C 1
ATOM 5405 O O . SER B 1 335 ? -16.188 25.266 -17.688 1 22.84 335 SER B O 1
ATOM 5407 N N . GLN B 1 336 ? -16.484 26.062 -15.633 1 20.62 336 GLN B N 1
ATOM 5408 C CA . GLN B 1 336 ? -15.289 26.844 -15.938 1 20.62 336 GLN B CA 1
ATOM 5409 C C . GLN B 1 336 ? -14.016 26.031 -15.68 1 20.62 336 GLN B C 1
ATOM 5411 O O . GLN B 1 336 ? -12.914 26.594 -15.695 1 20.62 336 GLN B O 1
ATOM 5416 N N . ILE B 1 337 ? -14.211 24.797 -15.039 1 20.81 337 ILE B N 1
ATOM 5417 C CA . ILE B 1 337 ? -12.914 24.219 -14.688 1 20.81 337 ILE B CA 1
ATOM 5418 C C . ILE B 1 337 ? -12.273 23.594 -15.922 1 20.81 337 ILE B C 1
ATOM 5420 O O . ILE B 1 337 ? -12.906 22.812 -16.625 1 20.81 337 ILE B O 1
ATOM 5424 N N . PRO B 1 338 ? -11.195 24.141 -16.328 1 21.17 338 PRO B N 1
ATOM 5425 C CA . PRO B 1 338 ? -10.531 23.75 -17.578 1 21.17 338 PRO B CA 1
ATOM 5426 C C . PRO B 1 338 ? -10.156 22.266 -17.594 1 21.17 338 PRO B C 1
ATOM 5428 O O . PRO B 1 338 ? -9.945 21.672 -16.547 1 21.17 338 PRO B O 1
ATOM 5431 N N . ARG B 1 339 ? -10.539 21.547 -18.641 1 20.98 339 ARG B N 1
ATOM 5432 C CA . ARG B 1 339 ? -10.555 20.172 -19.109 1 20.98 339 ARG B CA 1
ATOM 5433 C C . ARG B 1 339 ? -9.156 19.562 -19.078 1 20.98 339 ARG B C 1
ATOM 5435 O O . ARG B 1 339 ? -8.305 19.891 -19.906 1 20.98 339 ARG B O 1
ATOM 5442 N N . TYR B 1 340 ? -8.508 19.531 -17.906 1 21.14 340 TYR B N 1
ATOM 5443 C CA . TYR B 1 340 ? -7.176 18.938 -17.984 1 21.14 340 TYR B CA 1
ATOM 5444 C C . TYR B 1 340 ? -7.266 17.438 -18.219 1 21.14 340 TYR B C 1
ATOM 5446 O O . TYR B 1 340 ? -7.781 16.703 -17.359 1 21.14 340 TYR B O 1
ATOM 5454 N N . GLY B 1 341 ? -7.68 16.922 -19.312 1 19.39 341 GLY B N 1
ATOM 5455 C CA . GLY B 1 341 ? -7.922 15.586 -19.828 1 19.39 341 GLY B CA 1
ATOM 5456 C C . GLY B 1 341 ? -6.727 14.664 -19.672 1 19.39 341 GLY B C 1
ATOM 5457 O O . GLY B 1 341 ? -5.605 15.023 -20.031 1 19.39 341 GLY B O 1
ATOM 5458 N N . ILE B 1 342 ? -6.637 13.789 -18.734 1 20.44 342 ILE B N 1
ATOM 5459 C CA . ILE B 1 342 ? -5.758 12.656 -18.469 1 20.44 342 ILE B CA 1
ATOM 5460 C C . ILE B 1 342 ? -5.871 11.633 -19.594 1 20.44 342 ILE B C 1
ATOM 5462 O O . ILE B 1 342 ? -6.953 11.102 -19.859 1 20.44 342 ILE B O 1
ATOM 5466 N N . THR B 1 343 ? -5.191 11.844 -20.656 1 20.67 343 THR B N 1
ATOM 5467 C CA . THR B 1 343 ? -5.289 10.914 -21.766 1 20.67 343 THR B CA 1
ATOM 5468 C C . THR B 1 343 ? -4.613 9.586 -21.438 1 20.67 343 THR B C 1
ATOM 5470 O O . THR B 1 343 ? -3.418 9.555 -21.125 1 20.67 343 THR B O 1
ATOM 5473 N N . LEU B 1 344 ? -5.172 8.68 -20.828 1 21.27 344 LEU B N 1
ATOM 5474 C CA . LEU B 1 344 ? -4.844 7.273 -20.625 1 21.27 344 LEU B CA 1
ATOM 5475 C C . LEU B 1 344 ? -4.602 6.57 -21.953 1 21.27 344 LEU B C 1
ATOM 5477 O O . LEU B 1 344 ? -5.48 6.555 -22.828 1 21.27 344 LEU B O 1
ATOM 5481 N N . HIS B 1 345 ? -3.41 6.621 -22.484 1 21.36 345 HIS B N 1
ATOM 5482 C CA . HIS B 1 345 ? -3.143 5.949 -23.75 1 21.36 345 HIS B CA 1
ATOM 5483 C C . HIS B 1 345 ? -3.191 4.434 -23.594 1 21.36 345 HIS B C 1
ATOM 5485 O O . HIS B 1 345 ? -2.508 3.875 -22.734 1 21.36 345 HIS B O 1
ATOM 5491 N N . ALA B 1 346 ? -4.309 3.848 -23.766 1 19.61 346 ALA B N 1
ATOM 5492 C CA . ALA B 1 346 ? -4.574 2.441 -24.062 1 19.61 346 ALA B CA 1
ATOM 5493 C C . ALA B 1 346 ? -3.686 1.941 -25.188 1 19.61 346 ALA B C 1
ATOM 5495 O O . ALA B 1 346 ? -3.742 2.461 -26.312 1 19.61 346 ALA B O 1
ATOM 5496 N N . GLN B 1 347 ? -2.432 1.565 -24.906 1 19.28 347 GLN B N 1
ATOM 5497 C CA . GLN B 1 347 ? -1.677 0.916 -25.984 1 19.28 347 GLN B CA 1
ATOM 5498 C C . GLN B 1 347 ? -2.359 -0.372 -26.422 1 19.28 347 GLN B C 1
ATOM 5500 O O . GLN B 1 347 ? -2.541 -1.297 -25.641 1 19.28 347 GLN B O 1
ATOM 5505 N N . THR B 1 348 ? -3.412 -0.24 -27.219 1 20.33 348 THR B N 1
ATOM 5506 C CA . THR B 1 348 ? -3.949 -1.332 -28.016 1 20.33 348 THR B CA 1
ATOM 5507 C C . THR B 1 348 ? -2.859 -1.953 -28.891 1 20.33 348 THR B C 1
ATOM 5509 O O . THR B 1 348 ? -2.184 -1.251 -29.641 1 20.33 348 THR B O 1
ATOM 5512 N N . GLY B 1 349 ? -2.068 -2.896 -28.484 1 18.22 349 GLY B N 1
ATOM 5513 C CA . GLY B 1 349 ? -1.227 -3.725 -29.328 1 18.22 349 GLY B CA 1
ATOM 5514 C C . GLY B 1 349 ? -1.979 -4.352 -30.5 1 18.22 349 GLY B C 1
ATOM 5515 O O . GLY B 1 349 ? -1.376 -5 -31.359 1 18.22 349 GLY B O 1
ATOM 5516 N N . PHE B 1 350 ? -3.246 -4.379 -30.703 1 18.52 350 PHE B N 1
ATOM 5517 C CA . PHE B 1 350 ? -3.549 -4.809 -32.062 1 18.52 350 PHE B CA 1
ATOM 5518 C C . PHE B 1 350 ? -3.299 -3.68 -33.062 1 18.52 350 PHE B C 1
ATOM 5520 O O . PHE B 1 350 ? -3.537 -2.51 -32.75 1 18.52 350 PHE B O 1
#